Protein AF-A0A2M7Z5W4-F1 (afdb_monomer_lite)

Foldseek 3Di:
DPCLLLLVVVCVVPVCLLVPPLLVVLLVVCVVVVHDRDSDSSSSSVSSLVVVLCLLLCCVVPVVSLVVVLVVCLVVQFADLVLQDVVVVVVVQVVCLLLLQARDDCDPVNSVVVSVLLSQLQSQLLSQLSVCCSDPVNVPADSSLSVVLSVLLSQFFAQDPVVLFTDGDDNNRSGHRAFDDPQLSVVLRVVLVCVSVVHDDPVCVPDVVVVVVSVVSRNRNSSSVSLVVPAPDDPVSVLDQDWDKDKDFAPDQLVVVLVLPTSNSLVDSSVGRSVSNVQSPQGMKIWTFHADPVGHRRRTFWIFGDRHLATDDIFGSDDVRHHDPNNVVVLVVVLVVSPPRSVLVVQSVVLSVLLVVLLVCVVVVHDDALVNLCSLLQQPHDRDGPHPDGSVSSCVSCPPPDNLVSVCSNVVHDSLLEAAAQVSLVVCLVVVHHRQEYEEEHDDQDQEEEPSDHEHQEYAYEDHDCNHQEYEQDEYHQEYLEEYDPQNHAEYELYEYHQEHNYEYHPANHAYDYNYHEHQEYLEEYHHAHHQEEECEEYHQYYLYEYEHQNHAEYENYEDHQEHNEEYHPQNHQEYYNYHDHPYHNYYYHHHPRYDDPDDPD

Organism: NCBI:txid1974644

Secondary structure (DSSP, 8-state):
-TTHHHHHHHHHH-TTGGGSHHHHHHHHHHHHTT------HHHHHHHHHHHHHHHHHGGGT-THHHHHHHHHHHHHHSPPGGGS-HHHHHHHHHHHHHTT--S----HHHHHHHHHHHHHHHHHHHHHHHHHHHSGGGTTS-HHHHHHHHHHHTTEEEEETTTTEEEE--TT--SPPPP--HHHHHHHHHHHHHHHHT---HHHHS-HHHHHHHHHT-HHHHHHHHHHHHS---HHHHT---EEEEEEPTTS-SHHHHHHHTTTT---GGGSHHHHHHHHHHB-EEEEEEE-TTS-EEEEEEEEEEEBTEEEEEEESSGGGPPPSS-HHHHHHHHHHTTHHHHHHHHHHHHHHHHHHHHHHHHTTPPPPHHHHHHHTTSSS----SSSS--HHHHHHSTT--HHHHHHHHHTS-GGGEESSHHHHHHHHHTTPPPSEE-S-EE---SEE-TT----SEESS-EE-TT--EEEEEE--SEESS-EE-TT--EEEEEE--SEESS-EE-TT--EEEEEE--SEESS-EE-SS--EEEEEE--SEESS-EE-TT--EEEEEE--SEESS-EEETT--EEEEEE--SEESS-EEE-TT-EE-----

pLDDT: mean 89.27, std 9.94, range [26.7, 98.06]

Sequence (602 aa):
MEGIEGYNMLHRKDLSLQTSPEVEHEVERRKLKEEIVQNKPDVKIGNFLEVIERTHLGHREDPHVLERIKNYYHKKHVIKEENVPESYFELQKRIAREQGQGDIEITDEMRKQMSESVINDQKQSLDAWTEYFISSDSDSYPMWAKYWSFTNMLKLSSYDKEKHSFGKRTKGTTTLFPDLNREALAYVVDIIEKKLNKEEILDVVENPELQKLLQSENFGKLYAYAIDKVTPTEEHELAKTDGEWITYKQGTDHMPLVQSLQGYGTGWCTAGESTAKIQLAGGDFHTYYSYDKEGKPTIPRVAIRMENNSIAEVRGIGANQNLDLYINDVVEEKMNEFGKEGEKYTKKSKDMKKVTEIDKRRKAGEEFTKEDLRFLHEIDSEIKGFGHGKDPRIKELIGGRDIRKDLSFAIGCDEDEISLNSEEFLESLESKKKIKYHRGDLELNKSTLDEKITFPDIVSGNLNLFSVTSINNVVFPKKVNKTINLRRLTSAKMVVFPESVGGDFWLDYLTVIEEVTFPKEVGGDFLLYKIISAKEIIFPEKIGGTFSLPKLTSAKMVIFPESVGWNFNLSSLTSAKMVVFPESVGGNFWLGGKLSLIKKKN

Structure (mmCIF, N/CA/C/O backbone):
data_AF-A0A2M7Z5W4-F1
#
_entry.id   AF-A0A2M7Z5W4-F1
#
loop_
_atom_site.group_PDB
_atom_site.id
_atom_site.type_symbol
_atom_site.label_atom_id
_atom_site.label_alt_id
_atom_site.label_comp_id
_atom_site.label_asym_id
_atom_site.label_entity_id
_atom_site.label_seq_id
_atom_site.pdbx_PDB_ins_code
_atom_site.Cartn_x
_atom_site.Cartn_y
_atom_site.Cartn_z
_atom_site.occupancy
_atom_site.B_iso_or_equiv
_atom_site.auth_seq_id
_atom_site.auth_comp_id
_atom_site.auth_asym_id
_atom_site.auth_atom_id
_atom_site.pdbx_PDB_model_num
ATOM 1 N N . MET A 1 1 ? 23.383 -13.654 -52.146 1.00 41.56 1 MET A N 1
ATOM 2 C CA . MET A 1 1 ? 22.360 -12.610 -52.387 1.00 41.56 1 MET A CA 1
ATOM 3 C C . MET A 1 1 ? 21.407 -12.467 -51.206 1.00 41.56 1 MET A C 1
ATOM 5 O O . MET A 1 1 ? 20.637 -11.520 -51.208 1.00 41.56 1 MET A O 1
ATOM 9 N N . GLU A 1 2 ? 21.476 -13.328 -50.185 1.00 47.78 2 GLU A N 1
ATOM 10 C CA . GLU A 1 2 ? 20.808 -13.081 -48.903 1.00 47.78 2 GLU A CA 1
ATOM 11 C C . GLU A 1 2 ? 21.457 -11.872 -48.206 1.00 47.78 2 GLU A C 1
ATOM 13 O O . GLU A 1 2 ? 22.680 -11.740 -48.201 1.00 47.78 2 GLU A O 1
ATOM 18 N N . GLY A 1 3 ? 20.643 -10.942 -47.700 1.00 61.69 3 GLY A N 1
ATOM 19 C CA . GLY A 1 3 ? 21.088 -9.797 -46.892 1.00 61.69 3 GLY A CA 1
ATOM 20 C C . GLY A 1 3 ? 21.233 -8.444 -47.605 1.00 61.69 3 GLY A C 1
ATOM 21 O O . GLY A 1 3 ? 21.151 -7.418 -46.931 1.00 61.69 3 GLY A O 1
ATOM 22 N N . ILE A 1 4 ? 21.360 -8.395 -48.940 1.00 79.00 4 ILE A N 1
ATOM 23 C CA . ILE A 1 4 ? 21.581 -7.130 -49.683 1.00 79.00 4 ILE A CA 1
ATOM 24 C C . ILE A 1 4 ? 20.436 -6.128 -49.455 1.00 79.00 4 ILE A C 1
ATOM 26 O O . ILE A 1 4 ? 20.682 -4.954 -49.176 1.00 79.00 4 ILE A O 1
ATOM 30 N N . GLU A 1 5 ? 19.181 -6.582 -49.513 1.00 85.81 5 GLU A N 1
ATOM 31 C CA . GLU A 1 5 ? 18.018 -5.715 -49.268 1.00 85.81 5 GLU A CA 1
ATOM 32 C C . GLU A 1 5 ? 17.953 -5.209 -47.819 1.00 85.81 5 GLU A C 1
ATOM 34 O O . GLU A 1 5 ? 17.589 -4.056 -47.576 1.00 85.81 5 GLU A O 1
ATOM 39 N N . GLY A 1 6 ? 18.397 -6.023 -46.858 1.00 88.06 6 GLY A N 1
ATOM 40 C CA . GLY A 1 6 ? 18.526 -5.627 -45.456 1.00 88.06 6 GLY A CA 1
ATOM 41 C C . GLY A 1 6 ? 19.590 -4.547 -45.242 1.00 88.06 6 GLY A C 1
ATOM 42 O O . GLY A 1 6 ? 19.343 -3.554 -44.556 1.00 88.06 6 GLY A O 1
ATOM 43 N N . TYR A 1 7 ? 20.754 -4.669 -45.885 1.00 91.75 7 TYR A N 1
ATOM 44 C CA . TYR A 1 7 ? 21.803 -3.642 -45.827 1.00 91.75 7 TYR A CA 1
ATOM 45 C C . TYR A 1 7 ? 21.363 -2.338 -46.499 1.00 91.75 7 TYR A C 1
ATOM 47 O O . TYR A 1 7 ? 21.586 -1.252 -45.957 1.00 91.75 7 TYR A O 1
ATOM 55 N N . ASN A 1 8 ? 20.662 -2.436 -47.633 1.00 89.69 8 ASN A N 1
ATOM 56 C CA . ASN A 1 8 ? 20.036 -1.287 -48.285 1.00 89.69 8 ASN A CA 1
ATOM 57 C C . ASN A 1 8 ? 19.013 -0.609 -47.367 1.00 89.69 8 ASN A C 1
ATOM 59 O O . ASN A 1 8 ? 18.996 0.619 -47.265 1.00 89.69 8 ASN A O 1
ATOM 63 N N . MET A 1 9 ? 18.180 -1.381 -46.665 1.00 91.06 9 MET A N 1
ATOM 64 C CA . MET A 1 9 ? 17.238 -0.840 -45.686 1.00 91.06 9 MET A CA 1
ATOM 65 C C . MET A 1 9 ? 17.959 -0.086 -44.565 1.00 91.06 9 MET A C 1
ATOM 67 O O . MET A 1 9 ? 17.576 1.047 -44.263 1.00 91.06 9 MET A O 1
ATOM 71 N N . LEU A 1 10 ? 19.009 -0.671 -43.981 1.00 92.06 10 LEU A N 1
ATOM 72 C CA . LEU A 1 10 ? 19.809 -0.011 -42.947 1.00 92.06 10 LEU A CA 1
ATOM 73 C C . LEU A 1 10 ? 20.387 1.316 -43.445 1.00 92.06 10 LEU A C 1
ATOM 75 O O . LEU A 1 10 ? 20.256 2.327 -42.758 1.00 92.06 10 LEU A O 1
ATOM 79 N N . HIS A 1 11 ? 20.930 1.345 -44.666 1.00 92.00 11 HIS A N 1
ATOM 80 C CA . HIS A 1 11 ? 21.432 2.577 -45.270 1.00 92.00 11 HIS A CA 1
ATOM 81 C C . HIS A 1 11 ? 20.335 3.636 -45.460 1.00 92.00 11 HIS A C 1
ATOM 83 O O . HIS A 1 11 ? 20.539 4.800 -45.121 1.00 92.00 11 HIS A O 1
ATOM 89 N N . ARG A 1 12 ? 19.148 3.251 -45.955 1.00 91.19 12 ARG A N 1
ATOM 90 C CA . ARG A 1 12 ? 18.013 4.183 -46.112 1.00 91.19 12 ARG A CA 1
ATOM 91 C C . ARG A 1 12 ? 17.550 4.762 -44.775 1.00 91.19 12 ARG A C 1
ATOM 93 O O . ARG A 1 12 ? 17.087 5.900 -44.737 1.00 91.19 12 ARG A O 1
ATOM 100 N N . LYS A 1 13 ? 17.624 3.977 -43.696 1.00 88.50 13 LYS A N 1
ATOM 101 C CA . LYS A 1 13 ? 17.222 4.403 -42.346 1.00 88.50 13 LYS A CA 1
ATOM 102 C C . LYS A 1 13 ? 18.258 5.272 -41.660 1.00 88.50 13 LYS A C 1
ATOM 104 O O . LYS A 1 13 ? 17.880 6.162 -40.902 1.00 88.50 13 LYS A O 1
ATOM 109 N N . ASP A 1 14 ? 19.529 5.015 -41.927 1.00 88.88 14 ASP A N 1
ATOM 110 C CA . ASP A 1 14 ? 20.643 5.768 -41.383 1.00 88.88 14 ASP A CA 1
ATOM 111 C C . ASP A 1 14 ? 21.704 5.992 -42.466 1.00 88.88 14 ASP A C 1
ATOM 113 O O . ASP A 1 14 ? 22.634 5.203 -42.656 1.00 88.88 14 ASP A O 1
ATOM 117 N N . LEU A 1 15 ? 21.569 7.114 -43.179 1.00 90.44 15 LEU A N 1
ATOM 118 C CA . LEU A 1 15 ? 22.513 7.506 -44.227 1.00 90.44 15 LEU A CA 1
ATOM 119 C C . LEU A 1 15 ? 23.935 7.726 -43.689 1.00 90.44 15 LEU A C 1
ATOM 121 O O . LEU A 1 15 ? 24.882 7.670 -44.474 1.00 90.44 15 LEU A O 1
ATOM 125 N N . SER A 1 16 ? 24.081 7.972 -42.380 1.00 91.75 16 SER A N 1
ATOM 126 C CA . SER A 1 16 ? 25.369 8.204 -41.722 1.00 91.75 16 SER A CA 1
ATOM 127 C C . SER A 1 16 ? 26.097 6.913 -41.351 1.00 91.75 16 SER A C 1
ATOM 129 O O . SER A 1 16 ? 27.314 6.940 -41.171 1.00 91.75 16 SER A O 1
ATOM 131 N N . LEU A 1 17 ? 25.391 5.774 -41.312 1.00 90.75 17 LEU A N 1
ATOM 132 C CA . LEU A 1 17 ? 25.962 4.482 -40.927 1.00 90.75 17 LEU A CA 1
ATOM 133 C C . LEU A 1 17 ? 27.138 4.080 -41.827 1.00 90.75 17 LEU A C 1
ATOM 135 O O . LEU A 1 17 ? 28.171 3.653 -41.332 1.00 90.75 17 LEU A O 1
ATOM 139 N N . GLN A 1 18 ? 27.029 4.285 -43.142 1.00 89.31 18 GLN A N 1
ATOM 140 C CA . GLN A 1 18 ? 28.095 3.960 -44.108 1.00 89.31 18 GLN A CA 1
ATOM 141 C C . GLN A 1 18 ? 29.408 4.748 -43.908 1.00 89.31 18 GLN A C 1
ATOM 143 O O . GLN A 1 18 ? 30.431 4.386 -44.490 1.00 89.31 18 GLN A O 1
ATOM 148 N N . THR A 1 19 ? 29.359 5.833 -43.137 1.00 90.75 19 THR A N 1
ATOM 149 C CA . THR A 1 19 ? 30.482 6.720 -42.795 1.00 90.75 19 THR A CA 1
ATOM 150 C C . THR A 1 19 ? 30.712 6.755 -41.285 1.00 90.75 19 THR A C 1
ATOM 152 O O . THR A 1 19 ? 31.331 7.683 -40.770 1.00 90.75 19 THR A O 1
ATOM 155 N N . SER A 1 20 ? 30.157 5.796 -40.535 1.00 92.12 20 SER A N 1
ATOM 156 C CA . SER A 1 20 ? 30.423 5.721 -39.103 1.00 92.12 20 SER A CA 1
ATOM 157 C C . SER A 1 20 ? 31.891 5.336 -38.879 1.00 92.12 20 SER A C 1
ATOM 159 O O . SER A 1 20 ? 32.452 4.588 -39.689 1.00 92.12 20 SER A O 1
ATOM 161 N N . PRO A 1 21 ? 32.522 5.788 -37.779 1.00 91.50 21 PRO A N 1
ATOM 162 C CA . PRO A 1 21 ? 33.904 5.429 -37.473 1.00 91.50 21 PRO A CA 1
ATOM 163 C C . PRO A 1 21 ? 34.150 3.916 -37.486 1.00 91.50 21 PRO A C 1
ATOM 165 O O . PRO A 1 21 ? 35.206 3.463 -37.916 1.00 91.50 21 PRO A O 1
ATOM 168 N N . GLU A 1 22 ? 33.173 3.123 -37.042 1.00 89.56 22 GLU A N 1
ATOM 169 C CA . GLU A 1 22 ? 33.259 1.664 -37.024 1.00 89.56 22 GLU A CA 1
ATOM 170 C C . GLU A 1 22 ? 33.222 1.048 -38.434 1.00 89.56 22 GLU A C 1
ATOM 172 O O . GLU A 1 22 ? 33.991 0.126 -38.717 1.00 89.56 22 GLU A O 1
ATOM 177 N N . VAL A 1 23 ? 32.381 1.571 -39.336 1.00 90.81 23 VAL A N 1
ATOM 178 C CA . VAL A 1 23 ? 32.319 1.118 -40.736 1.00 90.81 23 VAL A CA 1
ATOM 179 C C . VAL A 1 23 ? 33.572 1.539 -41.505 1.00 90.81 23 VAL A C 1
ATOM 181 O O . VAL A 1 23 ? 34.145 0.733 -42.241 1.00 90.81 23 VAL A O 1
ATOM 184 N N . GLU A 1 24 ? 34.041 2.774 -41.319 1.00 91.31 24 GLU A N 1
ATOM 185 C CA . GLU A 1 24 ? 35.276 3.257 -41.949 1.00 91.31 24 GLU A CA 1
ATOM 186 C C . GLU A 1 24 ? 36.503 2.488 -41.457 1.00 91.31 24 GLU A C 1
ATOM 188 O O . GLU A 1 24 ? 37.365 2.124 -42.258 1.00 91.31 24 GLU A O 1
ATOM 193 N N . HIS A 1 25 ? 36.555 2.161 -40.164 1.00 91.12 25 HIS A N 1
ATOM 194 C CA . HIS A 1 25 ? 37.617 1.330 -39.610 1.00 91.12 25 HIS A CA 1
ATOM 195 C C . HIS A 1 25 ? 37.681 -0.045 -40.285 1.00 91.12 25 HIS A C 1
ATOM 197 O O . HIS A 1 25 ? 38.768 -0.515 -40.625 1.00 91.12 25 HIS A O 1
ATOM 203 N N . GLU A 1 26 ? 36.532 -0.681 -40.525 1.00 91.62 26 GLU A N 1
ATOM 204 C CA . GLU A 1 26 ? 36.487 -1.966 -41.222 1.00 91.62 26 GLU A CA 1
ATOM 205 C C . GLU A 1 26 ? 36.933 -1.848 -42.686 1.00 91.62 26 GLU A C 1
ATOM 207 O O . GLU A 1 26 ? 37.677 -2.696 -43.185 1.00 91.62 26 GLU A O 1
ATOM 212 N N . VAL A 1 27 ? 36.538 -0.769 -43.365 1.00 88.50 27 VAL A N 1
ATOM 213 C CA . VAL A 1 27 ? 37.001 -0.466 -44.725 1.00 88.50 27 VAL A CA 1
ATOM 214 C C . VAL A 1 27 ? 38.528 -0.344 -44.768 1.00 88.50 27 VAL A C 1
ATOM 216 O O . VAL A 1 27 ? 39.163 -0.972 -45.618 1.00 88.50 27 VAL A O 1
ATOM 219 N N . GLU A 1 28 ? 39.133 0.404 -43.844 1.00 89.25 28 GLU A N 1
ATOM 220 C CA . GLU A 1 28 ? 40.591 0.546 -43.762 1.00 89.25 28 GLU A CA 1
ATOM 221 C C . GLU A 1 28 ? 41.285 -0.774 -43.391 1.00 89.25 28 GLU A C 1
ATOM 223 O O . GLU A 1 28 ? 42.287 -1.137 -44.012 1.00 89.25 28 GLU A O 1
ATOM 228 N N . ARG A 1 29 ? 40.724 -1.562 -42.461 1.00 91.00 29 ARG A N 1
ATOM 229 C CA . ARG A 1 29 ? 41.248 -2.896 -42.111 1.00 91.00 29 ARG A CA 1
ATOM 230 C C . ARG A 1 29 ? 41.332 -3.807 -43.336 1.00 91.00 29 ARG A C 1
ATOM 232 O O . ARG A 1 29 ? 42.320 -4.525 -43.492 1.00 91.00 29 ARG A O 1
ATOM 239 N N . ARG A 1 30 ? 40.301 -3.812 -44.184 1.00 89.69 30 ARG A N 1
ATOM 240 C CA . ARG A 1 30 ? 40.264 -4.632 -45.406 1.00 89.69 30 ARG A CA 1
ATOM 241 C C . ARG A 1 30 ? 41.258 -4.152 -46.457 1.00 89.69 30 ARG A C 1
ATOM 243 O O . ARG A 1 30 ? 41.947 -4.989 -47.036 1.00 89.69 30 ARG A O 1
ATOM 250 N N . LYS A 1 31 ? 41.417 -2.832 -46.632 1.00 88.38 31 LYS A N 1
ATOM 251 C CA . LYS A 1 31 ? 42.470 -2.261 -47.496 1.00 88.38 31 LYS A CA 1
ATOM 252 C C . LYS A 1 31 ? 43.864 -2.706 -47.056 1.00 88.38 31 LYS A C 1
ATOM 254 O O . LYS A 1 31 ? 44.655 -3.124 -47.894 1.00 88.38 31 LYS A O 1
ATOM 259 N N . LEU A 1 32 ? 44.147 -2.670 -45.751 1.00 89.88 32 LEU A N 1
ATOM 260 C CA . LEU A 1 32 ? 45.431 -3.110 -45.188 1.00 89.88 32 LEU A CA 1
ATOM 261 C C . LEU A 1 32 ? 45.699 -4.611 -45.377 1.00 89.88 32 LEU A C 1
ATOM 263 O O . LEU A 1 32 ? 46.853 -5.026 -45.354 1.00 89.88 32 LEU A O 1
ATOM 267 N N . LYS A 1 33 ? 44.651 -5.423 -45.554 1.00 88.56 33 LYS A N 1
ATOM 268 C CA . LYS A 1 33 ? 44.748 -6.860 -45.849 1.00 88.56 33 LYS A CA 1
ATOM 269 C C . LYS A 1 33 ? 44.709 -7.189 -47.345 1.00 88.56 33 LYS A C 1
ATOM 271 O O . LYS A 1 33 ? 44.622 -8.364 -47.684 1.00 88.56 33 LYS A O 1
ATOM 276 N N . GLU A 1 34 ? 44.743 -6.177 -48.214 1.00 86.19 34 GLU A N 1
ATOM 277 C CA . GLU A 1 34 ? 44.643 -6.329 -49.673 1.00 86.19 34 GLU A CA 1
ATOM 278 C C . GLU A 1 34 ? 43.343 -7.033 -50.133 1.00 86.19 34 GLU A C 1
ATOM 280 O O . GLU A 1 34 ? 43.271 -7.604 -51.220 1.00 86.19 34 GLU A O 1
ATOM 285 N N . GLU A 1 35 ? 42.280 -6.976 -49.320 1.00 85.56 35 GLU A N 1
ATOM 286 C CA . GLU A 1 3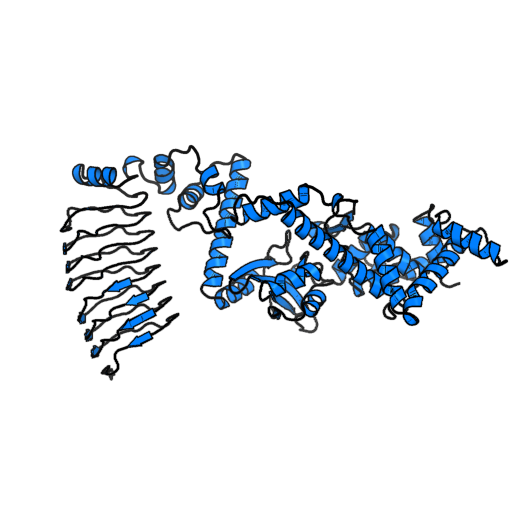5 ? 40.955 -7.493 -49.679 1.00 85.56 35 GLU A CA 1
ATOM 287 C C . GLU A 1 35 ? 40.243 -6.534 -50.663 1.00 85.56 35 GLU A C 1
ATOM 289 O O . GLU A 1 35 ? 40.454 -5.318 -50.644 1.00 85.56 35 GLU A O 1
ATOM 294 N N . ILE A 1 36 ? 39.350 -7.054 -51.519 1.00 77.81 36 ILE A N 1
ATOM 295 C CA . ILE A 1 36 ? 38.574 -6.224 -52.460 1.00 77.81 36 ILE A CA 1
ATOM 296 C C . ILE A 1 36 ? 37.591 -5.341 -51.682 1.00 77.81 36 ILE A C 1
ATOM 298 O O . ILE A 1 36 ? 36.612 -5.823 -51.114 1.00 77.81 36 ILE A O 1
ATOM 302 N N . VAL A 1 37 ? 37.801 -4.025 -51.724 1.00 76.75 37 VAL A N 1
ATOM 303 C CA . VAL A 1 37 ? 36.914 -3.038 -51.097 1.00 76.75 37 VAL A CA 1
ATOM 304 C C . VAL A 1 37 ? 36.027 -2.386 -52.155 1.00 76.75 37 VAL A C 1
ATOM 306 O O . VAL A 1 37 ? 36.469 -1.523 -52.913 1.00 76.75 37 VAL A O 1
ATOM 309 N N . GLN A 1 38 ? 34.747 -2.767 -52.199 1.00 80.56 38 GLN A N 1
ATOM 310 C CA . GLN A 1 38 ? 33.759 -2.049 -53.007 1.00 80.56 38 GLN A CA 1
ATOM 311 C C . GLN A 1 38 ? 33.234 -0.832 -52.240 1.00 80.56 38 GLN A C 1
ATOM 313 O O . GLN A 1 38 ? 32.840 -0.932 -51.082 1.00 80.56 38 GLN A O 1
ATOM 318 N N . ASN A 1 39 ? 33.181 0.326 -52.901 1.00 80.69 39 ASN A N 1
ATOM 319 C CA . ASN A 1 39 ? 32.792 1.590 -52.267 1.00 80.69 39 ASN A CA 1
ATOM 320 C C . ASN A 1 39 ? 31.263 1.800 -52.173 1.00 80.69 39 ASN A C 1
ATOM 322 O O . ASN A 1 39 ? 30.818 2.922 -51.939 1.00 80.69 39 ASN A O 1
ATOM 326 N N . LYS A 1 40 ? 30.451 0.757 -52.393 1.00 89.12 40 LYS A N 1
ATOM 327 C CA . LYS A 1 40 ? 28.987 0.864 -52.330 1.00 89.12 40 LYS A CA 1
ATOM 328 C C . LYS A 1 40 ? 28.496 0.857 -50.869 1.00 89.12 40 LYS A C 1
ATOM 330 O O . LYS A 1 40 ? 29.056 0.100 -50.072 1.00 89.12 40 LYS A O 1
ATOM 335 N N . PRO A 1 41 ? 27.481 1.667 -50.502 1.00 88.62 41 PRO A N 1
ATOM 336 C CA . PRO A 1 41 ? 27.024 1.798 -49.113 1.00 88.62 41 PRO A CA 1
ATOM 337 C C . PRO A 1 41 ? 26.590 0.477 -48.461 1.00 88.62 41 PRO A C 1
ATOM 339 O O . PRO A 1 41 ? 26.986 0.182 -47.336 1.00 88.62 41 PRO A O 1
ATOM 342 N N . ASP A 1 42 ? 25.824 -0.338 -49.181 1.00 87.69 42 ASP A N 1
ATOM 343 C CA . ASP A 1 42 ? 25.336 -1.652 -48.755 1.00 87.69 42 ASP A CA 1
ATOM 344 C C . ASP A 1 42 ? 26.475 -2.642 -48.500 1.00 87.69 42 ASP A C 1
ATOM 346 O O . ASP A 1 42 ? 26.472 -3.330 -47.482 1.00 87.69 42 ASP A O 1
ATOM 350 N N . VAL A 1 43 ? 27.494 -2.654 -49.366 1.00 88.62 43 VAL A N 1
ATOM 351 C CA . VAL A 1 43 ? 28.670 -3.524 -49.201 1.00 88.62 43 VAL A CA 1
ATOM 352 C C . VAL A 1 43 ? 29.500 -3.113 -47.984 1.00 88.62 43 VAL A C 1
ATOM 354 O O . VAL A 1 43 ? 29.950 -3.972 -47.229 1.00 88.62 43 VAL A O 1
ATOM 357 N N . LYS A 1 44 ? 29.679 -1.807 -47.746 1.00 91.06 44 LYS A N 1
ATOM 358 C CA . LYS A 1 44 ? 30.377 -1.314 -46.546 1.00 91.06 44 LYS A CA 1
ATOM 359 C C . LYS A 1 44 ? 29.660 -1.726 -45.263 1.00 91.06 44 LYS A C 1
ATOM 361 O O . LYS A 1 44 ? 30.304 -2.200 -44.330 1.00 91.06 44 LYS A O 1
ATOM 366 N N . ILE A 1 45 ? 28.337 -1.562 -45.232 1.00 91.50 45 ILE A N 1
ATOM 367 C CA . ILE A 1 45 ? 27.507 -1.945 -44.086 1.00 91.50 45 ILE A CA 1
ATOM 368 C C . ILE A 1 45 ? 27.543 -3.463 -43.888 1.00 91.50 45 ILE A C 1
ATOM 370 O O . ILE A 1 45 ? 27.745 -3.908 -42.763 1.00 91.50 45 ILE A O 1
ATOM 374 N N . GLY A 1 46 ? 27.423 -4.254 -44.959 1.00 90.94 46 GLY A N 1
ATOM 375 C CA . GLY A 1 46 ? 27.531 -5.714 -44.900 1.00 90.94 46 GLY A CA 1
ATOM 376 C C . GLY A 1 46 ? 28.865 -6.175 -44.312 1.00 90.94 46 GLY A C 1
ATOM 377 O O . GLY A 1 46 ? 28.879 -6.911 -43.330 1.00 90.94 46 GLY A O 1
ATOM 378 N N . ASN A 1 47 ? 29.983 -5.641 -44.818 1.00 91.19 47 ASN A N 1
ATOM 379 C CA . ASN A 1 47 ? 31.323 -5.943 -44.304 1.00 91.19 47 ASN A CA 1
ATOM 380 C C . ASN A 1 47 ? 31.472 -5.617 -42.812 1.00 91.19 47 ASN A C 1
ATOM 382 O O . ASN A 1 47 ? 32.124 -6.362 -42.083 1.00 91.19 47 ASN A O 1
ATOM 386 N N . PHE A 1 48 ? 30.887 -4.508 -42.354 1.00 93.06 48 PHE A N 1
ATOM 387 C CA . PHE A 1 48 ? 30.867 -4.150 -40.938 1.00 93.06 48 PHE A CA 1
ATOM 388 C C . PHE A 1 48 ? 30.004 -5.111 -40.111 1.00 93.06 48 PHE A C 1
ATOM 390 O O . PHE A 1 48 ? 30.418 -5.533 -39.032 1.00 93.06 48 PHE A O 1
ATOM 397 N N . LEU A 1 49 ? 28.833 -5.505 -40.613 1.00 93.44 49 LEU A N 1
ATOM 398 C CA . LEU A 1 49 ? 27.967 -6.459 -39.922 1.00 93.44 49 LEU A CA 1
ATOM 399 C C . LEU A 1 49 ? 28.592 -7.852 -39.816 1.00 93.44 49 LEU A C 1
ATOM 401 O O . LEU A 1 49 ? 28.407 -8.487 -38.786 1.00 93.44 49 LEU A O 1
ATOM 405 N N . GLU A 1 50 ? 29.400 -8.288 -40.786 1.00 91.69 50 GLU A N 1
ATOM 406 C CA . GLU A 1 50 ? 30.205 -9.517 -40.669 1.00 91.69 50 GLU A CA 1
ATOM 407 C C . GLU A 1 50 ? 31.199 -9.442 -39.496 1.00 91.69 50 GLU A C 1
ATOM 409 O O . GLU A 1 50 ? 31.452 -10.435 -38.809 1.00 91.69 50 GLU A O 1
ATOM 414 N N . VAL A 1 51 ? 31.767 -8.260 -39.222 1.00 91.25 51 VAL A N 1
ATOM 415 C CA . VAL A 1 51 ? 32.637 -8.061 -38.051 1.00 91.25 51 VAL A CA 1
ATOM 416 C C . VAL A 1 51 ? 31.838 -8.157 -36.764 1.00 91.25 51 VAL A C 1
ATOM 418 O O . VAL A 1 51 ? 32.302 -8.803 -35.821 1.00 91.25 51 VAL A O 1
ATOM 421 N N . ILE A 1 52 ? 30.663 -7.523 -36.716 1.00 91.19 52 ILE A N 1
ATOM 422 C CA . ILE A 1 52 ? 29.761 -7.603 -35.564 1.00 91.19 52 ILE A CA 1
ATOM 423 C C . ILE A 1 52 ? 29.362 -9.054 -35.319 1.00 91.19 52 ILE A C 1
ATOM 425 O O . ILE A 1 52 ? 29.536 -9.536 -34.206 1.00 91.19 52 ILE A O 1
ATOM 429 N N . GLU A 1 53 ? 28.931 -9.769 -36.355 1.00 91.25 53 GLU A N 1
ATOM 430 C CA . GLU A 1 53 ? 28.571 -11.182 -36.295 1.00 91.25 53 GLU A CA 1
ATOM 431 C C . GLU A 1 53 ? 29.727 -12.032 -35.774 1.00 91.25 53 GLU A C 1
ATOM 433 O O . GLU A 1 53 ? 29.574 -12.704 -34.760 1.00 91.25 53 GLU A O 1
ATOM 438 N N . ARG A 1 54 ? 30.921 -11.935 -36.370 1.00 89.81 54 ARG A N 1
ATOM 439 C CA . ARG A 1 54 ? 32.095 -12.686 -35.901 1.00 89.81 54 ARG A CA 1
ATOM 440 C C . ARG A 1 54 ? 32.449 -12.360 -34.450 1.00 89.81 54 ARG A C 1
ATOM 442 O O . ARG A 1 54 ? 32.811 -13.250 -33.688 1.00 89.81 54 ARG A O 1
ATOM 449 N N . THR A 1 55 ? 32.364 -11.088 -34.065 1.00 87.69 55 THR A N 1
ATOM 450 C CA . THR A 1 55 ? 32.662 -10.653 -32.693 1.00 87.69 55 THR A CA 1
ATOM 451 C C . THR A 1 55 ? 31.634 -11.212 -31.718 1.00 87.69 55 THR A C 1
ATOM 453 O O . THR A 1 55 ? 32.006 -11.757 -30.684 1.00 87.69 55 THR A O 1
ATOM 456 N N . HIS A 1 56 ? 30.352 -11.121 -32.064 1.00 87.62 56 HIS A N 1
ATOM 457 C CA . HIS A 1 56 ? 29.249 -11.610 -31.250 1.00 87.62 56 HIS A CA 1
ATOM 458 C C . HIS A 1 56 ? 29.276 -13.129 -31.127 1.00 87.62 56 HIS A C 1
ATOM 460 O O . HIS A 1 56 ? 29.145 -13.641 -30.023 1.00 87.62 56 HIS A O 1
ATOM 466 N N . LEU A 1 57 ? 29.538 -13.858 -32.210 1.00 86.62 57 LEU A N 1
ATOM 467 C CA . LEU A 1 57 ? 29.629 -15.319 -32.213 1.00 86.62 57 LEU A CA 1
ATOM 468 C C . LEU A 1 57 ? 30.903 -15.854 -31.543 1.00 86.62 57 LEU A C 1
ATOM 470 O O . LEU A 1 57 ? 30.915 -17.010 -31.129 1.00 86.62 57 LEU A O 1
ATOM 474 N N . GLY A 1 58 ? 31.934 -15.025 -31.345 1.00 83.56 58 GLY A N 1
ATOM 475 C CA . GLY A 1 58 ? 33.182 -15.424 -30.684 1.00 83.56 58 GLY A CA 1
ATOM 476 C C . GLY A 1 58 ? 33.004 -15.978 -29.262 1.00 83.56 58 GLY A C 1
ATOM 477 O O . GLY A 1 58 ? 33.837 -16.753 -28.800 1.00 83.56 58 GLY A O 1
ATOM 478 N N . HIS A 1 59 ? 31.898 -15.658 -28.578 1.00 83.00 59 HIS A N 1
ATOM 479 C CA . HIS A 1 59 ? 31.582 -16.237 -27.264 1.00 83.00 59 HIS A CA 1
ATOM 480 C C . HIS A 1 59 ? 31.345 -17.753 -27.283 1.00 83.00 59 HIS A C 1
ATOM 482 O O . HIS A 1 59 ? 31.476 -18.393 -26.242 1.00 83.00 59 HIS A O 1
ATOM 488 N N . ARG A 1 60 ? 31.011 -18.327 -28.451 1.00 81.75 60 ARG A N 1
ATOM 489 C CA . ARG A 1 60 ? 30.837 -19.778 -28.624 1.00 81.75 60 ARG A CA 1
ATOM 490 C C . ARG A 1 60 ? 32.161 -20.529 -28.461 1.00 81.75 60 ARG A C 1
ATOM 492 O O . ARG A 1 60 ? 32.149 -21.712 -28.143 1.00 81.75 60 ARG A O 1
ATOM 499 N N . GLU A 1 61 ? 33.281 -19.835 -28.656 1.00 82.00 61 GLU A N 1
ATOM 500 C CA . GLU A 1 61 ? 34.635 -20.367 -28.484 1.00 82.00 61 GLU A CA 1
ATOM 501 C C . GLU A 1 61 ? 35.279 -19.899 -27.166 1.00 82.00 61 GLU A C 1
ATOM 503 O O . GLU A 1 61 ? 35.977 -20.676 -26.517 1.00 82.00 61 GLU A O 1
ATOM 508 N N . ASP A 1 62 ? 35.027 -18.653 -26.741 1.00 82.62 62 ASP A N 1
ATOM 509 C CA . ASP A 1 62 ? 35.526 -18.087 -25.479 1.00 82.62 62 ASP A CA 1
ATOM 510 C C . ASP A 1 62 ? 34.411 -17.353 -24.707 1.00 82.62 62 ASP A C 1
ATOM 512 O O . ASP A 1 62 ? 34.072 -16.216 -25.054 1.00 82.62 62 ASP A O 1
ATOM 516 N N . PRO A 1 63 ? 33.892 -17.923 -23.601 1.00 83.44 63 PRO A N 1
ATOM 517 C CA . PRO A 1 63 ? 32.846 -17.297 -22.791 1.00 83.44 63 PRO A CA 1
ATOM 518 C C . PRO A 1 63 ? 33.161 -15.865 -22.321 1.00 83.44 63 PRO A C 1
ATOM 520 O O . PRO A 1 63 ? 32.243 -15.063 -22.144 1.00 83.44 63 PRO A O 1
ATOM 523 N N . HIS A 1 64 ? 34.438 -15.480 -22.184 1.00 86.88 64 HIS A N 1
ATOM 524 C CA . HIS A 1 64 ? 34.821 -14.115 -21.795 1.00 86.88 64 HIS A CA 1
ATOM 525 C C . HIS A 1 64 ? 34.495 -13.067 -22.870 1.00 86.88 64 HIS A C 1
ATOM 527 O O . HIS A 1 64 ? 34.504 -11.864 -22.593 1.00 86.88 64 HIS A O 1
ATOM 533 N N . VAL A 1 65 ? 34.239 -13.474 -24.117 1.00 88.56 65 VAL A N 1
ATOM 534 C CA . VAL A 1 65 ? 33.771 -12.566 -25.177 1.00 88.56 65 VAL A CA 1
ATOM 535 C C . VAL A 1 65 ? 32.390 -12.002 -24.836 1.00 88.56 65 VAL A C 1
ATOM 537 O O . VAL A 1 65 ? 32.180 -10.807 -25.035 1.00 88.56 65 VAL A O 1
ATOM 540 N N . LEU A 1 66 ? 31.484 -12.805 -24.260 1.00 88.12 66 LEU A N 1
ATOM 541 C CA . LEU A 1 66 ? 30.140 -12.348 -23.888 1.00 88.12 66 LEU A CA 1
ATOM 542 C C . LEU A 1 66 ? 30.210 -11.197 -22.879 1.00 88.12 66 LEU A C 1
ATOM 544 O O . LEU A 1 66 ? 29.641 -10.132 -23.106 1.00 88.12 66 LEU A O 1
ATOM 548 N N . GLU A 1 67 ? 30.991 -11.372 -21.813 1.00 91.12 67 GLU A N 1
ATOM 549 C CA . GLU A 1 67 ? 31.175 -10.337 -20.793 1.00 91.12 67 GLU A CA 1
ATOM 550 C C . GLU A 1 67 ? 31.836 -9.074 -21.360 1.00 91.12 67 GLU A C 1
ATOM 552 O O . GLU A 1 67 ? 31.473 -7.955 -20.994 1.00 91.12 67 GLU A O 1
ATOM 557 N N . ARG A 1 68 ? 32.769 -9.204 -22.312 1.00 92.00 68 ARG A N 1
ATOM 558 C CA . ARG A 1 68 ? 33.347 -8.040 -23.007 1.00 92.00 68 ARG A CA 1
ATOM 559 C C . ARG A 1 68 ? 32.298 -7.268 -23.811 1.00 92.00 68 ARG A C 1
ATOM 561 O O . ARG A 1 68 ? 32.318 -6.036 -23.794 1.00 92.00 68 ARG A O 1
ATOM 568 N N . ILE A 1 69 ? 31.385 -7.971 -24.480 1.00 92.69 69 ILE A N 1
ATOM 569 C CA . ILE A 1 69 ? 30.303 -7.360 -25.264 1.00 92.69 69 ILE A CA 1
ATOM 570 C C . ILE A 1 69 ? 29.299 -6.652 -24.349 1.00 92.69 69 ILE A C 1
ATOM 572 O O . ILE A 1 69 ? 28.996 -5.479 -24.580 1.00 92.69 69 ILE A O 1
ATOM 576 N N . LYS A 1 70 ? 28.846 -7.312 -23.275 1.00 94.62 70 LYS A N 1
ATOM 577 C CA . LYS A 1 70 ? 27.959 -6.700 -22.272 1.00 94.62 70 LYS A CA 1
ATOM 578 C C . LYS A 1 70 ? 28.568 -5.423 -21.702 1.00 94.62 70 LYS A C 1
ATOM 580 O O . LYS A 1 70 ? 27.964 -4.358 -21.790 1.00 94.62 70 LYS A O 1
ATOM 585 N N . ASN A 1 71 ? 29.823 -5.487 -21.249 1.00 95.19 71 ASN A N 1
ATOM 586 C CA . ASN A 1 71 ? 30.538 -4.325 -20.717 1.00 95.19 71 ASN A CA 1
ATOM 587 C C . ASN A 1 71 ? 30.654 -3.173 -21.731 1.00 95.19 71 ASN A C 1
ATOM 589 O O . ASN A 1 71 ? 30.527 -2.002 -21.356 1.00 95.19 71 ASN A O 1
ATOM 593 N N . TYR A 1 72 ? 30.873 -3.479 -23.017 1.00 94.69 72 TYR A N 1
ATOM 594 C CA . TYR A 1 72 ? 30.879 -2.471 -24.080 1.00 94.69 72 TYR A CA 1
ATOM 595 C C . TYR A 1 72 ? 29.521 -1.765 -24.191 1.00 94.69 72 TYR A C 1
ATOM 597 O O . TYR A 1 72 ? 29.467 -0.529 -24.182 1.00 94.69 72 TYR A O 1
ATOM 605 N N . TYR A 1 73 ? 28.424 -2.525 -24.250 1.00 95.81 73 TYR A N 1
ATOM 606 C CA . TYR A 1 73 ? 27.084 -1.955 -24.374 1.00 95.81 73 TYR A CA 1
ATOM 607 C C . TYR A 1 73 ? 26.620 -1.241 -23.104 1.00 95.81 73 TYR A C 1
ATOM 609 O O . TYR A 1 73 ? 26.059 -0.148 -23.208 1.00 95.81 73 TYR A O 1
ATOM 617 N N . HIS A 1 74 ? 26.933 -1.765 -21.916 1.00 97.00 74 HIS A N 1
ATOM 618 C CA . HIS A 1 74 ? 26.664 -1.097 -20.640 1.00 97.00 74 HIS A CA 1
ATOM 619 C C . HIS A 1 74 ? 27.308 0.284 -20.609 1.00 97.00 74 HIS A C 1
ATOM 621 O O . HIS A 1 74 ? 26.628 1.282 -20.384 1.00 97.00 74 HIS A O 1
ATOM 627 N N . LYS A 1 75 ? 28.604 0.369 -20.932 1.00 96.06 75 LYS A N 1
ATOM 628 C CA . LYS A 1 75 ? 29.347 1.637 -20.953 1.00 96.06 75 LYS A CA 1
ATOM 629 C C . LYS A 1 75 ? 28.753 2.662 -21.925 1.00 96.06 75 LYS A C 1
ATOM 631 O O . LYS A 1 75 ? 28.868 3.865 -21.685 1.00 96.06 75 LYS A O 1
ATOM 636 N N . LYS A 1 76 ? 28.178 2.201 -23.040 1.00 94.31 76 LYS A N 1
ATOM 637 C CA . LYS A 1 76 ? 27.655 3.064 -24.109 1.00 94.31 76 LYS A CA 1
ATOM 638 C C . LYS A 1 76 ? 26.205 3.497 -23.875 1.00 94.31 76 LYS A C 1
ATOM 640 O O . LYS A 1 76 ? 25.847 4.594 -24.302 1.00 94.31 76 LYS A O 1
ATOM 645 N N . HIS A 1 77 ? 25.386 2.661 -23.232 1.00 95.62 77 HIS A N 1
ATOM 646 C CA . HIS A 1 77 ? 23.927 2.821 -23.239 1.00 95.62 77 HIS A CA 1
ATOM 647 C C . HIS A 1 77 ? 23.259 2.887 -21.865 1.00 95.62 77 HIS A C 1
ATOM 649 O O . HIS A 1 77 ? 22.174 3.460 -21.776 1.00 95.62 77 HIS A O 1
ATOM 655 N N . VAL A 1 78 ? 23.869 2.337 -20.813 1.00 96.31 78 VAL A N 1
ATOM 656 C CA . VAL A 1 78 ? 23.291 2.383 -19.463 1.00 96.31 78 VAL A CA 1
ATOM 657 C C . VAL A 1 78 ? 23.522 3.764 -18.853 1.00 96.31 78 VAL A C 1
ATOM 659 O O . VAL A 1 78 ? 24.570 4.388 -19.056 1.00 96.31 78 VAL A O 1
ATOM 662 N N . ILE A 1 79 ? 22.518 4.260 -18.128 1.00 95.75 79 ILE A N 1
ATOM 663 C CA . ILE A 1 79 ? 22.610 5.519 -17.387 1.00 95.75 79 ILE A CA 1
ATOM 664 C C . ILE A 1 79 ? 23.796 5.498 -16.414 1.00 95.75 79 ILE A C 1
ATOM 666 O O . ILE A 1 79 ? 24.184 4.456 -15.891 1.00 95.75 79 ILE A O 1
ATOM 670 N N . LYS A 1 80 ? 24.384 6.666 -16.163 1.00 95.00 80 LYS A N 1
ATOM 671 C CA . LYS A 1 80 ? 25.399 6.825 -15.116 1.00 95.00 80 LYS A CA 1
ATOM 672 C C . LYS A 1 80 ? 24.789 7.491 -13.896 1.00 95.00 80 LYS A C 1
ATOM 674 O O . LYS A 1 80 ? 23.829 8.245 -14.047 1.00 95.00 80 LYS A O 1
ATOM 679 N N . GLU A 1 81 ? 25.386 7.265 -12.734 1.00 94.00 81 GLU A N 1
ATOM 680 C CA . GLU A 1 81 ? 24.930 7.808 -11.451 1.00 94.00 81 GLU A CA 1
ATOM 681 C C . GLU A 1 81 ? 24.691 9.324 -11.522 1.00 94.00 81 GLU A C 1
ATOM 683 O O . GLU A 1 81 ? 23.614 9.797 -11.168 1.00 94.00 81 GLU A O 1
ATOM 688 N N . GLU A 1 82 ? 25.619 10.078 -12.118 1.00 92.88 82 GLU A N 1
ATOM 689 C CA . GLU A 1 82 ? 25.521 11.537 -12.242 1.00 92.88 82 GLU A CA 1
ATOM 690 C C . GLU A 1 82 ? 24.405 12.029 -13.182 1.00 92.88 82 GLU A C 1
ATOM 692 O O . GLU A 1 82 ? 24.100 13.220 -13.213 1.00 92.88 82 GLU A O 1
ATOM 697 N N . ASN A 1 83 ? 23.810 11.133 -13.977 1.00 95.50 83 ASN A N 1
ATOM 698 C CA . ASN A 1 83 ? 22.726 11.458 -14.905 1.00 95.50 83 ASN A CA 1
ATOM 699 C C . ASN A 1 83 ? 21.342 11.059 -14.374 1.00 95.50 83 ASN A C 1
ATOM 701 O O . ASN A 1 83 ? 20.351 11.340 -15.053 1.00 95.50 83 ASN A O 1
ATOM 705 N N . VAL A 1 84 ? 21.246 10.418 -13.200 1.00 95.44 84 VAL A N 1
ATOM 706 C CA . VAL A 1 84 ? 19.950 10.123 -12.571 1.00 95.44 84 VAL A CA 1
ATOM 707 C C . VAL A 1 84 ? 19.302 11.454 -12.158 1.00 95.44 84 VAL A C 1
ATOM 709 O O . VAL A 1 84 ? 19.861 12.177 -11.333 1.00 95.44 84 VAL A O 1
ATOM 712 N N . PRO A 1 85 ? 18.153 11.834 -12.748 1.00 94.56 85 PRO A N 1
ATOM 713 C CA . PRO A 1 85 ? 17.603 13.175 -12.587 1.00 94.56 85 PRO A CA 1
ATOM 714 C C . PRO A 1 85 ? 16.972 13.376 -11.207 1.00 94.56 85 PRO A C 1
ATOM 716 O O . PRO A 1 85 ? 16.377 12.455 -10.651 1.00 94.56 85 PRO A O 1
ATOM 719 N N . GLU A 1 86 ? 16.982 14.614 -10.700 1.00 93.19 86 GLU A N 1
ATOM 720 C CA . GLU A 1 86 ? 16.353 14.941 -9.408 1.00 93.19 86 GLU A CA 1
ATOM 721 C C . GLU A 1 86 ? 14.861 14.582 -9.370 1.00 93.19 86 GLU A C 1
ATOM 723 O O . GLU A 1 86 ? 14.341 14.141 -8.349 1.00 93.19 86 GLU A O 1
ATOM 728 N N . SER A 1 87 ? 14.179 14.670 -10.517 1.00 91.06 87 SER A N 1
ATOM 729 C CA . SER A 1 87 ? 12.773 14.284 -10.655 1.00 91.06 87 SER A CA 1
ATOM 730 C C . SER A 1 87 ? 12.492 12.822 -10.290 1.00 91.06 87 SER A C 1
ATOM 732 O O . SER A 1 87 ? 11.372 12.517 -9.884 1.00 91.06 87 SER A O 1
ATOM 734 N N . TYR A 1 88 ? 13.475 11.921 -10.402 1.00 90.38 88 TYR A N 1
ATOM 735 C CA . TYR A 1 88 ? 13.340 10.538 -9.945 1.00 90.38 88 TYR A CA 1
ATOM 736 C C . TYR A 1 88 ? 13.268 10.460 -8.415 1.00 90.38 88 TYR A C 1
ATOM 738 O O . TYR A 1 88 ? 12.385 9.798 -7.875 1.00 90.38 88 TYR A O 1
ATOM 746 N N . PHE A 1 89 ? 14.142 11.178 -7.712 1.00 91.62 89 PHE A N 1
ATOM 747 C CA . PHE A 1 89 ? 14.165 11.195 -6.248 1.00 91.62 89 PHE A CA 1
ATOM 748 C C . PHE A 1 89 ? 12.948 11.928 -5.677 1.00 91.62 89 PHE A C 1
ATOM 750 O O . PHE A 1 89 ? 12.328 11.450 -4.729 1.00 91.62 89 PHE A O 1
ATOM 757 N N . GLU A 1 90 ? 12.526 13.024 -6.309 1.00 91.00 90 GLU A N 1
ATOM 758 C CA . GLU A 1 90 ? 11.282 13.717 -5.953 1.00 91.00 90 GLU A CA 1
ATOM 759 C C . GLU A 1 90 ? 10.040 12.841 -6.172 1.00 91.00 90 GLU A C 1
ATOM 761 O O . GLU A 1 90 ? 9.107 12.869 -5.367 1.00 91.00 90 GLU A O 1
ATOM 766 N N . LEU A 1 91 ? 10.035 11.996 -7.211 1.00 87.12 91 LEU A N 1
ATOM 767 C CA . LEU A 1 91 ? 8.987 10.993 -7.394 1.00 87.12 91 LEU A CA 1
ATOM 768 C C . LEU A 1 91 ? 8.963 9.986 -6.233 1.00 87.12 91 LEU A C 1
ATOM 770 O O . LEU A 1 91 ? 7.879 9.697 -5.726 1.00 87.12 91 LEU A O 1
ATOM 774 N N . GLN A 1 92 ? 10.122 9.496 -5.776 1.00 85.25 92 GLN A N 1
ATOM 775 C CA . GLN A 1 92 ? 10.196 8.581 -4.626 1.00 85.25 92 GLN A CA 1
ATOM 776 C C . GLN A 1 92 ? 9.693 9.241 -3.333 1.00 85.25 92 GLN A C 1
ATOM 778 O O . GLN A 1 92 ? 8.894 8.640 -2.614 1.00 85.25 92 GLN A O 1
ATOM 783 N N . LYS A 1 93 ? 10.066 10.504 -3.073 1.00 89.12 93 LYS A N 1
ATOM 784 C CA . LYS A 1 93 ? 9.533 11.279 -1.936 1.00 89.12 93 LYS A CA 1
ATOM 785 C C . LYS A 1 93 ? 8.014 11.412 -2.009 1.00 89.12 93 LYS A C 1
ATOM 787 O O . LYS A 1 93 ? 7.326 11.207 -1.010 1.00 89.12 93 LYS A O 1
ATOM 792 N N . ARG A 1 94 ? 7.477 11.718 -3.195 1.00 87.25 94 ARG A N 1
ATOM 793 C CA . ARG A 1 94 ? 6.030 11.834 -3.403 1.00 87.25 94 ARG A CA 1
ATOM 794 C C . ARG A 1 94 ? 5.312 10.514 -3.135 1.00 87.25 94 ARG A C 1
ATOM 796 O O . ARG A 1 94 ? 4.303 10.536 -2.442 1.00 87.25 94 ARG A O 1
ATOM 803 N N . ILE A 1 95 ? 5.824 9.392 -3.644 1.00 80.75 95 ILE A N 1
ATOM 804 C CA . ILE A 1 95 ? 5.232 8.062 -3.420 1.00 80.75 95 ILE A CA 1
ATOM 805 C C . ILE A 1 95 ? 5.218 7.729 -1.924 1.00 80.75 95 ILE A C 1
ATOM 807 O O . ILE A 1 95 ? 4.174 7.354 -1.392 1.00 80.75 95 ILE A O 1
ATOM 811 N N . ALA A 1 96 ? 6.337 7.937 -1.225 1.00 83.00 96 ALA A N 1
ATOM 812 C CA . ALA A 1 96 ? 6.426 7.719 0.217 1.00 83.00 96 ALA A CA 1
ATOM 813 C C . ALA A 1 96 ? 5.403 8.574 0.987 1.00 83.00 96 ALA A C 1
ATOM 815 O O . ALA A 1 96 ? 4.666 8.067 1.840 1.00 83.00 96 ALA A O 1
ATOM 816 N N . ARG A 1 97 ? 5.285 9.859 0.630 1.00 85.81 97 ARG A N 1
ATOM 817 C CA . ARG A 1 97 ? 4.297 10.769 1.220 1.00 85.81 97 ARG A CA 1
ATOM 818 C C . ARG A 1 97 ? 2.865 10.325 0.927 1.00 85.81 97 ARG A C 1
ATOM 820 O O . ARG A 1 97 ? 2.042 10.323 1.835 1.00 85.81 97 ARG A O 1
ATOM 827 N N . GLU A 1 98 ? 2.561 9.913 -0.303 1.00 84.94 98 GLU A N 1
ATOM 828 C CA . GLU A 1 98 ? 1.230 9.434 -0.704 1.00 84.94 98 GLU A CA 1
ATOM 829 C C . GLU A 1 98 ? 0.815 8.151 0.028 1.00 84.94 98 GLU A C 1
ATOM 831 O O . GLU A 1 98 ? -0.361 7.998 0.361 1.00 84.94 98 GLU A O 1
ATOM 836 N N . GLN A 1 99 ? 1.778 7.292 0.363 1.00 80.00 99 GLN A N 1
ATOM 837 C CA . GLN A 1 99 ? 1.591 6.098 1.194 1.00 80.00 99 GLN A CA 1
ATOM 838 C C . GLN A 1 99 ? 1.552 6.404 2.708 1.00 80.00 99 GLN A C 1
ATOM 840 O O . GLN A 1 99 ? 1.425 5.496 3.531 1.00 80.00 99 GLN A O 1
ATOM 845 N N . GLY A 1 100 ? 1.670 7.667 3.119 1.00 81.00 100 GLY A N 1
ATOM 846 C CA . GLY A 1 100 ? 1.679 8.051 4.530 1.00 81.00 100 GLY A CA 1
ATOM 847 C C . GLY A 1 100 ? 2.926 7.607 5.285 1.00 81.00 100 GLY A C 1
ATOM 848 O O . GLY A 1 100 ? 2.875 7.452 6.503 1.00 81.00 100 GLY A O 1
ATOM 849 N N . GLN A 1 101 ? 4.046 7.399 4.583 1.00 81.81 101 GLN A N 1
ATOM 850 C CA . GLN A 1 101 ? 5.373 7.255 5.197 1.00 81.81 101 GLN A CA 1
ATOM 851 C C . GLN A 1 101 ? 5.923 8.599 5.702 1.00 81.81 101 GLN A C 1
ATOM 853 O O . GLN A 1 101 ? 6.878 8.626 6.475 1.00 81.81 101 GLN A O 1
ATOM 858 N N . GLY A 1 102 ? 5.269 9.701 5.326 1.00 82.94 102 GLY A N 1
ATOM 859 C CA . GLY A 1 102 ? 5.623 11.057 5.723 1.00 82.94 102 GLY A CA 1
ATOM 860 C C . GLY A 1 102 ? 6.623 11.705 4.774 1.00 82.94 102 GLY A C 1
ATOM 861 O O . GLY A 1 102 ? 6.829 11.249 3.649 1.00 82.94 102 GLY A O 1
ATOM 862 N N . ASP A 1 103 ? 7.219 12.797 5.242 1.00 86.12 103 ASP A N 1
ATOM 863 C CA . ASP A 1 103 ? 8.235 13.534 4.498 1.00 86.12 103 ASP A CA 1
ATOM 864 C C . ASP A 1 103 ? 9.594 12.888 4.707 1.00 86.12 103 ASP A C 1
ATOM 866 O O . ASP A 1 103 ? 10.269 13.124 5.709 1.00 86.12 103 ASP A O 1
ATOM 870 N N . ILE A 1 104 ? 9.967 12.027 3.762 1.00 85.38 104 ILE A N 1
ATOM 871 C CA . ILE A 1 104 ? 11.258 11.350 3.791 1.00 85.38 104 ILE A CA 1
ATOM 872 C C . ILE A 1 104 ? 12.362 12.273 3.271 1.00 85.38 104 ILE A C 1
ATOM 874 O O . ILE A 1 104 ? 12.230 12.934 2.236 1.00 85.38 104 ILE A O 1
ATOM 878 N N . GLU A 1 105 ? 13.488 12.278 3.975 1.00 87.69 105 GLU A N 1
ATOM 879 C CA . GLU A 1 105 ? 14.728 12.859 3.480 1.00 87.69 105 GLU A CA 1
ATOM 880 C C . GLU A 1 105 ? 15.525 11.770 2.756 1.00 87.69 105 GLU A C 1
ATOM 882 O O . GLU A 1 105 ? 15.795 10.707 3.314 1.00 87.69 105 GLU A O 1
ATOM 887 N N . ILE A 1 106 ? 15.882 12.016 1.493 1.00 87.88 106 ILE A N 1
ATOM 888 C CA . ILE A 1 106 ? 16.735 11.101 0.729 1.00 87.88 106 ILE A CA 1
ATOM 889 C C . ILE A 1 106 ? 18.181 11.513 0.982 1.00 87.88 106 ILE A C 1
ATOM 891 O O . ILE A 1 106 ? 18.647 12.509 0.429 1.00 87.88 106 ILE A O 1
ATOM 895 N N . THR A 1 107 ? 18.865 10.741 1.825 1.00 91.88 107 THR A N 1
ATOM 896 C CA . THR A 1 107 ? 20.291 10.920 2.122 1.00 91.88 107 THR A CA 1
ATOM 897 C C . THR A 1 107 ? 21.162 10.559 0.918 1.00 91.88 107 THR A C 1
ATOM 899 O O . THR A 1 107 ? 20.717 9.858 0.006 1.00 91.88 107 THR A O 1
ATOM 902 N N . ASP A 1 108 ? 22.426 10.984 0.925 1.00 91.19 108 ASP A N 1
ATOM 903 C CA . ASP A 1 108 ? 23.382 10.643 -0.139 1.00 91.19 108 ASP A CA 1
ATOM 904 C C . ASP A 1 108 ? 23.579 9.126 -0.286 1.00 91.19 108 ASP A C 1
ATOM 906 O O . ASP A 1 108 ? 23.662 8.613 -1.400 1.00 91.19 108 ASP A O 1
ATOM 910 N N . GLU A 1 109 ? 23.573 8.385 0.826 1.00 91.38 109 GLU A N 1
ATOM 911 C CA . GLU A 1 109 ? 23.675 6.922 0.807 1.00 91.38 109 GLU A CA 1
ATOM 912 C C . GLU A 1 109 ? 22.439 6.283 0.155 1.00 91.38 109 GLU A C 1
ATOM 914 O O . GLU A 1 109 ? 22.567 5.429 -0.721 1.00 91.38 109 GLU A O 1
ATOM 919 N N . MET A 1 110 ? 21.232 6.744 0.505 1.00 87.88 110 MET A N 1
ATOM 920 C CA . MET A 1 110 ? 19.998 6.275 -0.139 1.00 87.88 110 MET A CA 1
ATOM 921 C C . MET A 1 110 ? 19.982 6.620 -1.629 1.00 87.88 110 MET A C 1
ATOM 923 O O . MET A 1 110 ? 19.587 5.797 -2.453 1.00 87.88 110 MET A O 1
ATOM 927 N N . ARG A 1 111 ? 20.435 7.825 -1.989 1.00 92.81 111 ARG A N 1
ATOM 928 C CA . ARG A 1 111 ? 20.541 8.279 -3.379 1.00 92.81 111 ARG A CA 1
ATOM 929 C C . ARG A 1 111 ? 21.456 7.365 -4.187 1.00 92.81 111 ARG A C 1
ATOM 931 O O . ARG A 1 111 ? 21.088 6.969 -5.296 1.00 92.81 111 ARG A O 1
ATOM 938 N N . LYS A 1 112 ? 22.607 7.001 -3.620 1.00 93.12 112 LYS A N 1
ATOM 939 C CA . LYS A 1 112 ? 23.553 6.070 -4.229 1.00 93.12 112 LYS A CA 1
ATOM 940 C C . LYS A 1 112 ? 22.931 4.688 -4.417 1.00 93.12 112 LYS A C 1
ATOM 942 O O . LYS A 1 112 ? 22.902 4.195 -5.539 1.00 93.12 112 LYS A O 1
ATOM 947 N N . GLN A 1 113 ? 22.330 4.116 -3.374 1.00 89.00 113 GLN A N 1
ATOM 948 C CA . GLN A 1 113 ? 21.676 2.801 -3.442 1.00 89.00 113 GLN A CA 1
ATOM 949 C C . GLN A 1 113 ? 20.541 2.760 -4.478 1.00 89.00 113 GLN A C 1
ATOM 951 O O . GLN A 1 113 ? 20.453 1.834 -5.285 1.00 89.00 113 GLN A O 1
ATOM 956 N N . MET A 1 114 ? 19.691 3.790 -4.510 1.00 89.06 114 MET A N 1
ATOM 957 C CA . MET A 1 114 ? 18.623 3.902 -5.507 1.00 89.06 114 MET A CA 1
ATOM 958 C C . MET A 1 114 ? 19.183 4.024 -6.933 1.00 89.06 114 MET A C 1
ATOM 960 O O . MET A 1 114 ? 18.633 3.429 -7.859 1.00 89.06 114 MET A O 1
ATOM 964 N N . SER A 1 115 ? 20.274 4.773 -7.116 1.00 93.94 115 SER A N 1
ATOM 965 C CA . SER A 1 115 ? 20.934 4.932 -8.419 1.00 93.94 115 SER A CA 1
ATOM 966 C C . SER A 1 115 ? 21.594 3.635 -8.882 1.00 93.94 115 SER A C 1
ATOM 968 O O . SER A 1 115 ? 21.454 3.257 -10.043 1.00 93.94 115 SER A O 1
ATOM 970 N N . GLU A 1 116 ? 22.261 2.916 -7.978 1.00 93.62 116 GLU A N 1
ATOM 971 C CA . GLU A 1 116 ? 22.839 1.598 -8.245 1.00 93.62 116 GLU A CA 1
ATOM 972 C C . GLU A 1 116 ? 21.766 0.593 -8.678 1.00 93.62 116 GLU A C 1
ATOM 974 O O . GLU A 1 116 ? 21.980 -0.133 -9.651 1.00 93.62 116 GLU A O 1
ATOM 979 N N . SER A 1 117 ? 20.592 0.601 -8.033 1.00 87.88 117 SER A N 1
ATOM 980 C CA . SER A 1 117 ? 19.460 -0.237 -8.450 1.00 87.88 117 SER A CA 1
ATOM 981 C C . SER A 1 117 ? 19.029 0.081 -9.881 1.00 87.88 117 SER A C 1
ATOM 983 O O . SER A 1 117 ? 18.960 -0.824 -10.707 1.00 87.88 117 SER A O 1
ATOM 985 N N . VAL A 1 118 ? 18.830 1.364 -10.208 1.00 90.56 118 VAL A N 1
ATOM 986 C CA . VAL A 1 118 ? 18.455 1.807 -11.563 1.00 90.56 118 VAL A CA 1
ATOM 987 C C . VAL A 1 118 ? 19.485 1.366 -12.610 1.00 90.56 118 VAL A C 1
ATOM 989 O O . VAL A 1 118 ? 19.121 0.904 -13.694 1.00 90.56 118 VAL A O 1
ATOM 992 N N . ILE A 1 119 ? 20.776 1.499 -12.301 1.00 94.31 119 ILE A N 1
ATOM 993 C CA . ILE A 1 119 ? 21.868 1.109 -13.200 1.00 94.31 119 ILE A CA 1
ATOM 994 C C . ILE A 1 119 ? 21.866 -0.406 -13.424 1.00 94.31 119 ILE A C 1
ATOM 996 O O . ILE A 1 119 ? 21.963 -0.850 -14.568 1.00 94.31 119 ILE A O 1
ATOM 1000 N N . ASN A 1 120 ? 21.754 -1.200 -12.359 1.00 91.06 120 ASN A N 1
ATOM 1001 C CA . ASN A 1 120 ? 21.764 -2.661 -12.454 1.00 91.06 120 ASN A CA 1
ATOM 1002 C C . ASN A 1 120 ? 20.535 -3.191 -13.200 1.00 91.06 120 ASN A C 1
ATOM 1004 O O . ASN A 1 120 ? 20.678 -4.032 -14.085 1.00 91.06 120 ASN A O 1
ATOM 1008 N N . ASP A 1 121 ? 19.362 -2.625 -12.931 1.00 88.12 121 ASP A N 1
ATOM 1009 C CA . ASP A 1 121 ? 18.117 -2.935 -13.631 1.00 88.12 121 ASP A CA 1
ATOM 1010 C C . ASP A 1 121 ? 18.235 -2.643 -15.149 1.00 88.12 121 ASP A C 1
ATOM 1012 O O . ASP A 1 121 ? 17.825 -3.442 -16.001 1.00 88.12 121 ASP A O 1
ATOM 1016 N N . GLN A 1 122 ? 18.874 -1.529 -15.533 1.00 92.56 122 GLN A N 1
ATOM 1017 C CA . GLN A 1 122 ? 19.158 -1.233 -16.945 1.00 92.56 122 GLN A CA 1
ATOM 1018 C C . GLN A 1 122 ? 20.188 -2.175 -17.575 1.00 92.56 122 GLN A C 1
ATOM 1020 O O . GLN A 1 122 ? 20.029 -2.537 -18.740 1.00 92.56 122 GLN A O 1
ATOM 1025 N N . LYS A 1 123 ? 21.231 -2.583 -16.841 1.00 94.38 123 LYS A N 1
ATOM 1026 C CA . LYS A 1 123 ? 22.200 -3.577 -17.334 1.00 94.38 123 LYS A CA 1
ATOM 1027 C C . LYS A 1 123 ? 21.511 -4.899 -17.641 1.00 94.38 123 LYS A C 1
ATOM 1029 O O . LYS A 1 123 ? 21.649 -5.400 -18.747 1.00 94.38 123 LYS A O 1
ATOM 1034 N N . GLN A 1 124 ? 20.710 -5.401 -16.707 1.00 88.81 124 GLN A N 1
ATOM 1035 C CA . GLN A 1 124 ? 20.034 -6.693 -16.833 1.00 88.81 124 GLN A CA 1
ATOM 1036 C C . GLN A 1 124 ? 18.992 -6.696 -17.955 1.00 88.81 124 GLN A C 1
ATOM 1038 O O . GLN A 1 124 ? 18.961 -7.618 -18.768 1.00 88.81 124 GLN A O 1
ATOM 1043 N N . SER A 1 125 ? 18.178 -5.638 -18.062 1.00 88.44 125 SER A N 1
ATOM 1044 C CA . SER A 1 125 ? 17.232 -5.520 -19.183 1.00 88.44 125 SER A CA 1
ATOM 1045 C C . SER A 1 125 ? 17.939 -5.429 -20.541 1.00 88.44 125 SER A C 1
ATOM 1047 O O . SER A 1 125 ? 17.435 -5.964 -21.526 1.00 88.44 125 SER A O 1
ATOM 1049 N N . LEU A 1 126 ? 19.126 -4.816 -20.615 1.00 94.00 126 LEU A N 1
ATOM 1050 C CA . LEU A 1 126 ? 19.942 -4.800 -21.833 1.00 94.00 126 LEU A CA 1
ATOM 1051 C C . LEU A 1 126 ? 20.627 -6.148 -22.114 1.00 94.00 126 LEU A C 1
ATOM 1053 O O . LEU A 1 126 ? 20.757 -6.548 -23.276 1.00 94.00 126 LEU A O 1
ATOM 1057 N N . ASP A 1 127 ? 21.052 -6.850 -21.067 1.00 93.50 127 ASP A N 1
ATOM 1058 C CA . ASP A 1 127 ? 21.674 -8.169 -21.165 1.00 93.50 127 ASP A CA 1
ATOM 1059 C C . ASP A 1 127 ? 20.703 -9.186 -21.754 1.00 93.50 127 ASP A C 1
ATOM 1061 O O . ASP A 1 127 ? 21.100 -9.913 -22.658 1.00 93.50 127 ASP A O 1
ATOM 1065 N N . ALA A 1 128 ? 19.420 -9.149 -21.378 1.00 89.50 128 ALA A N 1
ATOM 1066 C CA . ALA A 1 128 ? 18.394 -10.028 -21.947 1.00 89.50 128 ALA A CA 1
ATOM 1067 C C . ALA A 1 128 ? 18.338 -9.965 -23.489 1.00 89.50 128 ALA A C 1
ATOM 1069 O O . ALA A 1 128 ? 18.279 -10.993 -24.167 1.00 89.50 128 ALA A O 1
ATOM 1070 N N . TRP A 1 129 ? 18.418 -8.762 -24.067 1.00 93.56 129 TRP A N 1
ATOM 1071 C CA . TRP A 1 129 ? 18.484 -8.583 -25.523 1.00 93.56 129 TRP A CA 1
ATOM 1072 C C . TRP A 1 129 ? 19.820 -9.023 -26.114 1.00 93.56 129 TRP A C 1
ATOM 1074 O O . TRP A 1 129 ? 19.857 -9.642 -27.180 1.00 93.56 129 TRP A O 1
ATOM 1084 N N . THR A 1 130 ? 20.912 -8.668 -25.438 1.00 94.12 130 THR A N 1
ATOM 1085 C CA . THR A 1 130 ? 22.276 -8.959 -25.889 1.00 94.12 130 THR A CA 1
ATOM 1086 C C . THR A 1 130 ? 22.496 -10.468 -25.958 1.00 94.12 130 THR A C 1
ATOM 1088 O O . THR A 1 130 ? 22.889 -10.985 -27.000 1.00 94.12 130 THR A O 1
ATOM 1091 N N . GLU A 1 131 ? 22.175 -11.185 -24.885 1.00 91.56 131 GLU A N 1
ATOM 1092 C CA . GLU A 1 131 ? 22.293 -12.637 -24.786 1.00 91.56 131 GLU A CA 1
ATOM 1093 C C . GLU A 1 131 ? 21.425 -13.346 -25.824 1.00 91.56 131 GLU A C 1
ATOM 1095 O O . GLU A 1 131 ? 21.917 -14.233 -26.521 1.00 91.56 131 GLU A O 1
ATOM 1100 N N . TYR A 1 132 ? 20.172 -12.916 -26.006 1.00 90.25 132 TYR A N 1
ATOM 1101 C CA . TYR A 1 132 ? 19.289 -13.531 -26.994 1.00 90.25 132 TYR A CA 1
ATOM 1102 C C . TYR A 1 132 ? 19.834 -13.411 -28.423 1.00 90.25 132 TYR A C 1
ATOM 1104 O O . TYR A 1 132 ? 19.946 -14.425 -29.114 1.00 90.25 132 TYR A O 1
ATOM 1112 N N . PHE A 1 133 ? 20.241 -12.213 -28.861 1.00 92.25 133 PHE A N 1
ATOM 1113 C CA . PHE A 1 133 ? 20.744 -12.012 -30.228 1.00 92.25 133 PHE A CA 1
ATOM 1114 C C . PHE A 1 133 ? 22.073 -12.716 -30.524 1.00 92.25 133 PHE A C 1
ATOM 1116 O O . PHE A 1 133 ? 22.400 -12.971 -31.688 1.00 92.25 133 PHE A O 1
ATOM 1123 N N . ILE A 1 134 ? 22.847 -13.008 -29.484 1.00 89.69 134 ILE A N 1
ATOM 1124 C CA . ILE A 1 134 ? 24.126 -13.710 -29.573 1.00 89.69 134 ILE A CA 1
ATOM 1125 C C . ILE A 1 134 ? 23.941 -15.242 -29.504 1.00 89.69 134 ILE A C 1
ATOM 1127 O O . ILE A 1 134 ? 24.728 -15.998 -30.087 1.00 89.69 134 ILE A O 1
ATOM 1131 N N . SER A 1 135 ? 22.888 -15.702 -28.825 1.00 85.12 135 SER A N 1
ATOM 1132 C CA . SER A 1 135 ? 22.546 -17.119 -28.680 1.00 85.12 135 SER A CA 1
ATOM 1133 C C . SER A 1 135 ? 22.105 -17.775 -29.993 1.00 85.12 135 SER A C 1
ATOM 1135 O O . SER A 1 135 ? 21.664 -17.102 -30.929 1.00 85.12 135 SER A O 1
ATOM 1137 N N . SER A 1 136 ? 22.174 -19.109 -30.028 1.00 84.25 136 SER A N 1
ATOM 1138 C CA . SER A 1 136 ? 21.700 -19.925 -31.153 1.00 84.25 136 SER A CA 1
ATOM 1139 C C . SER A 1 136 ? 20.196 -19.803 -31.413 1.00 84.25 136 SER A C 1
ATOM 1141 O O . SER A 1 136 ? 19.764 -20.002 -32.543 1.00 84.25 136 SER A O 1
ATOM 1143 N N . ASP A 1 137 ? 19.401 -19.419 -30.408 1.00 74.56 137 ASP A N 1
ATOM 1144 C CA . ASP A 1 137 ? 17.941 -19.250 -30.525 1.00 74.56 137 ASP A CA 1
ATOM 1145 C C . ASP A 1 137 ? 17.544 -18.153 -31.525 1.00 74.56 137 ASP A C 1
ATOM 1147 O O . ASP A 1 137 ? 16.385 -18.059 -31.925 1.00 74.56 137 ASP A O 1
ATOM 1151 N N . SER A 1 138 ? 18.492 -17.294 -31.905 1.00 85.31 138 SER A N 1
ATOM 1152 C CA . SER A 1 138 ? 18.284 -16.219 -32.871 1.00 85.31 138 SER A CA 1
ATOM 1153 C C . SER A 1 138 ? 19.042 -16.437 -34.184 1.00 85.31 138 SER A C 1
ATOM 1155 O O . SER A 1 138 ? 19.094 -15.521 -35.002 1.00 85.31 138 SER A O 1
ATOM 1157 N N . ASP A 1 139 ? 19.661 -17.604 -34.411 1.00 85.56 139 ASP A N 1
ATOM 1158 C CA . ASP A 1 139 ? 20.466 -17.881 -35.619 1.00 85.56 139 ASP A CA 1
ATOM 1159 C C . ASP A 1 139 ? 19.638 -17.854 -36.910 1.00 85.56 139 ASP A C 1
ATOM 1161 O O . ASP A 1 139 ? 20.184 -17.612 -37.983 1.00 85.56 139 ASP A O 1
ATOM 1165 N N . SER A 1 140 ? 18.318 -18.021 -36.810 1.00 83.12 140 SER A N 1
ATOM 1166 C CA . SER A 1 140 ? 17.398 -17.838 -37.933 1.00 83.12 140 SER A CA 1
ATOM 1167 C C . SER A 1 140 ? 17.297 -16.387 -38.409 1.00 83.12 140 SER A C 1
ATOM 1169 O O . SER A 1 140 ? 16.850 -16.155 -39.526 1.00 83.12 140 SER A O 1
ATOM 1171 N N . TYR A 1 141 ? 17.677 -15.401 -37.588 1.00 89.19 141 TYR A N 1
ATOM 1172 C CA . TYR A 1 141 ? 17.596 -13.998 -37.981 1.00 89.19 141 TYR A CA 1
ATOM 1173 C C . TYR A 1 141 ? 18.858 -13.546 -38.711 1.00 89.19 141 TYR A C 1
ATOM 1175 O O . TYR A 1 141 ? 19.962 -13.675 -38.167 1.00 89.19 141 TYR A O 1
ATOM 1183 N N . PRO A 1 142 ? 18.721 -12.891 -39.876 1.00 91.19 142 PRO A N 1
ATOM 1184 C CA . PRO A 1 142 ? 19.867 -12.309 -40.547 1.00 91.19 142 PRO A CA 1
ATOM 1185 C C . PRO A 1 142 ? 20.463 -11.166 -39.712 1.00 91.19 142 PRO A C 1
ATOM 1187 O O . PRO A 1 142 ? 19.759 -10.431 -39.010 1.00 91.19 142 PRO A O 1
ATOM 1190 N N . MET A 1 143 ? 21.780 -10.963 -39.812 1.00 92.00 143 MET A N 1
ATOM 1191 C CA . MET A 1 143 ? 22.494 -10.010 -38.951 1.00 92.00 143 MET A CA 1
ATOM 1192 C C . MET A 1 143 ? 21.992 -8.565 -39.069 1.00 92.00 143 MET A C 1
ATOM 1194 O O . MET A 1 143 ? 21.982 -7.824 -38.084 1.00 92.00 143 MET A O 1
ATOM 1198 N N . TRP A 1 144 ? 21.513 -8.162 -40.251 1.00 93.38 144 TRP A N 1
ATOM 1199 C CA . TRP A 1 144 ? 20.914 -6.839 -40.435 1.00 93.38 144 TRP A CA 1
ATOM 1200 C C . TRP A 1 144 ? 19.660 -6.652 -39.566 1.00 93.38 144 TRP A C 1
ATOM 1202 O O . TRP A 1 144 ? 19.453 -5.556 -39.045 1.00 93.38 144 TRP A O 1
ATOM 1212 N N . ALA A 1 145 ? 18.859 -7.705 -39.361 1.00 93.62 145 ALA A N 1
ATOM 1213 C CA . ALA A 1 145 ? 17.633 -7.658 -38.569 1.00 93.62 145 ALA A CA 1
ATOM 1214 C C . ALA A 1 145 ? 17.944 -7.594 -37.070 1.00 93.62 145 ALA A C 1
ATOM 1216 O O . ALA A 1 145 ? 17.342 -6.786 -36.355 1.00 93.62 145 ALA A O 1
ATOM 1217 N N . LYS A 1 146 ? 18.942 -8.367 -36.607 1.00 94.69 146 LYS A N 1
ATOM 1218 C CA . LYS A 1 146 ? 19.461 -8.280 -35.229 1.00 94.69 146 LYS A CA 1
ATOM 1219 C C . LYS A 1 146 ? 19.979 -6.870 -34.936 1.00 94.69 146 LYS A C 1
ATOM 1221 O O . LYS A 1 146 ? 19.563 -6.242 -33.962 1.00 94.69 146 LYS A O 1
ATOM 1226 N N . TYR A 1 147 ? 20.817 -6.331 -35.826 1.00 94.88 147 TYR A N 1
ATOM 1227 C CA . TYR A 1 147 ? 21.363 -4.978 -35.704 1.00 94.88 147 TYR A CA 1
ATOM 1228 C C . TYR A 1 147 ? 20.262 -3.908 -35.704 1.00 94.88 147 TYR A C 1
ATOM 1230 O O . TYR A 1 147 ? 20.245 -3.029 -34.838 1.00 94.88 147 TYR A O 1
ATOM 1238 N N . TRP A 1 148 ? 19.321 -3.983 -36.648 1.00 95.44 148 TRP A N 1
ATOM 1239 C CA . TRP A 1 148 ? 18.209 -3.039 -36.753 1.00 95.44 148 TRP A CA 1
ATOM 1240 C C . TRP A 1 148 ? 17.341 -3.037 -35.490 1.00 95.44 148 TRP A C 1
ATOM 1242 O O . TRP A 1 148 ? 17.069 -1.970 -34.936 1.00 95.44 148 TRP A O 1
ATOM 1252 N N . SER A 1 149 ? 16.956 -4.217 -35.006 1.00 96.31 149 SER A N 1
ATOM 1253 C CA . SER A 1 149 ? 16.104 -4.368 -33.824 1.00 96.31 149 SER A CA 1
ATOM 1254 C C . SER A 1 149 ? 16.804 -3.849 -32.569 1.00 96.31 149 SER A C 1
ATOM 1256 O O . SER A 1 149 ? 16.276 -2.973 -31.882 1.00 96.31 149 SER A O 1
ATOM 1258 N N . PHE A 1 150 ? 18.042 -4.293 -32.320 1.00 96.06 150 PHE A N 1
ATOM 1259 C CA . PHE A 1 150 ? 18.822 -3.890 -31.148 1.00 96.06 150 PHE A CA 1
ATOM 1260 C C . PHE A 1 150 ? 19.075 -2.376 -31.115 1.00 96.06 150 PHE A C 1
ATOM 1262 O O . PHE A 1 150 ? 18.779 -1.708 -30.125 1.00 96.06 150 PHE A O 1
ATOM 1269 N N . THR A 1 151 ? 19.549 -1.793 -32.221 1.00 94.50 151 THR A N 1
ATOM 1270 C CA . THR A 1 151 ? 19.868 -0.354 -32.279 1.00 94.50 151 THR A CA 1
ATOM 1271 C C . THR A 1 151 ? 18.650 0.555 -32.162 1.00 94.50 151 THR A C 1
ATOM 1273 O O . THR A 1 151 ? 18.778 1.688 -31.686 1.00 94.50 151 THR A O 1
ATOM 1276 N N . ASN A 1 152 ? 17.469 0.094 -32.580 1.00 96.00 152 ASN A N 1
ATOM 1277 C CA . ASN A 1 152 ? 16.237 0.846 -32.380 1.00 96.00 152 ASN A CA 1
ATOM 1278 C C . ASN A 1 152 ? 15.676 0.665 -30.969 1.00 96.00 152 ASN A C 1
ATOM 1280 O O . ASN A 1 152 ? 15.271 1.666 -30.381 1.00 96.00 152 ASN A O 1
ATOM 1284 N N . MET A 1 153 ? 15.711 -0.546 -30.403 1.00 95.56 153 MET A N 1
ATOM 1285 C CA . MET A 1 153 ? 15.300 -0.816 -29.018 1.00 95.56 153 MET A CA 1
ATOM 1286 C C . MET A 1 153 ? 16.062 0.065 -28.016 1.00 95.56 153 MET A C 1
ATOM 1288 O O . MET A 1 153 ? 15.449 0.660 -27.130 1.00 95.56 153 MET A O 1
ATOM 1292 N N . LEU A 1 154 ? 17.365 0.279 -28.231 1.00 96.00 154 LEU A N 1
ATOM 1293 C CA . LEU A 1 154 ? 18.200 1.167 -27.407 1.00 96.00 154 LEU A CA 1
ATOM 1294 C C . LEU A 1 154 ? 17.688 2.618 -27.316 1.00 96.00 154 LEU A C 1
ATOM 1296 O O . LEU A 1 154 ? 18.053 3.350 -26.395 1.00 96.00 154 LEU A O 1
ATOM 1300 N N . LYS A 1 155 ? 16.861 3.060 -28.270 1.00 95.06 155 LYS A N 1
ATOM 1301 C CA . LYS A 1 155 ? 16.296 4.419 -28.328 1.00 95.06 155 LYS A CA 1
ATOM 1302 C C . LYS A 1 155 ? 14.945 4.528 -27.615 1.00 95.06 155 LYS A C 1
ATOM 1304 O O . LYS A 1 155 ? 14.399 5.631 -27.530 1.00 95.06 155 LYS A O 1
ATOM 1309 N N . LEU A 1 156 ? 14.398 3.419 -27.123 1.00 94.50 156 LEU A N 1
ATOM 1310 C CA . LEU A 1 156 ? 13.073 3.341 -26.515 1.00 94.50 156 LEU A CA 1
ATOM 1311 C C . LEU A 1 156 ? 13.156 3.402 -24.979 1.00 94.50 156 LEU A C 1
ATOM 1313 O O . LEU A 1 156 ? 14.104 2.906 -24.356 1.00 94.50 156 LEU A O 1
ATOM 1317 N N . SER A 1 157 ? 12.165 4.047 -24.367 1.00 89.25 157 SER A N 1
ATOM 1318 C CA . SER A 1 157 ? 11.925 4.030 -22.916 1.00 89.25 157 SER A CA 1
ATOM 1319 C C . SER A 1 157 ? 10.746 3.104 -22.584 1.00 89.25 157 SER A C 1
ATOM 1321 O O . SER A 1 157 ? 10.447 2.199 -23.355 1.00 89.25 157 SER A O 1
ATOM 1323 N N . SER A 1 158 ? 10.073 3.326 -21.452 1.00 82.69 158 SER A N 1
ATOM 1324 C CA . SER A 1 158 ? 8.865 2.595 -21.054 1.00 82.69 158 SER A CA 1
ATOM 1325 C C . SER A 1 158 ? 7.796 2.520 -22.153 1.00 82.69 158 SER A C 1
ATOM 1327 O O . SER A 1 158 ? 7.562 3.495 -22.878 1.00 82.69 158 SER A O 1
ATOM 1329 N N . TYR A 1 159 ? 7.135 1.364 -22.222 1.00 82.62 159 TYR A N 1
ATOM 1330 C CA . TYR A 1 159 ? 5.911 1.146 -22.986 1.00 82.62 159 TYR A CA 1
ATOM 1331 C C . TYR A 1 159 ? 4.726 1.810 -22.272 1.00 82.62 159 TYR A C 1
ATOM 1333 O O . TYR A 1 159 ? 4.527 1.603 -21.074 1.00 82.62 159 TYR A O 1
ATOM 1341 N N . ASP A 1 160 ? 3.971 2.632 -22.991 1.00 79.88 160 ASP A N 1
ATOM 1342 C CA . ASP A 1 160 ? 2.732 3.254 -22.531 1.00 79.88 160 ASP A CA 1
ATOM 1343 C C . ASP A 1 160 ? 1.559 2.444 -23.092 1.00 79.88 160 ASP A C 1
ATOM 1345 O O . ASP A 1 160 ? 1.321 2.462 -24.301 1.00 79.88 160 ASP A O 1
ATOM 1349 N N . LYS A 1 161 ? 0.858 1.723 -22.206 1.00 72.25 161 LYS A N 1
ATOM 1350 C CA . LYS A 1 161 ? -0.268 0.854 -22.571 1.00 72.25 161 LYS A CA 1
ATOM 1351 C C . LYS A 1 161 ? -1.451 1.640 -23.123 1.00 72.25 161 LYS A C 1
ATOM 1353 O O . LYS A 1 161 ? -2.047 1.218 -24.098 1.00 72.25 161 LYS A O 1
ATOM 1358 N N . GLU A 1 162 ? -1.773 2.795 -22.540 1.00 73.56 162 GLU A N 1
ATOM 1359 C CA . GLU A 1 162 ? -2.910 3.605 -23.001 1.00 73.56 162 GLU A CA 1
ATOM 1360 C C . GLU A 1 162 ? -2.650 4.178 -24.395 1.00 73.56 162 GLU A C 1
ATOM 1362 O O . GLU A 1 162 ? -3.561 4.322 -25.207 1.00 73.56 162 GLU A O 1
ATOM 1367 N N . LYS A 1 163 ? -1.388 4.517 -24.683 1.00 82.44 163 LYS A N 1
ATOM 1368 C CA . LYS A 1 163 ? -0.984 5.047 -25.990 1.00 82.44 163 LYS A CA 1
ATOM 1369 C C . LYS A 1 163 ? -0.490 3.979 -26.962 1.00 82.44 163 LYS A C 1
ATOM 1371 O O . LYS A 1 163 ? -0.012 4.370 -28.032 1.00 82.44 163 LYS A O 1
ATOM 1376 N N . HIS A 1 164 ? -0.504 2.701 -26.583 1.00 81.62 164 HIS A N 1
ATOM 1377 C CA . HIS A 1 164 ? 0.070 1.581 -27.338 1.00 81.62 164 HIS A CA 1
ATOM 1378 C C . HIS A 1 164 ? 1.426 1.918 -27.988 1.00 81.62 164 HIS A C 1
ATOM 1380 O O . HIS A 1 164 ? 1.656 1.719 -29.184 1.00 81.62 164 HIS A O 1
ATOM 1386 N N . SER A 1 165 ? 2.331 2.560 -27.237 1.00 88.56 165 SER A N 1
ATOM 1387 C CA . SER A 1 165 ? 3.584 3.068 -27.810 1.00 88.56 165 SER A CA 1
ATOM 1388 C C . SER A 1 165 ? 4.707 3.252 -26.798 1.00 88.56 165 SER A C 1
ATOM 1390 O O . SER A 1 165 ? 4.498 3.504 -25.618 1.00 88.56 165 SER A O 1
ATOM 1392 N N . PHE A 1 166 ? 5.945 3.157 -27.281 1.00 90.75 166 PHE A N 1
ATOM 1393 C CA . PHE A 1 166 ? 7.131 3.418 -26.473 1.00 90.75 166 PHE A CA 1
ATOM 1394 C C . PHE A 1 166 ? 7.484 4.905 -26.441 1.00 90.75 166 PHE A C 1
ATOM 1396 O O . PHE A 1 166 ? 7.488 5.590 -27.471 1.00 90.75 166 PHE A O 1
ATOM 1403 N N . GLY A 1 167 ? 7.882 5.384 -25.263 1.00 90.00 167 GLY A N 1
ATOM 1404 C CA . GLY A 1 167 ? 8.556 6.673 -25.140 1.00 90.00 167 GLY A CA 1
ATOM 1405 C C . GLY A 1 167 ? 9.974 6.654 -25.731 1.00 90.00 167 GLY A C 1
ATOM 1406 O O . GLY A 1 167 ? 10.496 5.621 -26.159 1.00 90.00 167 GLY A O 1
ATOM 1407 N N . LYS A 1 168 ? 10.624 7.823 -25.759 1.00 93.19 168 LYS A N 1
ATOM 1408 C CA . LYS A 1 168 ? 12.004 7.975 -26.246 1.00 93.19 168 LYS A CA 1
ATOM 1409 C C . LYS A 1 168 ? 12.993 8.018 -25.086 1.00 93.19 168 LYS A C 1
ATOM 1411 O O . LYS A 1 168 ? 12.778 8.734 -24.109 1.00 93.19 168 LYS A O 1
ATOM 1416 N N . ARG A 1 169 ? 14.118 7.319 -25.237 1.00 93.94 169 ARG A N 1
ATOM 1417 C CA . ARG A 1 169 ? 15.217 7.335 -24.268 1.00 93.94 169 ARG A CA 1
ATOM 1418 C C . ARG A 1 169 ? 16.065 8.599 -24.404 1.00 93.94 169 ARG A C 1
ATOM 1420 O O . ARG A 1 169 ? 16.412 9.028 -25.503 1.00 93.94 169 ARG A O 1
ATOM 1427 N N . THR A 1 170 ? 16.426 9.171 -23.263 1.00 93.00 170 THR A N 1
ATOM 1428 C CA . THR A 1 170 ? 17.381 10.275 -23.116 1.00 93.00 170 THR A CA 1
ATOM 1429 C C . THR A 1 170 ? 18.476 9.870 -22.128 1.00 93.00 170 THR A C 1
ATOM 1431 O O . THR A 1 170 ? 18.397 8.809 -21.511 1.00 93.00 170 THR A O 1
ATOM 1434 N N . LYS A 1 171 ? 19.491 10.720 -21.934 1.00 91.31 171 LYS A N 1
ATOM 1435 C CA . LYS A 1 171 ? 20.574 10.453 -20.970 1.00 91.31 171 LYS A CA 1
ATOM 1436 C C . LYS A 1 171 ? 20.090 10.300 -19.521 1.00 91.31 171 LYS A C 1
ATOM 1438 O O . LYS A 1 171 ? 20.760 9.625 -18.755 1.00 91.31 171 LYS A O 1
ATOM 1443 N N . GLY A 1 172 ? 18.957 10.912 -19.167 1.00 92.88 172 GLY A N 1
ATOM 1444 C CA . GLY A 1 172 ? 18.365 10.847 -17.826 1.00 92.88 172 GLY A CA 1
ATOM 1445 C C . GLY A 1 172 ? 17.222 9.838 -17.691 1.00 92.88 172 GLY A C 1
ATOM 1446 O O . GLY A 1 172 ? 16.484 9.880 -16.713 1.00 92.88 172 GLY A O 1
ATOM 1447 N N . THR A 1 173 ? 17.005 8.963 -18.678 1.00 92.88 173 THR A N 1
ATOM 1448 C CA . THR A 1 173 ? 15.960 7.936 -18.580 1.00 92.88 173 THR A CA 1
ATOM 1449 C C . THR A 1 173 ? 16.361 6.886 -17.549 1.00 92.88 173 THR A C 1
ATOM 1451 O O . THR A 1 173 ? 17.353 6.189 -17.738 1.00 92.88 173 THR A O 1
ATOM 1454 N N . THR A 1 174 ? 15.560 6.742 -16.495 1.00 90.69 174 THR A N 1
ATOM 1455 C CA . THR A 1 174 ? 15.769 5.771 -15.407 1.00 90.69 174 THR A CA 1
ATOM 1456 C C . THR A 1 174 ? 15.038 4.447 -15.625 1.00 90.69 174 THR A C 1
ATOM 1458 O O . THR A 1 174 ? 15.352 3.461 -14.974 1.00 90.69 174 THR A O 1
ATOM 1461 N N . THR A 1 175 ? 14.097 4.374 -16.568 1.00 87.56 175 THR A N 1
ATOM 1462 C CA . THR A 1 175 ? 13.330 3.147 -16.834 1.00 87.56 175 THR A CA 1
ATOM 1463 C C . THR A 1 175 ? 14.177 2.061 -17.506 1.00 87.56 175 THR A C 1
ATOM 1465 O O . THR A 1 175 ? 15.119 2.367 -18.251 1.00 87.56 175 THR A O 1
ATOM 1468 N N . LEU A 1 176 ? 13.771 0.801 -17.320 1.00 88.19 176 LEU A N 1
ATOM 1469 C CA . LEU A 1 176 ? 14.289 -0.377 -18.029 1.00 88.19 176 LEU A CA 1
ATOM 1470 C C . LEU A 1 176 ? 14.290 -0.181 -19.551 1.00 88.19 176 LEU A C 1
ATOM 1472 O O . LEU A 1 176 ? 13.517 0.631 -20.081 1.00 88.19 176 LEU A O 1
ATOM 1476 N N . PHE A 1 177 ? 15.166 -0.900 -20.255 1.00 91.19 177 PHE A N 1
ATOM 1477 C CA . PHE A 1 177 ? 14.990 -1.116 -21.694 1.00 91.19 177 PHE A CA 1
ATOM 1478 C C . PHE A 1 177 ? 13.693 -1.906 -21.939 1.00 91.19 177 PHE A C 1
ATOM 1480 O O . PHE A 1 177 ? 13.265 -2.618 -21.032 1.00 91.19 177 PHE A O 1
ATOM 1487 N N . PRO A 1 178 ? 13.036 -1.763 -23.109 1.00 89.88 178 PRO A N 1
ATOM 1488 C CA . PRO A 1 178 ? 11.852 -2.558 -23.430 1.00 89.88 178 PRO A CA 1
ATOM 1489 C C . PRO A 1 178 ? 12.077 -4.041 -23.161 1.00 89.88 178 PRO A C 1
ATOM 1491 O O . PRO A 1 178 ? 13.143 -4.552 -23.493 1.00 89.88 178 PRO A O 1
ATOM 1494 N N . ASP A 1 179 ? 11.085 -4.735 -22.615 1.00 84.94 179 ASP A N 1
ATOM 1495 C CA . ASP A 1 179 ? 11.202 -6.173 -22.391 1.00 84.94 179 ASP A CA 1
ATOM 1496 C C . ASP A 1 179 ? 11.361 -6.915 -23.724 1.00 84.94 179 ASP A C 1
ATOM 1498 O O . ASP A 1 179 ? 10.752 -6.548 -24.737 1.00 84.94 179 ASP A O 1
ATOM 1502 N N . LEU A 1 180 ? 12.180 -7.968 -23.726 1.00 86.31 180 LEU A N 1
ATOM 1503 C CA . LEU A 1 180 ? 12.297 -8.881 -24.857 1.00 86.31 180 LEU A CA 1
ATOM 1504 C C . LEU A 1 180 ? 11.100 -9.841 -24.863 1.00 86.31 180 LEU A C 1
ATOM 1506 O O . LEU A 1 180 ? 11.011 -10.746 -24.038 1.00 86.31 180 LEU A O 1
ATOM 1510 N N . ASN A 1 181 ? 10.222 -9.683 -25.843 1.00 86.25 181 ASN A N 1
ATOM 1511 C CA . ASN A 1 181 ? 9.169 -10.615 -26.196 1.00 86.25 181 ASN A CA 1
ATOM 1512 C C . ASN A 1 181 ? 9.580 -11.279 -27.519 1.00 86.25 181 ASN A C 1
ATOM 1514 O O . ASN A 1 181 ? 9.596 -10.647 -28.579 1.00 86.25 181 ASN A O 1
ATOM 1518 N N . ARG A 1 182 ? 9.995 -12.549 -27.430 1.00 82.56 182 ARG A N 1
ATOM 1519 C CA . ARG A 1 182 ? 10.580 -13.294 -28.557 1.00 82.56 182 ARG A CA 1
ATOM 1520 C C . ARG A 1 182 ? 9.575 -13.495 -29.694 1.00 82.56 182 ARG A C 1
ATOM 1522 O O . ARG A 1 182 ? 9.973 -13.422 -30.850 1.00 82.56 182 ARG A O 1
ATOM 1529 N N . GLU A 1 183 ? 8.298 -13.694 -29.372 1.00 76.88 183 GLU A N 1
ATOM 1530 C CA . GLU A 1 183 ? 7.224 -13.880 -30.354 1.00 76.88 183 GLU A CA 1
ATOM 1531 C C . GLU A 1 183 ? 6.904 -12.573 -31.086 1.00 76.88 183 GLU A C 1
ATOM 1533 O O . GLU A 1 183 ? 6.890 -12.536 -32.316 1.00 76.88 183 GLU A O 1
ATOM 1538 N N . ALA A 1 184 ? 6.758 -11.471 -30.343 1.00 87.06 184 ALA A N 1
ATOM 1539 C CA . ALA A 1 184 ? 6.572 -10.148 -30.927 1.00 87.06 184 ALA A CA 1
ATOM 1540 C C . ALA A 1 184 ? 7.754 -9.766 -31.831 1.00 87.06 184 ALA A C 1
ATOM 1542 O O . ALA A 1 184 ? 7.566 -9.240 -32.927 1.00 87.06 184 ALA A O 1
ATOM 1543 N N . LEU A 1 185 ? 8.985 -10.055 -31.399 1.00 90.50 185 LEU A N 1
ATOM 1544 C CA . LEU A 1 185 ? 10.180 -9.814 -32.201 1.00 90.50 185 LEU A CA 1
ATOM 1545 C C . LEU A 1 185 ? 10.204 -10.681 -33.467 1.00 90.50 185 LEU A C 1
ATOM 1547 O O . LEU A 1 185 ? 10.468 -10.145 -34.541 1.00 90.50 185 LEU A O 1
ATOM 1551 N N . ALA A 1 186 ? 9.902 -11.979 -33.356 1.00 83.56 186 ALA A N 1
ATOM 1552 C CA . ALA A 1 186 ? 9.830 -12.888 -34.499 1.00 83.56 186 ALA A CA 1
ATOM 1553 C C . ALA A 1 186 ? 8.817 -12.390 -35.536 1.00 83.56 186 ALA A C 1
ATOM 1555 O O . ALA A 1 186 ? 9.142 -12.297 -36.718 1.00 83.56 186 ALA A O 1
ATOM 1556 N N . TYR A 1 187 ? 7.633 -11.975 -35.077 1.00 85.69 187 TYR A N 1
ATOM 1557 C CA . TYR A 1 187 ? 6.604 -11.383 -35.924 1.00 85.69 187 TYR A CA 1
ATOM 1558 C C . TYR A 1 187 ? 7.104 -10.126 -36.646 1.00 85.69 187 TYR A C 1
ATOM 1560 O O . TYR A 1 187 ? 6.947 -10.003 -37.858 1.00 85.69 187 TYR A O 1
ATOM 1568 N N . VAL A 1 188 ? 7.745 -9.195 -35.926 1.00 92.00 188 VAL A N 1
ATOM 1569 C CA . VAL A 1 188 ? 8.280 -7.955 -36.518 1.00 92.00 188 VAL A CA 1
ATOM 1570 C C . VAL A 1 188 ? 9.374 -8.233 -37.547 1.00 92.00 188 VAL A C 1
ATOM 1572 O O . VAL A 1 188 ? 9.418 -7.562 -38.581 1.00 92.00 188 VAL A O 1
ATOM 1575 N N . VAL A 1 189 ? 10.268 -9.184 -37.274 1.00 90.50 189 VAL A N 1
ATOM 1576 C CA . VAL A 1 189 ? 11.342 -9.550 -38.205 1.00 90.50 189 VAL A CA 1
ATOM 1577 C C . VAL A 1 189 ? 10.760 -10.202 -39.461 1.00 90.50 189 VAL A C 1
ATOM 1579 O O . VAL A 1 189 ? 11.086 -9.751 -40.558 1.00 90.50 189 VAL A O 1
ATOM 1582 N N . ASP A 1 190 ? 9.840 -11.160 -39.313 1.00 86.50 190 ASP A N 1
ATOM 1583 C CA . ASP A 1 190 ? 9.189 -11.874 -40.423 1.00 86.50 190 ASP A CA 1
ATOM 1584 C C . ASP A 1 190 ? 8.468 -10.920 -41.391 1.00 86.50 190 ASP A C 1
ATOM 1586 O O . ASP A 1 190 ? 8.717 -10.939 -42.598 1.00 86.50 190 ASP A O 1
ATOM 1590 N N . ILE A 1 191 ? 7.631 -10.009 -40.879 1.00 88.25 191 ILE A N 1
ATOM 1591 C CA . ILE A 1 191 ? 6.882 -9.078 -41.743 1.00 88.25 191 ILE A CA 1
ATOM 1592 C C . ILE A 1 191 ? 7.796 -8.081 -42.470 1.00 88.25 191 ILE A C 1
ATOM 1594 O O . ILE A 1 191 ? 7.474 -7.639 -43.575 1.00 88.25 191 ILE A O 1
ATOM 1598 N N . ILE A 1 192 ? 8.934 -7.704 -41.875 1.00 91.19 192 ILE A N 1
ATOM 1599 C CA . ILE A 1 192 ? 9.909 -6.819 -42.524 1.00 91.19 192 ILE A CA 1
ATOM 1600 C C . ILE A 1 192 ? 10.711 -7.583 -43.572 1.00 91.19 192 ILE A C 1
ATOM 1602 O O . ILE A 1 192 ? 10.918 -7.056 -44.664 1.00 91.19 192 ILE A O 1
ATOM 1606 N N . GLU A 1 193 ? 11.123 -8.813 -43.284 1.00 86.38 193 GLU A N 1
ATOM 1607 C CA . GLU A 1 193 ? 11.832 -9.660 -44.240 1.00 86.38 193 GLU A CA 1
ATOM 1608 C C . GLU A 1 193 ? 10.975 -9.941 -45.480 1.00 86.38 193 GLU A C 1
ATOM 1610 O O . GLU A 1 193 ? 11.398 -9.632 -46.597 1.00 86.38 193 GLU A O 1
ATOM 1615 N N . LYS A 1 194 ? 9.717 -10.361 -45.291 1.00 86.56 194 LYS A N 1
ATOM 1616 C CA . LYS A 1 194 ? 8.748 -10.530 -46.386 1.00 86.56 194 LYS A CA 1
ATOM 1617 C C . LYS A 1 194 ? 8.565 -9.250 -47.196 1.00 86.56 194 LYS A C 1
ATOM 1619 O O . LYS A 1 194 ? 8.582 -9.281 -48.427 1.00 86.56 194 LYS A O 1
ATOM 1624 N N . LYS A 1 195 ? 8.464 -8.094 -46.526 1.00 87.75 195 LYS A N 1
ATOM 1625 C CA . LYS A 1 195 ? 8.369 -6.788 -47.199 1.00 87.75 195 LYS A CA 1
ATOM 1626 C C . LYS A 1 195 ? 9.590 -6.514 -48.084 1.00 87.75 195 LYS A C 1
ATOM 1628 O O . LYS A 1 195 ? 9.427 -6.032 -49.206 1.00 87.75 195 LYS A O 1
ATOM 1633 N N . LEU A 1 196 ? 10.800 -6.777 -47.589 1.00 87.81 196 LEU A N 1
ATOM 1634 C CA . LEU A 1 196 ? 12.042 -6.560 -48.338 1.00 87.81 196 LEU A CA 1
ATOM 1635 C C . LEU A 1 196 ? 12.160 -7.512 -49.534 1.00 87.81 196 LEU A C 1
ATOM 1637 O O . LEU A 1 196 ? 12.560 -7.081 -50.616 1.00 87.81 196 LEU A O 1
ATOM 1641 N N . ASN A 1 197 ? 11.725 -8.760 -49.365 1.00 85.12 197 ASN A N 1
ATOM 1642 C CA . ASN A 1 197 ? 11.708 -9.773 -50.420 1.00 85.12 197 ASN A CA 1
ATOM 1643 C C . ASN A 1 197 ? 10.537 -9.612 -51.405 1.00 85.12 197 ASN A C 1
ATOM 1645 O O . ASN A 1 197 ? 10.481 -10.318 -52.411 1.00 85.12 197 ASN A O 1
ATOM 1649 N N . LYS A 1 198 ? 9.631 -8.651 -51.160 1.00 85.44 198 LYS A N 1
ATOM 1650 C CA . LYS A 1 198 ? 8.395 -8.424 -51.932 1.00 85.44 198 LYS A CA 1
ATOM 1651 C C . LYS A 1 198 ? 7.470 -9.647 -51.934 1.00 85.44 198 LYS A C 1
ATOM 1653 O O . LYS A 1 198 ? 6.761 -9.892 -52.909 1.00 85.44 198 LYS A O 1
ATOM 1658 N N . GLU A 1 199 ? 7.495 -10.400 -50.843 1.00 82.31 199 GLU A N 1
ATOM 1659 C CA . GLU A 1 199 ? 6.590 -11.511 -50.583 1.00 82.31 199 GLU A CA 1
ATOM 1660 C C . GLU A 1 199 ? 5.229 -10.992 -50.101 1.00 82.31 199 GLU A C 1
ATOM 1662 O O . GLU A 1 199 ? 5.102 -9.876 -49.587 1.00 82.31 199 GLU A O 1
ATOM 1667 N N . GLU A 1 200 ? 4.192 -11.807 -50.280 1.00 76.50 200 GLU A N 1
ATOM 1668 C CA . GLU A 1 200 ? 2.858 -11.496 -49.778 1.00 76.50 200 GLU A CA 1
ATOM 1669 C C . GLU A 1 200 ? 2.823 -11.623 -48.248 1.00 76.50 200 GLU A C 1
ATOM 1671 O O . GLU A 1 200 ? 3.231 -12.635 -47.678 1.00 76.50 200 GLU A O 1
ATOM 1676 N N . ILE A 1 201 ? 2.325 -10.586 -47.572 1.00 75.50 201 ILE A N 1
ATOM 1677 C CA . ILE A 1 201 ? 2.162 -10.576 -46.116 1.00 75.50 201 ILE A CA 1
ATOM 1678 C C . ILE A 1 201 ? 0.669 -10.724 -45.825 1.00 75.50 201 ILE A C 1
ATOM 1680 O O . ILE A 1 201 ? -0.069 -9.741 -45.883 1.00 75.50 201 ILE A O 1
ATOM 1684 N N . LEU A 1 202 ? 0.234 -11.952 -45.532 1.00 66.12 202 LEU A N 1
ATOM 1685 C CA . LEU A 1 202 ? -1.180 -12.313 -45.341 1.00 66.12 202 LEU A CA 1
ATOM 1686 C C . LEU A 1 202 ? -1.900 -11.380 -44.349 1.00 66.12 202 LEU A C 1
ATOM 1688 O O . LEU A 1 202 ? -2.966 -10.857 -44.657 1.00 66.12 202 LEU A O 1
ATOM 1692 N N . ASP A 1 203 ? -1.257 -11.055 -43.226 1.00 63.19 203 ASP A N 1
ATOM 1693 C CA . ASP A 1 203 ? -1.815 -10.186 -42.176 1.00 63.19 203 ASP A CA 1
ATOM 1694 C C . ASP A 1 203 ? -2.012 -8.714 -42.600 1.00 63.19 203 ASP A C 1
ATOM 1696 O O . ASP A 1 203 ? -2.719 -7.958 -41.936 1.00 63.19 203 ASP A O 1
ATOM 1700 N N . VAL A 1 204 ? -1.373 -8.271 -43.689 1.00 61.44 204 VAL A N 1
ATOM 1701 C CA . VAL A 1 204 ? -1.403 -6.872 -44.169 1.00 61.44 204 VAL A CA 1
ATOM 1702 C C . VAL A 1 204 ? -2.538 -6.639 -45.155 1.00 61.44 204 VAL A C 1
ATOM 1704 O O . VAL A 1 204 ? -3.023 -5.514 -45.269 1.00 61.44 204 VAL A O 1
ATOM 1707 N N . VAL A 1 205 ? -2.971 -7.689 -45.856 1.00 57.44 205 VAL A N 1
ATOM 1708 C CA . VAL A 1 205 ? -4.047 -7.613 -46.855 1.00 57.44 205 VAL A CA 1
ATOM 1709 C C . VAL A 1 205 ? -5.380 -7.240 -46.196 1.00 57.44 205 VAL A C 1
ATOM 1711 O O . VAL A 1 205 ? -6.201 -6.560 -46.808 1.00 57.44 205 VAL A O 1
ATOM 1714 N N . GLU A 1 206 ? -5.555 -7.595 -44.922 1.00 61.06 206 GLU A N 1
ATOM 1715 C CA . GLU A 1 206 ? -6.787 -7.370 -44.160 1.00 61.06 206 GLU A CA 1
ATOM 1716 C C . GLU A 1 206 ? -6.678 -6.239 -43.114 1.00 61.06 206 GLU A C 1
ATOM 1718 O O . GLU A 1 206 ? -7.688 -5.868 -42.516 1.00 61.06 206 GLU A O 1
ATOM 1723 N N . ASN A 1 207 ? -5.493 -5.638 -42.908 1.00 75.94 207 ASN A N 1
ATOM 1724 C CA . ASN A 1 207 ? -5.263 -4.631 -41.860 1.00 75.94 207 ASN A CA 1
ATOM 1725 C C . ASN A 1 207 ? -4.622 -3.316 -42.385 1.00 75.94 207 ASN A C 1
ATOM 1727 O O . ASN A 1 207 ? -3.393 -3.214 -42.516 1.00 75.94 207 ASN A O 1
ATOM 1731 N N . PRO A 1 208 ? -5.430 -2.255 -42.612 1.00 78.12 208 PRO A N 1
ATOM 1732 C CA . PRO A 1 208 ? -4.950 -0.943 -43.068 1.00 78.12 208 PRO A CA 1
ATOM 1733 C C . PRO A 1 208 ? -3.979 -0.240 -42.103 1.00 78.12 208 PRO A C 1
ATOM 1735 O O . PRO A 1 208 ? -3.125 0.543 -42.534 1.00 78.12 208 PRO A O 1
ATOM 1738 N N . GLU A 1 209 ? -4.093 -0.494 -40.797 1.00 80.56 209 GLU A N 1
ATOM 1739 C CA . GLU A 1 209 ? -3.209 0.087 -39.785 1.00 80.56 209 GLU A CA 1
ATOM 1740 C C . GLU A 1 209 ? -1.809 -0.524 -39.870 1.00 80.56 209 GLU A C 1
ATOM 1742 O O . GLU A 1 209 ? -0.812 0.206 -39.948 1.00 80.56 209 GLU A O 1
ATOM 1747 N N . LEU A 1 210 ? -1.732 -1.853 -39.976 1.00 82.81 210 LEU A N 1
ATOM 1748 C CA . LEU A 1 210 ? -0.474 -2.567 -40.170 1.00 82.81 210 LEU A CA 1
ATOM 1749 C C . LEU A 1 210 ? 0.214 -2.144 -41.474 1.00 82.81 210 LEU A C 1
ATOM 1751 O O . LEU A 1 210 ? 1.429 -1.939 -41.492 1.00 82.81 210 LEU A O 1
ATOM 1755 N N . GLN A 1 211 ? -0.550 -1.914 -42.547 1.00 83.12 211 GLN A N 1
ATOM 1756 C CA . GLN A 1 211 ? -0.005 -1.415 -43.811 1.00 83.12 211 GLN A CA 1
ATOM 1757 C C . GLN A 1 211 ? 0.703 -0.059 -43.633 1.00 83.12 211 GLN A C 1
ATOM 1759 O O . GLN A 1 211 ? 1.820 0.141 -44.125 1.00 83.12 211 GLN A O 1
ATOM 1764 N N . LYS A 1 212 ? 0.099 0.868 -42.879 1.00 85.62 212 LYS A N 1
ATOM 1765 C CA . LYS A 1 212 ? 0.691 2.181 -42.575 1.00 85.62 212 LYS A CA 1
ATOM 1766 C C . LYS A 1 212 ? 1.914 2.065 -41.660 1.00 85.62 212 LYS A C 1
ATOM 1768 O O . LYS A 1 212 ? 2.910 2.765 -41.868 1.00 85.62 212 LYS A O 1
ATOM 1773 N N . LEU A 1 213 ? 1.870 1.180 -40.664 1.00 86.50 213 LEU A N 1
ATOM 1774 C CA . LEU A 1 213 ? 3.003 0.915 -39.774 1.00 86.50 213 LEU A CA 1
ATOM 1775 C C . LEU A 1 213 ? 4.201 0.351 -40.545 1.00 86.50 213 LEU A C 1
ATOM 1777 O O . LEU A 1 213 ? 5.320 0.859 -40.401 1.00 86.50 213 LEU A O 1
ATOM 1781 N N . LEU A 1 214 ? 3.959 -0.614 -41.432 1.00 86.25 214 LEU A N 1
ATOM 1782 C CA . LEU A 1 214 ? 4.979 -1.227 -42.279 1.00 86.25 214 LEU A CA 1
ATOM 1783 C C . LEU A 1 214 ? 5.630 -0.239 -43.238 1.00 86.25 214 LEU A C 1
ATOM 1785 O O . LEU A 1 214 ? 6.834 -0.334 -43.469 1.00 86.25 214 LEU A O 1
ATOM 1789 N N . GLN A 1 215 ? 4.895 0.742 -43.770 1.00 84.75 215 GLN A N 1
ATOM 1790 C CA . GLN A 1 215 ? 5.495 1.806 -44.586 1.00 84.75 215 GLN A CA 1
ATOM 1791 C C . GLN A 1 215 ? 6.550 2.603 -43.811 1.00 84.75 215 GLN A C 1
ATOM 1793 O O . GLN A 1 215 ? 7.579 2.974 -44.375 1.00 84.75 215 GLN A O 1
ATOM 1798 N N . SER A 1 216 ? 6.332 2.829 -42.512 1.00 84.38 216 SER A N 1
ATOM 1799 C CA . SER A 1 216 ? 7.275 3.575 -41.676 1.00 84.38 216 SER A CA 1
ATOM 1800 C C . SER A 1 216 ? 8.538 2.784 -41.321 1.00 84.38 216 SER A C 1
ATOM 1802 O O . SER A 1 216 ? 9.568 3.401 -41.039 1.00 84.38 216 SER A O 1
ATOM 1804 N N . GLU A 1 217 ? 8.467 1.444 -41.331 1.00 87.69 217 GLU A N 1
ATOM 1805 C CA . GLU A 1 217 ? 9.515 0.517 -40.859 1.00 87.69 217 GLU A CA 1
ATOM 1806 C C . GLU A 1 217 ? 10.130 1.000 -39.529 1.00 87.69 217 GLU A C 1
ATOM 1808 O O . GLU A 1 217 ? 11.350 1.049 -39.348 1.00 87.69 217 GLU A O 1
ATOM 1813 N N . ASN A 1 218 ? 9.278 1.487 -38.623 1.00 91.81 218 ASN A N 1
ATOM 1814 C CA . ASN A 1 218 ? 9.686 1.949 -37.308 1.00 91.81 218 ASN A CA 1
ATOM 1815 C C . ASN A 1 218 ? 9.599 0.771 -36.338 1.00 91.81 218 ASN A C 1
ATOM 1817 O O . ASN A 1 218 ? 8.494 0.364 -35.981 1.00 91.81 218 ASN A O 1
ATOM 1821 N N . PHE A 1 219 ? 10.754 0.258 -35.909 1.00 94.75 219 PHE A N 1
ATOM 1822 C CA . PHE A 1 219 ? 10.823 -0.896 -35.013 1.00 94.75 219 PHE A CA 1
ATOM 1823 C C . PHE A 1 219 ? 9.957 -0.708 -33.765 1.00 94.75 219 PHE A C 1
ATOM 1825 O O . PHE A 1 219 ? 9.142 -1.565 -33.478 1.00 94.75 219 PHE A O 1
ATOM 1832 N N . GLY A 1 220 ? 10.053 0.431 -33.068 1.00 93.81 220 GLY A N 1
ATOM 1833 C CA . GLY A 1 220 ? 9.292 0.654 -31.834 1.00 93.81 220 GLY A CA 1
ATOM 1834 C C . GLY A 1 220 ? 7.775 0.588 -32.030 1.00 93.81 220 GLY A C 1
ATOM 1835 O O . GLY A 1 220 ? 7.084 0.020 -31.194 1.00 93.81 220 GLY A O 1
ATOM 1836 N N . LYS A 1 221 ? 7.250 1.112 -33.145 1.00 92.94 221 LYS A N 1
ATOM 1837 C CA . LYS A 1 221 ? 5.812 1.020 -33.447 1.00 92.94 221 LYS A CA 1
ATOM 1838 C C . LYS A 1 221 ? 5.382 -0.386 -33.857 1.00 92.94 221 LYS A C 1
ATOM 1840 O O . LYS A 1 221 ? 4.326 -0.838 -33.440 1.00 92.94 221 LYS A O 1
ATOM 1845 N N . LEU A 1 222 ? 6.189 -1.060 -34.675 1.00 93.25 222 LEU A N 1
ATOM 1846 C CA . LEU A 1 222 ? 5.910 -2.433 -35.101 1.00 93.25 222 LEU A CA 1
ATOM 1847 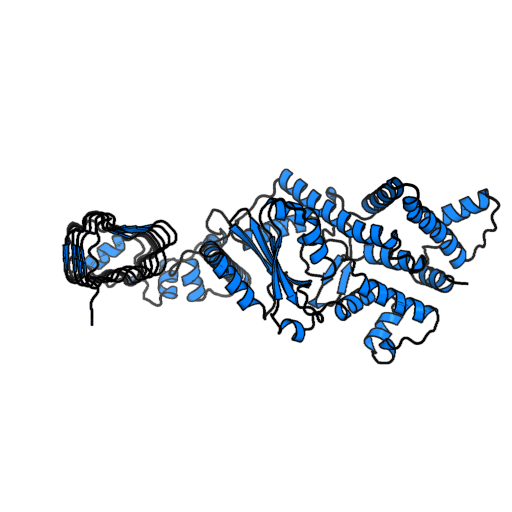C C . LEU A 1 222 ? 5.988 -3.400 -33.921 1.00 93.25 222 LEU A C 1
ATOM 1849 O O . LEU A 1 222 ? 5.158 -4.289 -33.803 1.00 93.25 222 LEU A O 1
ATOM 1853 N N . TYR A 1 223 ? 6.951 -3.186 -33.030 1.00 92.50 223 TYR A N 1
ATOM 1854 C CA . TYR A 1 223 ? 7.142 -3.976 -31.826 1.00 92.50 223 TYR A CA 1
ATOM 1855 C C . TYR A 1 223 ? 6.042 -3.728 -30.796 1.00 92.50 223 TYR A C 1
ATOM 1857 O O . TYR A 1 223 ? 5.554 -4.687 -30.219 1.00 92.50 223 TYR A O 1
ATOM 1865 N N . ALA A 1 224 ? 5.583 -2.481 -30.628 1.00 89.75 224 ALA A N 1
ATOM 1866 C CA . ALA A 1 224 ? 4.395 -2.174 -29.828 1.00 89.75 224 ALA A CA 1
ATOM 1867 C C . ALA A 1 224 ? 3.155 -2.913 -30.357 1.00 89.75 224 ALA A C 1
ATOM 1869 O O . ALA A 1 224 ? 2.535 -3.663 -29.616 1.00 89.75 224 ALA A O 1
ATOM 1870 N N . TYR A 1 225 ? 2.878 -2.789 -31.660 1.00 88.00 225 TYR A N 1
ATOM 1871 C CA . TYR A 1 225 ? 1.781 -3.504 -32.319 1.00 88.00 225 TYR A CA 1
ATOM 1872 C C . TYR A 1 225 ? 1.888 -5.027 -32.147 1.00 88.00 225 TYR A C 1
ATOM 1874 O O . TYR A 1 225 ? 0.899 -5.708 -31.894 1.00 88.00 225 TYR A O 1
ATOM 1882 N N . ALA A 1 226 ? 3.095 -5.578 -32.287 1.00 85.88 226 ALA A N 1
ATOM 1883 C CA . ALA A 1 226 ? 3.324 -7.007 -32.139 1.00 85.88 226 ALA A CA 1
ATOM 1884 C C . ALA A 1 226 ? 3.125 -7.471 -30.693 1.00 85.88 226 ALA A C 1
ATOM 1886 O O . ALA A 1 226 ? 2.504 -8.507 -30.490 1.00 85.88 226 ALA A O 1
ATOM 1887 N N . ILE A 1 227 ? 3.589 -6.695 -29.706 1.00 81.00 227 ILE A N 1
ATOM 1888 C CA . ILE A 1 227 ? 3.336 -6.945 -28.282 1.00 81.00 227 ILE A CA 1
ATOM 1889 C C . ILE A 1 227 ? 1.834 -6.980 -28.014 1.00 81.00 227 ILE A C 1
ATOM 1891 O O . ILE A 1 227 ? 1.382 -7.933 -27.393 1.00 81.00 227 ILE A O 1
ATOM 1895 N N . ASP A 1 228 ? 1.066 -6.012 -28.516 1.00 78.12 228 ASP A N 1
ATOM 1896 C CA . ASP A 1 228 ? -0.393 -5.982 -28.337 1.00 78.12 228 ASP A CA 1
ATOM 1897 C C . ASP A 1 228 ? -1.084 -7.202 -28.963 1.00 78.12 228 ASP A C 1
ATOM 1899 O O . ASP A 1 228 ? -2.051 -7.723 -28.416 1.00 78.12 228 ASP A O 1
ATOM 1903 N N . LYS A 1 229 ? -0.562 -7.702 -30.089 1.00 75.81 229 LYS A N 1
ATOM 1904 C CA . LYS A 1 229 ? -1.098 -8.889 -30.769 1.00 75.81 229 LYS A CA 1
ATOM 1905 C C . LYS A 1 229 ? -0.821 -10.193 -30.011 1.00 75.81 229 LYS A C 1
ATOM 1907 O O . LYS A 1 229 ? -1.659 -11.092 -30.035 1.00 75.81 229 LYS A O 1
ATOM 1912 N N . VAL A 1 230 ? 0.364 -10.327 -29.410 1.00 69.75 230 VAL A N 1
ATOM 1913 C CA . VAL A 1 230 ? 0.814 -11.585 -28.777 1.00 69.75 230 VAL A CA 1
ATOM 1914 C C . VAL A 1 230 ? 0.594 -11.610 -27.265 1.00 69.75 230 VAL A C 1
ATOM 1916 O O . VAL A 1 230 ? 0.571 -12.681 -26.667 1.00 69.75 230 VAL A O 1
ATOM 1919 N N . THR A 1 231 ? 0.432 -10.447 -26.630 1.00 65.56 231 THR A N 1
ATOM 1920 C CA . THR A 1 231 ? 0.196 -10.350 -25.187 1.00 65.56 231 THR A CA 1
ATOM 1921 C C . THR A 1 231 ? -1.309 -10.368 -24.929 1.00 65.56 231 THR A C 1
ATOM 1923 O O . THR A 1 231 ? -2.001 -9.457 -25.384 1.00 65.56 231 THR A O 1
ATOM 1926 N N . PRO A 1 232 ? -1.835 -11.360 -24.193 1.00 54.44 232 PRO A N 1
ATOM 1927 C CA . PRO A 1 232 ? -3.256 -11.442 -23.877 1.00 54.44 232 PRO A CA 1
ATOM 1928 C C . PRO A 1 232 ? -3.662 -10.259 -22.995 1.00 54.44 232 PRO A C 1
ATOM 1930 O O . PRO A 1 232 ? -3.379 -10.215 -21.797 1.00 54.44 232 PRO A O 1
ATOM 1933 N N . THR A 1 233 ? -4.250 -9.243 -23.621 1.00 56.28 233 THR A N 1
ATOM 1934 C CA . THR A 1 233 ? -4.678 -8.016 -22.940 1.00 56.28 233 THR A CA 1
ATOM 1935 C C . THR A 1 233 ? -5.873 -7.367 -23.624 1.00 56.28 233 THR A C 1
ATOM 1937 O O . THR A 1 233 ? -6.077 -6.160 -23.501 1.00 56.28 233 THR A O 1
ATOM 1940 N N . GLU A 1 234 ? -6.697 -8.133 -24.338 1.00 56.38 234 GLU A N 1
ATOM 1941 C CA . GLU A 1 234 ? -7.999 -7.585 -24.694 1.00 56.38 234 GLU A CA 1
ATOM 1942 C C . GLU A 1 234 ? -8.884 -7.524 -23.443 1.00 56.38 234 GLU A C 1
ATOM 1944 O O . GLU A 1 234 ? -8.880 -8.418 -22.597 1.00 56.38 234 GLU A O 1
ATOM 1949 N N . GLU A 1 235 ? -9.663 -6.453 -23.310 1.00 55.78 235 GLU A N 1
ATOM 1950 C CA . GLU A 1 235 ? -10.512 -6.188 -22.140 1.00 55.78 235 GLU A CA 1
ATOM 1951 C C . GLU A 1 235 ? -11.477 -7.354 -21.836 1.00 55.78 235 GLU A C 1
ATOM 1953 O O . GLU A 1 235 ? -11.811 -7.618 -20.680 1.00 55.78 235 GLU A O 1
ATOM 1958 N N . HIS A 1 236 ? -11.856 -8.110 -22.872 1.00 58.38 236 HIS A N 1
ATOM 1959 C CA . HIS A 1 236 ? -12.680 -9.311 -22.771 1.00 58.38 236 HIS A CA 1
ATOM 1960 C C . HIS A 1 236 ? -11.938 -10.532 -22.188 1.00 58.38 236 HIS A C 1
ATOM 1962 O O . HIS A 1 236 ? -12.578 -11.405 -21.603 1.00 58.38 236 HIS A O 1
ATOM 1968 N N . GLU A 1 237 ? -10.610 -10.610 -22.325 1.00 62.59 237 GLU A N 1
ATOM 1969 C CA . GLU A 1 237 ? -9.786 -11.660 -21.713 1.00 62.59 237 GLU A CA 1
ATOM 1970 C C . GLU A 1 237 ? -9.566 -11.376 -20.220 1.00 62.59 237 GLU A C 1
ATOM 1972 O O . GLU A 1 237 ? -9.606 -12.304 -19.415 1.00 62.59 237 GLU A O 1
ATOM 1977 N N . LEU A 1 238 ? -9.466 -10.100 -19.821 1.00 69.62 238 LEU A N 1
ATOM 1978 C CA . LEU A 1 238 ? -9.402 -9.705 -18.405 1.00 69.62 238 LEU A CA 1
ATOM 1979 C C . LEU A 1 238 ? -10.713 -9.977 -17.652 1.00 69.62 238 LEU A C 1
ATOM 1981 O O . LEU A 1 238 ? -10.686 -10.201 -16.443 1.00 69.62 238 LEU A O 1
ATOM 1985 N N . ALA A 1 239 ? -11.859 -10.007 -18.334 1.00 73.81 239 ALA A N 1
ATOM 1986 C CA . ALA A 1 239 ? -13.130 -10.363 -17.701 1.00 73.81 239 ALA A CA 1
ATOM 1987 C C . ALA A 1 239 ? -13.131 -11.794 -17.125 1.00 73.81 239 ALA A C 1
ATOM 1989 O O . ALA A 1 239 ? -13.891 -12.082 -16.201 1.00 73.81 239 ALA A O 1
ATOM 1990 N N . LYS A 1 240 ? -12.267 -12.686 -17.633 1.00 82.38 240 LYS A N 1
ATOM 1991 C CA . LYS A 1 240 ? -12.011 -13.992 -17.017 1.00 82.38 240 LYS A CA 1
ATOM 1992 C C . LYS A 1 240 ? -10.946 -13.833 -15.942 1.00 82.38 240 LYS A C 1
ATOM 1994 O O . LYS A 1 240 ? -9.834 -13.388 -16.213 1.00 82.38 240 LYS A O 1
ATOM 1999 N N . THR A 1 241 ? -11.290 -14.180 -14.710 1.00 87.69 241 THR A N 1
ATOM 2000 C CA . THR A 1 241 ? -10.400 -14.039 -13.551 1.00 87.69 241 THR A CA 1
ATOM 2001 C C . THR A 1 241 ? -9.774 -15.353 -13.112 1.00 87.69 241 THR A C 1
ATOM 2003 O O . THR A 1 241 ? -8.956 -15.328 -12.198 1.00 87.69 241 THR A O 1
ATOM 2006 N N . ASP A 1 242 ? -10.092 -16.469 -13.774 1.00 90.12 242 ASP A N 1
ATOM 2007 C CA . ASP A 1 242 ? -9.539 -17.787 -13.463 1.00 90.12 242 ASP A CA 1
ATOM 2008 C C . ASP A 1 242 ? -8.005 -17.791 -13.558 1.00 90.12 242 ASP A C 1
ATOM 2010 O O . ASP A 1 242 ? -7.408 -17.286 -14.516 1.00 90.12 242 ASP A O 1
ATOM 2014 N N . GLY A 1 243 ? -7.362 -18.371 -12.550 1.00 93.38 243 GLY A N 1
ATOM 2015 C CA . GLY A 1 243 ? -5.914 -18.368 -12.422 1.00 93.38 243 GLY A CA 1
ATOM 2016 C C . GLY A 1 243 ? -5.449 -18.947 -11.094 1.00 93.38 243 GLY A C 1
ATOM 2017 O O . GLY A 1 243 ? -6.227 -19.550 -10.354 1.00 93.38 243 GLY A O 1
ATOM 2018 N N . GLU A 1 244 ? -4.167 -18.751 -10.795 1.00 96.50 244 GLU A N 1
ATOM 2019 C CA . GLU A 1 244 ? -3.541 -19.274 -9.582 1.00 96.50 244 GLU A CA 1
ATOM 2020 C C . GLU A 1 244 ? -2.567 -18.276 -8.953 1.00 96.50 244 GLU A C 1
ATOM 2022 O O . GLU A 1 244 ? -1.859 -17.523 -9.630 1.00 96.50 244 GLU A O 1
ATOM 2027 N N . TRP A 1 245 ? -2.491 -18.313 -7.621 1.00 97.31 245 TRP A N 1
ATOM 2028 C CA . TRP A 1 245 ? -1.438 -17.646 -6.864 1.00 97.31 245 TRP A CA 1
ATOM 2029 C C . TRP A 1 245 ? -0.175 -18.504 -6.838 1.00 97.31 245 TRP A C 1
ATOM 2031 O O . TRP A 1 245 ? -0.153 -19.573 -6.229 1.00 97.31 245 TRP A O 1
ATOM 2041 N N . ILE A 1 246 ? 0.918 -17.982 -7.385 1.00 97.31 246 ILE A N 1
ATOM 2042 C CA . ILE A 1 246 ? 2.254 -18.560 -7.224 1.00 97.31 246 ILE A CA 1
ATOM 2043 C C . ILE A 1 246 ? 3.027 -17.719 -6.210 1.00 97.31 246 ILE A C 1
ATOM 2045 O O . ILE A 1 246 ? 3.055 -16.489 -6.276 1.00 97.31 246 ILE A O 1
ATOM 2049 N N . THR A 1 247 ? 3.654 -18.391 -5.244 1.00 97.19 247 THR A N 1
ATOM 2050 C CA . THR A 1 247 ? 4.456 -17.747 -4.197 1.00 97.19 247 THR A CA 1
ATOM 2051 C C . THR A 1 247 ? 5.933 -18.045 -4.398 1.00 97.19 247 THR A C 1
ATOM 2053 O O . THR A 1 247 ? 6.351 -19.199 -4.328 1.00 97.19 247 THR A O 1
ATOM 2056 N N . TYR A 1 248 ? 6.720 -16.991 -4.563 1.00 96.50 248 TYR A N 1
ATOM 2057 C CA . TYR A 1 248 ? 8.175 -17.024 -4.577 1.00 96.50 248 TYR A CA 1
ATOM 2058 C C . TYR A 1 248 ? 8.665 -16.719 -3.165 1.00 96.50 248 TYR A C 1
ATOM 2060 O O . TYR A 1 248 ? 8.306 -15.696 -2.582 1.00 96.50 248 TYR A O 1
ATOM 2068 N N . LYS A 1 249 ? 9.413 -17.651 -2.575 1.00 96.38 249 LYS A N 1
ATOM 2069 C CA . LYS A 1 249 ? 9.737 -17.614 -1.147 1.00 96.38 249 LYS A CA 1
ATOM 2070 C C . LYS A 1 249 ? 10.929 -16.716 -0.847 1.00 96.38 249 LYS A C 1
ATOM 2072 O O . LYS A 1 249 ? 11.886 -16.673 -1.624 1.00 96.38 249 LYS A O 1
ATOM 2077 N N . GLN A 1 250 ? 10.890 -16.056 0.308 1.00 95.50 250 GLN A N 1
ATOM 2078 C CA . GLN A 1 250 ? 11.989 -15.223 0.782 1.00 95.50 250 GLN A CA 1
ATOM 2079 C C . GLN A 1 250 ? 13.317 -15.997 0.762 1.00 95.50 250 GLN A C 1
ATOM 2081 O O . GLN A 1 250 ? 13.396 -17.133 1.233 1.00 95.50 250 GLN A O 1
ATOM 2086 N N . GLY A 1 251 ? 14.366 -15.378 0.218 1.00 87.62 251 GLY A N 1
ATOM 2087 C CA . GLY A 1 251 ? 15.715 -15.958 0.172 1.00 87.62 251 GLY A CA 1
ATOM 2088 C C . GLY A 1 251 ? 15.911 -17.114 -0.821 1.00 87.62 251 GLY A C 1
ATOM 2089 O O . GLY A 1 251 ? 16.974 -17.735 -0.809 1.00 87.62 251 GLY A O 1
ATOM 2090 N N . THR A 1 252 ? 14.921 -17.409 -1.670 1.00 92.56 252 THR A N 1
ATOM 2091 C CA . THR A 1 252 ? 15.086 -18.337 -2.802 1.00 92.56 252 THR A CA 1
ATOM 2092 C C . THR A 1 252 ? 15.672 -17.641 -4.030 1.00 92.56 252 THR A C 1
ATOM 2094 O O . THR A 1 252 ? 15.845 -16.422 -4.040 1.00 92.56 252 THR A O 1
ATOM 2097 N N . ASP A 1 253 ? 16.018 -18.424 -5.055 1.00 91.25 253 ASP A N 1
ATOM 2098 C CA . ASP A 1 253 ? 16.456 -17.884 -6.342 1.00 91.25 253 ASP A CA 1
ATOM 2099 C C . ASP A 1 253 ? 15.369 -16.971 -6.933 1.00 91.25 253 ASP A C 1
ATOM 2101 O O . ASP A 1 253 ? 14.206 -17.362 -7.055 1.00 91.25 253 ASP A O 1
ATOM 2105 N N . HIS A 1 254 ? 15.749 -15.742 -7.280 1.00 86.56 254 HIS A N 1
ATOM 2106 C CA . HIS A 1 254 ? 14.855 -14.720 -7.818 1.00 86.56 254 HIS A CA 1
ATOM 2107 C C . HIS A 1 254 ? 14.609 -14.878 -9.321 1.00 86.56 254 HIS A C 1
ATOM 2109 O O . HIS A 1 254 ? 13.661 -14.289 -9.843 1.00 86.56 254 HIS A O 1
ATOM 2115 N N . MET A 1 255 ? 15.409 -15.684 -10.027 1.00 85.56 255 MET A N 1
ATOM 2116 C CA . MET A 1 255 ? 15.297 -15.840 -11.480 1.00 85.56 255 MET A CA 1
ATOM 2117 C C . MET A 1 255 ? 13.948 -16.396 -11.967 1.00 85.56 255 MET A C 1
ATOM 2119 O O . MET A 1 255 ? 13.439 -15.859 -12.951 1.00 85.56 255 MET A O 1
ATOM 2123 N N . PRO A 1 256 ? 13.303 -17.379 -11.306 1.00 91.88 256 PRO A N 1
ATOM 2124 C CA . PRO A 1 256 ? 11.967 -17.829 -11.699 1.00 91.88 256 PRO A CA 1
ATOM 2125 C C . PRO A 1 256 ? 10.901 -16.726 -11.657 1.00 91.88 256 PRO A C 1
ATOM 2127 O O . PRO A 1 256 ? 10.002 -16.727 -12.492 1.00 91.88 256 PRO A O 1
ATOM 2130 N N . LEU A 1 257 ? 11.002 -15.783 -10.710 1.00 90.56 257 LEU A N 1
ATOM 2131 C CA . LEU A 1 257 ? 10.118 -14.613 -10.643 1.00 90.56 257 LEU A CA 1
ATOM 2132 C C . LEU A 1 257 ? 10.420 -13.634 -11.780 1.00 90.56 257 LEU A C 1
ATOM 2134 O O . LEU A 1 257 ? 9.514 -13.102 -12.402 1.00 90.56 257 LEU A O 1
ATOM 2138 N N . VAL A 1 258 ? 11.694 -13.391 -12.075 1.00 79.81 258 VAL A N 1
ATOM 2139 C CA . VAL A 1 258 ? 12.084 -12.513 -13.188 1.00 79.81 258 VAL A CA 1
ATOM 2140 C C . VAL A 1 258 ? 11.548 -13.064 -14.511 1.00 79.81 258 VAL A C 1
ATOM 2142 O O . VAL A 1 258 ? 10.873 -12.357 -15.257 1.00 79.81 258 VAL A O 1
ATOM 2145 N N . GLN A 1 259 ? 11.794 -14.346 -14.773 1.00 82.31 259 GLN A N 1
ATOM 2146 C CA . GLN A 1 259 ? 11.406 -15.015 -16.015 1.00 82.31 259 GLN A CA 1
ATOM 2147 C C . GLN A 1 259 ? 9.890 -15.067 -16.212 1.00 82.31 259 GLN A C 1
ATOM 2149 O O . GLN A 1 259 ? 9.426 -14.930 -17.340 1.00 82.31 259 GLN A O 1
ATOM 2154 N N . SER A 1 260 ? 9.112 -15.231 -15.140 1.00 86.75 260 SER A N 1
ATOM 2155 C CA . SER A 1 260 ? 7.650 -15.272 -15.232 1.00 86.75 260 SER A CA 1
ATOM 2156 C C . SER A 1 260 ? 7.009 -13.908 -15.507 1.00 86.75 260 SER A C 1
ATOM 2158 O O . SER A 1 260 ? 5.853 -13.851 -15.917 1.00 86.75 260 SER A O 1
ATOM 2160 N N . LEU A 1 261 ? 7.733 -12.807 -15.281 1.00 83.38 261 LEU A N 1
ATOM 2161 C CA . LEU A 1 261 ? 7.243 -11.444 -15.509 1.00 83.38 261 LEU A CA 1
ATOM 2162 C C . LEU A 1 261 ? 7.709 -10.850 -16.844 1.00 83.38 261 LEU A C 1
ATOM 2164 O O . LEU A 1 261 ? 7.057 -9.946 -17.375 1.00 83.38 261 LEU A O 1
ATOM 2168 N N . GLN A 1 262 ? 8.836 -11.329 -17.372 1.00 74.06 262 GLN A N 1
ATOM 2169 C CA . GLN A 1 262 ? 9.435 -10.828 -18.606 1.00 74.06 262 GLN A CA 1
ATOM 2170 C C . GLN A 1 262 ? 8.523 -11.045 -19.820 1.00 74.06 262 GLN A C 1
ATOM 2172 O O . GLN A 1 262 ? 7.932 -12.104 -20.002 1.00 74.06 262 GLN A O 1
ATOM 2177 N N . GLY A 1 263 ? 8.430 -10.027 -20.677 1.00 67.75 263 GLY A N 1
ATOM 2178 C CA . GLY A 1 263 ? 7.694 -10.104 -21.943 1.00 67.75 263 GLY A CA 1
ATOM 2179 C C . GLY A 1 263 ? 6.187 -9.836 -21.848 1.00 67.75 263 GLY A C 1
ATOM 2180 O O . GLY A 1 263 ? 5.567 -9.657 -22.894 1.00 67.75 263 GLY A O 1
ATOM 2181 N N . TYR A 1 264 ? 5.625 -9.722 -20.637 1.00 73.94 264 TYR A N 1
ATOM 2182 C CA . TYR A 1 264 ? 4.203 -9.410 -20.398 1.00 73.94 264 TYR A CA 1
ATOM 2183 C C . TYR A 1 264 ? 3.901 -7.915 -20.242 1.00 73.94 264 TYR A C 1
ATOM 2185 O O . TYR A 1 264 ? 2.750 -7.524 -20.046 1.00 73.94 264 TYR A O 1
ATOM 2193 N N . GLY A 1 265 ? 4.926 -7.055 -20.266 1.00 67.75 265 GLY A N 1
ATOM 2194 C CA . GLY A 1 265 ? 4.739 -5.608 -20.164 1.00 67.75 265 GLY A CA 1
ATOM 2195 C C . GLY A 1 265 ? 3.984 -5.192 -18.898 1.00 67.75 265 GLY A C 1
ATOM 2196 O O . GLY A 1 265 ? 3.179 -4.263 -18.929 1.00 67.75 265 GLY A O 1
ATOM 2197 N N . THR A 1 266 ? 4.205 -5.880 -17.772 1.00 73.38 266 THR A N 1
ATOM 2198 C CA . THR A 1 266 ? 3.513 -5.605 -16.495 1.00 73.38 266 THR A CA 1
ATOM 2199 C C . THR A 1 266 ? 3.750 -4.179 -15.993 1.00 73.38 266 THR A C 1
ATOM 2201 O O . THR A 1 266 ? 2.950 -3.641 -15.231 1.00 73.38 266 THR A O 1
ATOM 2204 N N . GLY A 1 267 ? 4.846 -3.552 -16.432 1.00 66.62 267 GLY A N 1
ATOM 2205 C CA . GLY A 1 267 ? 5.300 -2.253 -15.949 1.00 66.62 267 GLY A CA 1
ATOM 2206 C C . GLY A 1 267 ? 5.939 -2.325 -14.561 1.00 66.62 267 GLY A C 1
ATOM 2207 O O . GLY A 1 267 ? 6.259 -1.280 -13.996 1.00 66.62 267 GLY A O 1
ATOM 2208 N N . TRP A 1 268 ? 6.122 -3.528 -14.005 1.00 77.12 268 TRP A N 1
ATOM 2209 C CA . TRP A 1 268 ? 6.710 -3.749 -12.688 1.00 77.12 268 TRP A CA 1
ATOM 2210 C C . TRP A 1 268 ? 8.237 -3.733 -12.762 1.00 77.12 268 TRP A C 1
ATOM 2212 O O . TRP A 1 268 ? 8.837 -4.470 -13.539 1.00 77.12 268 TRP A O 1
ATOM 2222 N N . CYS A 1 269 ? 8.885 -2.968 -11.880 1.00 70.75 269 CYS A N 1
ATOM 2223 C CA . CYS A 1 269 ? 10.347 -2.977 -11.747 1.00 70.75 269 CYS A CA 1
ATOM 2224 C C . CYS A 1 269 ? 10.910 -4.357 -11.369 1.00 70.75 269 CYS A C 1
ATOM 2226 O O . CYS A 1 269 ? 12.059 -4.643 -11.669 1.00 70.75 269 CYS A O 1
ATOM 2228 N N . THR A 1 270 ? 10.096 -5.235 -10.777 1.00 81.56 270 THR A N 1
ATOM 2229 C CA . THR A 1 270 ? 10.451 -6.621 -10.409 1.00 81.56 270 THR A CA 1
ATOM 2230 C C . THR A 1 270 ? 10.674 -7.542 -11.603 1.00 81.56 270 THR A C 1
ATOM 2232 O O . THR A 1 270 ? 11.227 -8.619 -11.433 1.00 81.56 270 THR A O 1
ATOM 2235 N N . ALA A 1 271 ? 10.310 -7.122 -12.818 1.00 74.81 271 ALA A N 1
ATOM 2236 C CA . ALA A 1 271 ? 10.810 -7.782 -14.023 1.00 74.81 271 ALA A CA 1
ATOM 2237 C C . ALA A 1 271 ? 12.339 -7.598 -14.195 1.00 74.81 271 ALA A C 1
ATOM 2239 O O . ALA A 1 271 ? 12.967 -8.328 -14.958 1.00 74.81 271 ALA A O 1
ATOM 2240 N N . GLY A 1 272 ? 12.941 -6.638 -13.479 1.00 68.06 272 GLY A N 1
ATOM 2241 C CA . GLY A 1 272 ? 14.383 -6.487 -13.300 1.00 68.06 272 GLY A CA 1
ATOM 2242 C C . GLY A 1 272 ? 14.909 -7.362 -12.161 1.00 68.06 272 GLY A C 1
ATOM 2243 O O . GLY A 1 272 ? 14.322 -7.443 -11.081 1.00 68.06 272 GLY A O 1
ATOM 2244 N N . GLU A 1 273 ? 16.044 -8.013 -12.395 1.00 77.44 273 GLU A N 1
ATOM 2245 C CA . GLU A 1 273 ? 16.610 -9.017 -11.498 1.00 77.44 273 GLU A CA 1
ATOM 2246 C C . GLU A 1 273 ? 17.138 -8.409 -10.183 1.00 77.44 273 GLU A C 1
ATOM 2248 O O . GLU A 1 273 ? 16.887 -8.966 -9.115 1.00 77.44 273 GLU A O 1
ATOM 2253 N N . SER A 1 274 ? 17.806 -7.251 -10.217 1.00 72.38 274 SER A N 1
ATOM 2254 C CA . SER A 1 274 ? 18.298 -6.569 -9.009 1.00 72.38 274 SER A CA 1
ATOM 2255 C C . SER A 1 274 ? 17.136 -6.187 -8.095 1.00 72.38 274 SER A C 1
ATOM 2257 O O . SER A 1 274 ? 17.159 -6.483 -6.897 1.00 72.38 274 SER A O 1
ATOM 2259 N N . THR A 1 275 ? 16.082 -5.599 -8.665 1.00 76.44 275 THR A N 1
ATOM 2260 C CA . THR A 1 275 ? 14.855 -5.310 -7.923 1.00 76.44 275 THR A CA 1
ATOM 2261 C C . THR A 1 275 ? 14.193 -6.585 -7.386 1.00 76.44 275 THR A C 1
ATOM 2263 O O . THR A 1 275 ? 13.851 -6.630 -6.203 1.00 76.44 275 THR A O 1
ATOM 2266 N N . ALA A 1 276 ? 14.035 -7.638 -8.197 1.00 80.75 276 ALA A N 1
ATOM 2267 C CA . ALA A 1 276 ? 13.448 -8.902 -7.745 1.00 80.75 276 ALA A CA 1
ATOM 2268 C C . ALA A 1 276 ? 14.223 -9.520 -6.579 1.00 80.75 276 ALA A C 1
ATOM 2270 O O . ALA A 1 276 ? 13.624 -9.921 -5.581 1.00 80.75 276 ALA A O 1
ATOM 2271 N N . LYS A 1 277 ? 15.556 -9.516 -6.663 1.00 82.69 277 LYS A N 1
ATOM 2272 C CA . LYS A 1 277 ? 16.449 -9.989 -5.607 1.00 82.69 277 LYS A CA 1
ATOM 2273 C C . LYS A 1 277 ? 16.273 -9.203 -4.310 1.00 82.69 277 LYS A C 1
ATOM 2275 O O . LYS A 1 277 ? 16.168 -9.810 -3.249 1.00 82.69 277 LYS A O 1
ATOM 2280 N N . ILE A 1 278 ? 16.228 -7.869 -4.376 1.00 80.50 278 ILE A N 1
ATOM 2281 C CA . ILE A 1 278 ? 16.024 -7.019 -3.190 1.00 80.50 278 ILE A CA 1
ATOM 2282 C C . ILE A 1 278 ? 14.661 -7.306 -2.553 1.00 80.50 278 ILE A C 1
ATOM 2284 O O . ILE A 1 278 ? 14.564 -7.474 -1.340 1.00 80.50 278 ILE A O 1
ATOM 2288 N N . GLN A 1 279 ? 13.607 -7.407 -3.361 1.00 85.38 279 GLN A N 1
ATOM 2289 C CA . GLN A 1 279 ? 12.255 -7.627 -2.852 1.00 85.38 279 GLN A CA 1
ATOM 2290 C C . GLN A 1 279 ? 12.075 -9.027 -2.253 1.00 85.38 279 GLN A C 1
ATOM 2292 O O . GLN A 1 279 ? 11.491 -9.140 -1.180 1.00 85.38 279 GLN A O 1
ATOM 2297 N N . LEU A 1 280 ? 12.639 -10.064 -2.882 1.00 91.56 280 LEU A N 1
ATOM 2298 C CA . LEU A 1 280 ? 12.646 -11.430 -2.345 1.00 91.56 280 LEU A CA 1
ATOM 2299 C C . LEU A 1 280 ? 13.585 -11.611 -1.151 1.00 91.56 280 LEU A C 1
ATOM 2301 O O . LEU A 1 280 ? 13.401 -12.531 -0.359 1.00 91.56 280 LEU A O 1
ATOM 2305 N N . ALA A 1 281 ? 14.596 -10.759 -0.989 1.00 89.06 281 ALA A N 1
ATOM 2306 C CA . ALA A 1 281 ? 15.358 -10.707 0.255 1.00 89.06 281 ALA A CA 1
ATOM 2307 C C . ALA A 1 281 ? 14.518 -10.099 1.393 1.00 89.06 281 ALA A C 1
ATOM 2309 O O . ALA A 1 281 ? 14.640 -10.532 2.540 1.00 89.06 281 ALA A O 1
ATOM 2310 N N . GLY A 1 282 ? 13.649 -9.134 1.071 1.00 86.75 282 GLY A N 1
ATOM 2311 C CA . GLY A 1 282 ? 12.750 -8.472 2.015 1.00 86.75 282 GLY A CA 1
ATOM 2312 C C . GLY A 1 282 ? 11.598 -9.353 2.502 1.00 86.75 282 GLY A C 1
ATOM 2313 O O . GLY A 1 282 ? 11.231 -9.254 3.668 1.00 86.75 282 GLY A O 1
ATOM 2314 N N . GLY A 1 283 ? 11.051 -10.240 1.669 1.00 93.62 283 GLY A N 1
ATOM 2315 C CA . GLY A 1 283 ? 9.954 -11.138 2.045 1.00 93.62 283 GLY A CA 1
ATOM 2316 C C . GLY A 1 283 ? 9.480 -12.030 0.898 1.00 93.62 283 GLY A C 1
ATOM 2317 O O . GLY A 1 283 ? 10.039 -12.003 -0.196 1.00 93.62 283 GLY A O 1
ATOM 2318 N N . ASP A 1 284 ? 8.443 -12.830 1.151 1.00 96.88 284 ASP A N 1
ATOM 2319 C CA . ASP A 1 284 ? 7.758 -13.585 0.097 1.00 96.88 284 ASP A CA 1
ATOM 2320 C C . ASP A 1 284 ? 7.202 -12.638 -0.988 1.00 96.88 284 ASP A C 1
ATOM 2322 O O . ASP A 1 284 ? 6.812 -11.495 -0.731 1.00 96.88 284 ASP A O 1
ATOM 2326 N N . PHE A 1 285 ? 7.129 -13.127 -2.221 1.00 96.69 285 PHE A N 1
ATOM 2327 C CA . PHE A 1 285 ? 6.509 -12.417 -3.333 1.00 96.69 285 PHE A CA 1
ATOM 2328 C C . PHE A 1 285 ? 5.407 -13.290 -3.925 1.00 96.69 285 PHE A C 1
ATOM 2330 O O . PHE A 1 285 ? 5.672 -14.382 -4.426 1.00 96.69 285 PHE A O 1
ATOM 2337 N N . HIS A 1 286 ? 4.162 -12.831 -3.869 1.00 97.38 286 HIS A N 1
ATOM 2338 C CA . HIS A 1 286 ? 3.024 -13.567 -4.413 1.00 97.38 286 HIS A CA 1
ATOM 2339 C C . HIS A 1 286 ? 2.609 -12.932 -5.730 1.00 97.38 286 HIS A C 1
ATOM 2341 O O . HIS A 1 286 ? 2.385 -11.727 -5.786 1.00 97.38 286 HIS A O 1
ATOM 2347 N N . THR A 1 287 ? 2.490 -13.727 -6.785 1.00 97.06 287 THR A N 1
ATOM 2348 C CA . THR A 1 287 ? 1.971 -13.256 -8.071 1.00 97.06 287 THR A CA 1
ATOM 2349 C C . THR A 1 287 ? 0.764 -14.089 -8.453 1.00 97.06 287 THR A C 1
ATOM 2351 O O . THR A 1 287 ? 0.820 -15.317 -8.407 1.00 97.06 287 THR A O 1
ATOM 2354 N N . TYR A 1 288 ? -0.329 -13.417 -8.793 1.00 96.31 288 TYR A N 1
ATOM 2355 C CA . TYR A 1 288 ? -1.487 -14.051 -9.395 1.00 96.31 288 TYR A CA 1
ATOM 2356 C C . TYR A 1 288 ? -1.301 -14.093 -10.902 1.00 96.31 288 TYR A C 1
ATOM 2358 O O . TYR A 1 288 ? -1.079 -13.045 -11.525 1.00 96.31 288 TYR A O 1
ATOM 2366 N N . TYR A 1 289 ? -1.419 -15.289 -11.466 1.00 92.94 289 TYR A N 1
ATOM 2367 C CA . TYR A 1 289 ? -1.346 -15.517 -12.898 1.00 92.94 289 TYR A CA 1
ATOM 2368 C C . TYR A 1 289 ? -2.694 -16.000 -13.413 1.00 92.94 289 TYR A C 1
ATOM 2370 O O . TYR A 1 289 ? -3.209 -17.011 -12.941 1.00 92.94 289 TYR A O 1
ATOM 2378 N N . SER A 1 290 ? -3.256 -15.291 -14.388 1.00 90.56 290 SER A N 1
ATOM 2379 C CA . SER A 1 290 ? -4.412 -15.778 -15.139 1.00 90.56 290 SER A CA 1
ATOM 2380 C C . SER A 1 290 ? -3.998 -16.914 -16.073 1.00 90.56 290 SER A C 1
ATOM 2382 O O . SER A 1 290 ? -2.845 -16.985 -16.516 1.00 90.56 290 SER A O 1
ATOM 2384 N N . TYR A 1 291 ? -4.942 -17.808 -16.357 1.00 87.94 291 TYR A N 1
ATOM 2385 C CA . TYR A 1 291 ? -4.704 -18.901 -17.290 1.00 87.94 291 TYR A CA 1
ATOM 2386 C C . TYR A 1 291 ? -4.583 -18.400 -18.731 1.00 87.94 291 TYR A C 1
ATOM 2388 O O . TYR A 1 291 ? -5.405 -17.610 -19.197 1.00 87.94 291 TYR A O 1
ATOM 2396 N N . ASP A 1 292 ? -3.581 -18.899 -19.451 1.00 79.81 292 ASP A N 1
ATOM 2397 C CA . ASP A 1 292 ? -3.471 -18.724 -20.896 1.00 79.81 292 ASP A CA 1
ATOM 2398 C C . ASP A 1 292 ? -4.464 -19.604 -21.673 1.00 79.81 292 ASP A C 1
ATOM 2400 O O . ASP A 1 292 ? -5.275 -20.348 -21.114 1.00 79.81 292 ASP A O 1
ATOM 2404 N N . LYS A 1 293 ? -4.401 -19.525 -23.006 1.00 77.81 293 LYS A N 1
ATOM 2405 C CA . LYS A 1 293 ? -5.258 -20.302 -23.916 1.00 77.81 293 LYS A CA 1
ATOM 2406 C C . LYS A 1 293 ? -5.068 -21.820 -23.777 1.00 77.81 293 LYS A C 1
ATOM 2408 O O . LYS A 1 293 ? -5.954 -22.568 -24.185 1.00 77.81 293 LYS A O 1
ATOM 2413 N N . GLU A 1 294 ? -3.951 -22.273 -23.206 1.00 79.31 294 GLU A N 1
ATOM 2414 C CA . GLU A 1 294 ? -3.666 -23.682 -22.912 1.00 79.31 294 GLU A CA 1
ATOM 2415 C C . GLU A 1 294 ? -4.077 -24.087 -21.484 1.00 79.31 294 GLU A C 1
ATOM 2417 O O . GLU A 1 294 ? -3.920 -25.250 -21.109 1.00 79.31 294 GLU A O 1
ATOM 2422 N N . GLY A 1 295 ? -4.613 -23.156 -20.687 1.00 82.44 295 GLY A N 1
ATOM 2423 C CA . GLY A 1 295 ? -5.019 -23.390 -19.304 1.00 82.44 295 GLY A CA 1
ATOM 2424 C C . GLY A 1 295 ? -3.864 -23.356 -18.300 1.00 82.44 295 GLY A C 1
ATOM 2425 O O . GLY A 1 295 ? -4.014 -23.891 -17.203 1.00 82.44 295 GLY A O 1
ATOM 2426 N N . LYS A 1 296 ? -2.705 -22.778 -18.648 1.00 86.75 296 LYS A N 1
ATOM 2427 C CA . LYS A 1 296 ? -1.550 -22.671 -17.737 1.00 86.75 296 LYS A CA 1
ATOM 2428 C C . LYS A 1 296 ? -1.487 -21.285 -17.084 1.00 86.75 296 LYS A C 1
ATOM 2430 O O . LYS A 1 296 ? -1.745 -20.295 -17.765 1.00 86.75 296 LYS A O 1
ATOM 2435 N N . PRO A 1 297 ? -1.135 -21.178 -15.789 1.00 90.25 297 PRO A N 1
ATOM 2436 C CA . PRO A 1 297 ? -1.122 -19.909 -15.060 1.00 90.25 297 PRO A CA 1
ATOM 2437 C C . PRO A 1 297 ? 0.147 -19.114 -15.398 1.00 90.25 297 PRO A C 1
ATOM 2439 O O . PRO A 1 297 ? 1.112 -19.095 -14.635 1.00 90.25 297 PRO A O 1
ATOM 2442 N N . THR A 1 298 ? 0.174 -18.495 -16.576 1.00 85.56 298 THR A N 1
ATOM 2443 C CA . THR A 1 298 ? 1.373 -17.848 -17.134 1.00 85.56 298 THR A CA 1
ATOM 2444 C C . THR A 1 298 ? 1.239 -16.337 -17.279 1.00 85.56 298 THR A C 1
ATOM 2446 O O . THR A 1 298 ? 2.262 -15.665 -17.364 1.00 85.56 298 THR A O 1
ATOM 2449 N N . ILE A 1 299 ? 0.024 -15.779 -17.237 1.00 84.75 299 ILE A N 1
ATOM 2450 C CA . ILE A 1 299 ? -0.228 -14.355 -17.506 1.00 84.75 299 ILE A CA 1
ATOM 2451 C C . ILE A 1 299 ? -0.255 -13.563 -16.186 1.00 84.75 299 ILE A C 1
ATOM 2453 O O . ILE A 1 299 ? -1.263 -13.615 -15.477 1.00 84.75 299 ILE A O 1
ATOM 2457 N N . PRO A 1 300 ? 0.807 -12.822 -15.812 1.00 88.81 300 PRO A N 1
ATOM 2458 C CA . PRO A 1 300 ? 0.857 -12.092 -14.547 1.00 88.81 300 PRO A CA 1
ATOM 2459 C C . PRO A 1 300 ? -0.183 -10.972 -14.508 1.00 88.81 300 PRO A C 1
ATOM 2461 O O . PRO A 1 300 ? -0.307 -10.195 -15.454 1.00 88.81 300 PRO A O 1
ATOM 2464 N N . ARG A 1 301 ? -0.891 -10.849 -13.381 1.00 89.44 301 ARG A N 1
ATOM 2465 C CA . ARG A 1 301 ? -1.999 -9.892 -13.237 1.00 89.44 301 ARG A CA 1
ATOM 2466 C C . ARG A 1 301 ? -1.959 -9.064 -11.961 1.00 89.44 301 ARG A C 1
ATOM 2468 O O . ARG A 1 301 ? -2.218 -7.861 -11.998 1.00 89.44 301 ARG A O 1
ATOM 2475 N N . VAL A 1 302 ? -1.588 -9.688 -10.845 1.00 94.50 302 VAL A N 1
ATOM 2476 C CA . VAL A 1 302 ? -1.434 -9.020 -9.546 1.00 94.50 302 VAL A CA 1
ATOM 2477 C C . VAL A 1 302 ? -0.148 -9.481 -8.892 1.00 94.50 302 VAL A C 1
ATOM 2479 O O . VAL A 1 302 ? 0.177 -10.661 -8.941 1.00 94.50 302 VAL A O 1
ATOM 2482 N N . ALA A 1 303 ? 0.555 -8.563 -8.245 1.00 95.19 303 ALA A N 1
ATOM 2483 C CA . ALA A 1 303 ? 1.686 -8.858 -7.387 1.00 95.19 303 ALA A CA 1
ATOM 2484 C C . ALA A 1 303 ? 1.434 -8.331 -5.970 1.00 95.19 303 ALA A C 1
ATOM 2486 O O . ALA A 1 303 ? 0.973 -7.203 -5.788 1.00 95.19 303 ALA A O 1
ATOM 2487 N N . ILE A 1 304 ? 1.784 -9.143 -4.976 1.00 96.44 304 ILE A N 1
ATOM 2488 C CA . ILE A 1 304 ? 1.804 -8.799 -3.557 1.00 96.44 304 ILE A CA 1
ATOM 2489 C C . ILE A 1 304 ? 3.234 -8.991 -3.066 1.00 96.44 304 ILE A C 1
ATOM 2491 O O . ILE A 1 304 ? 3.740 -10.114 -3.005 1.00 96.44 304 ILE A O 1
ATOM 2495 N N . ARG A 1 305 ? 3.883 -7.883 -2.715 1.00 94.19 305 ARG A N 1
ATOM 2496 C CA . ARG A 1 305 ? 5.223 -7.879 -2.134 1.00 94.19 305 ARG A CA 1
ATOM 2497 C C . ARG A 1 305 ? 5.117 -7.899 -0.617 1.00 94.19 305 ARG A C 1
ATOM 2499 O O . ARG A 1 305 ? 4.510 -6.993 -0.039 1.00 94.19 305 ARG A O 1
ATOM 2506 N N . MET A 1 306 ? 5.760 -8.871 0.019 1.00 94.06 306 MET A N 1
ATOM 2507 C CA . MET A 1 306 ? 5.899 -8.911 1.471 1.00 94.06 306 MET A CA 1
ATOM 2508 C C . MET A 1 306 ? 7.200 -8.233 1.914 1.00 94.06 306 MET A C 1
ATOM 2510 O O . MET A 1 306 ? 8.201 -8.218 1.201 1.00 94.06 306 MET A O 1
ATOM 2514 N N . GLU A 1 307 ? 7.175 -7.678 3.119 1.00 89.56 307 GLU A N 1
ATOM 2515 C CA . GLU A 1 307 ? 8.345 -7.250 3.881 1.00 89.56 307 GLU A CA 1
ATOM 2516 C C . GLU A 1 307 ? 8.278 -7.985 5.225 1.00 89.56 307 GLU A C 1
ATOM 2518 O O . GLU A 1 307 ? 7.448 -7.684 6.091 1.00 89.56 307 GLU A O 1
ATOM 2523 N N . ASN A 1 308 ? 9.111 -9.010 5.378 1.00 88.56 308 ASN A N 1
ATOM 2524 C CA . ASN A 1 308 ? 8.985 -10.049 6.391 1.00 88.56 308 ASN A CA 1
ATOM 2525 C C . ASN A 1 308 ? 7.573 -10.665 6.347 1.00 88.56 308 ASN A C 1
ATOM 2527 O O . ASN A 1 308 ? 7.159 -11.206 5.326 1.00 88.56 308 ASN A O 1
ATOM 2531 N N . ASN A 1 309 ? 6.807 -10.533 7.433 1.00 86.62 309 ASN A N 1
ATOM 2532 C CA . ASN A 1 309 ? 5.437 -11.041 7.542 1.00 86.62 309 ASN A CA 1
ATOM 2533 C C . ASN A 1 309 ? 4.367 -9.961 7.295 1.00 86.62 309 ASN A C 1
ATOM 2535 O O . ASN A 1 309 ? 3.206 -10.170 7.635 1.00 86.62 309 ASN A O 1
ATOM 2539 N N . SER A 1 310 ? 4.741 -8.779 6.793 1.00 90.31 310 SER A N 1
ATOM 2540 C CA . SER A 1 310 ? 3.810 -7.675 6.520 1.00 90.31 310 SER A CA 1
ATOM 2541 C C . SER A 1 310 ? 3.644 -7.447 5.025 1.00 90.31 310 SER A C 1
ATOM 2543 O O . SER A 1 310 ? 4.607 -7.559 4.270 1.00 90.31 310 SER A O 1
ATOM 2545 N N . ILE A 1 311 ? 2.436 -7.087 4.595 1.00 93.31 311 ILE A N 1
ATOM 2546 C CA . ILE A 1 311 ? 2.190 -6.746 3.192 1.00 93.31 311 ILE A CA 1
ATOM 2547 C C . ILE A 1 311 ? 2.750 -5.344 2.950 1.00 93.31 311 ILE A C 1
ATOM 2549 O O . ILE A 1 311 ? 2.317 -4.371 3.573 1.00 93.31 311 ILE A O 1
ATOM 2553 N N . ALA A 1 312 ? 3.725 -5.239 2.052 1.00 88.62 312 ALA A N 1
ATOM 2554 C CA . ALA A 1 312 ? 4.378 -3.978 1.732 1.00 88.62 312 ALA A CA 1
ATOM 2555 C C . ALA A 1 312 ? 3.673 -3.256 0.582 1.00 88.62 312 ALA A C 1
ATOM 2557 O O . ALA A 1 312 ? 3.459 -2.047 0.636 1.00 88.62 312 ALA A O 1
ATOM 2558 N N . GLU A 1 313 ? 3.295 -3.998 -0.458 1.00 88.06 313 GLU A N 1
ATOM 2559 C CA . GLU A 1 313 ? 2.680 -3.443 -1.660 1.00 88.06 313 GLU A CA 1
ATOM 2560 C C . GLU A 1 313 ? 1.777 -4.476 -2.338 1.00 88.06 313 GLU A C 1
ATOM 2562 O O . GLU A 1 313 ? 2.129 -5.649 -2.426 1.00 88.06 313 GLU A O 1
ATOM 2567 N N . VAL A 1 314 ? 0.637 -4.014 -2.854 1.00 91.62 314 VAL A N 1
ATOM 2568 C CA . VAL A 1 314 ? -0.236 -4.745 -3.772 1.00 91.62 314 VAL A CA 1
ATOM 2569 C C . VAL A 1 314 ? -0.367 -3.899 -5.028 1.00 91.62 314 VAL A C 1
ATOM 2571 O O . VAL A 1 314 ? -0.749 -2.729 -4.947 1.00 91.62 314 VAL A O 1
ATOM 2574 N N . ARG A 1 315 ? -0.060 -4.483 -6.182 1.00 88.88 315 ARG A N 1
ATOM 2575 C CA . ARG A 1 315 ? -0.098 -3.792 -7.473 1.00 88.88 315 ARG A CA 1
ATOM 2576 C C . ARG A 1 315 ? -0.599 -4.707 -8.577 1.00 88.88 315 ARG A C 1
ATOM 2578 O O . ARG A 1 315 ? -0.441 -5.923 -8.503 1.00 88.88 315 ARG A O 1
ATOM 2585 N N . GLY A 1 316 ? -1.197 -4.112 -9.595 1.00 86.50 316 GLY A N 1
ATOM 2586 C CA . GLY A 1 316 ? -1.716 -4.812 -10.762 1.00 86.50 316 GLY A CA 1
ATOM 2587 C C . GLY A 1 316 ? -1.039 -4.377 -12.051 1.00 86.50 316 GLY A C 1
ATOM 2588 O O . GLY A 1 316 ? -0.038 -3.659 -12.048 1.00 86.50 316 GLY A O 1
ATOM 2589 N N . ILE A 1 317 ? -1.602 -4.831 -13.164 1.00 79.69 317 ILE A N 1
ATOM 2590 C CA . ILE A 1 317 ? -1.106 -4.561 -14.520 1.00 79.69 317 ILE A CA 1
ATOM 2591 C C . ILE A 1 317 ? -1.783 -3.368 -15.214 1.00 79.69 317 ILE A C 1
ATOM 2593 O O . ILE A 1 317 ? -1.464 -3.086 -16.374 1.00 79.69 317 ILE A O 1
ATOM 2597 N N . GLY A 1 318 ? -2.712 -2.685 -14.537 1.00 69.75 318 GLY A N 1
ATOM 2598 C CA . GLY A 1 318 ? -3.425 -1.517 -15.050 1.00 69.75 318 GLY A CA 1
ATOM 2599 C C . GLY A 1 318 ? -2.563 -0.250 -15.103 1.00 69.75 318 GLY A C 1
ATOM 2600 O O . GLY A 1 318 ? -1.387 -0.243 -14.727 1.00 69.75 318 GLY A O 1
ATOM 2601 N N . ALA A 1 319 ? -3.156 0.858 -15.556 1.00 63.19 319 ALA A N 1
ATOM 2602 C CA . ALA A 1 319 ? -2.477 2.152 -15.624 1.00 63.19 319 ALA A CA 1
ATOM 2603 C C . ALA A 1 319 ? -1.900 2.549 -14.254 1.00 63.19 319 ALA A C 1
ATOM 2605 O O . ALA A 1 319 ? -2.578 2.439 -13.231 1.00 63.19 319 ALA A O 1
ATOM 2606 N N . ASN A 1 320 ? -0.644 3.010 -14.231 1.00 63.19 320 ASN A N 1
ATOM 2607 C CA . ASN A 1 320 ? 0.122 3.285 -13.005 1.00 63.19 320 ASN A CA 1
ATOM 2608 C C . ASN A 1 320 ? 0.228 2.084 -12.041 1.00 63.19 320 ASN A C 1
ATOM 2610 O O . ASN A 1 320 ? 0.294 2.279 -10.831 1.00 63.19 320 ASN A O 1
ATOM 2614 N N . GLN A 1 321 ? 0.237 0.855 -12.572 1.00 73.44 321 GLN A N 1
ATOM 2615 C CA . GLN A 1 321 ? 0.284 -0.398 -11.805 1.00 73.44 321 GLN A CA 1
ATOM 2616 C C . GLN A 1 321 ? -0.919 -0.594 -10.862 1.00 73.44 321 GLN A C 1
ATOM 2618 O O . GLN A 1 321 ? -0.838 -1.303 -9.857 1.00 73.44 321 GLN A O 1
ATOM 2623 N N . ASN A 1 322 ? -2.058 0.025 -11.177 1.00 77.88 322 ASN A N 1
ATOM 2624 C CA . ASN A 1 322 ? -3.307 -0.250 -10.476 1.00 77.88 322 ASN A CA 1
ATOM 2625 C C . ASN A 1 322 ? -3.811 -1.668 -10.785 1.00 77.88 322 ASN A C 1
ATOM 2627 O O . ASN A 1 322 ? -3.441 -2.276 -11.792 1.00 77.88 322 ASN A O 1
ATOM 2631 N N . LEU A 1 323 ? -4.684 -2.185 -9.920 1.00 84.69 323 LEU A N 1
ATOM 2632 C CA . LEU A 1 323 ? -5.470 -3.378 -10.232 1.00 84.69 323 LEU A CA 1
ATOM 2633 C C . LEU A 1 323 ? -6.343 -3.107 -11.461 1.00 84.69 323 LEU A C 1
ATOM 2635 O O . LEU A 1 323 ? -6.844 -1.992 -11.635 1.00 84.69 323 LEU A O 1
ATOM 2639 N N . ASP A 1 324 ? -6.511 -4.117 -12.309 1.00 80.81 324 ASP A N 1
ATOM 2640 C CA . ASP A 1 324 ? -7.524 -4.055 -13.357 1.00 80.81 324 ASP A CA 1
ATOM 2641 C C . ASP A 1 324 ? -8.940 -4.137 -12.755 1.00 80.81 324 ASP A C 1
ATOM 2643 O O . ASP A 1 324 ? -9.124 -4.472 -11.582 1.00 80.81 324 ASP A O 1
ATOM 2647 N N . LEU A 1 325 ? -9.952 -3.803 -13.559 1.00 79.75 325 LEU A N 1
ATOM 2648 C CA . LEU A 1 325 ? -11.332 -3.649 -13.088 1.00 79.75 325 LEU A CA 1
ATOM 2649 C C . LEU A 1 325 ? -11.964 -4.951 -12.571 1.00 79.75 325 LEU A C 1
ATOM 2651 O O . LEU A 1 325 ? -12.893 -4.880 -11.766 1.00 79.75 325 LEU A O 1
ATOM 2655 N N . TYR A 1 326 ? -11.475 -6.117 -12.999 1.00 85.06 326 TYR A N 1
ATOM 2656 C CA . TYR A 1 326 ? -12.137 -7.400 -12.756 1.00 85.06 326 TYR A CA 1
ATOM 2657 C C . TYR A 1 326 ? -11.473 -8.226 -11.646 1.00 85.06 326 TYR A C 1
ATOM 2659 O O . TYR A 1 326 ? -12.110 -9.113 -11.092 1.00 85.06 326 TYR A O 1
ATOM 2667 N N . ILE A 1 327 ? -10.218 -7.945 -11.276 1.00 89.44 327 ILE A N 1
ATOM 2668 C CA . ILE A 1 327 ? -9.449 -8.813 -10.362 1.00 89.44 327 ILE A CA 1
ATOM 2669 C C . ILE A 1 327 ? -9.667 -8.544 -8.863 1.00 89.44 327 ILE A C 1
ATOM 2671 O O . ILE A 1 327 ? -9.049 -9.194 -8.022 1.00 89.44 327 ILE A O 1
ATOM 2675 N N . ASN A 1 328 ? -10.523 -7.581 -8.508 1.00 87.38 328 ASN A N 1
ATOM 2676 C CA . ASN A 1 328 ? -10.691 -7.139 -7.120 1.00 87.38 328 ASN A CA 1
ATOM 2677 C C . ASN A 1 328 ? -11.091 -8.282 -6.175 1.00 87.38 328 ASN A C 1
ATOM 2679 O O . ASN A 1 328 ? -10.494 -8.396 -5.108 1.00 87.38 328 ASN A O 1
ATOM 2683 N N . ASP A 1 329 ? -12.008 -9.157 -6.595 1.00 89.56 329 ASP A N 1
ATOM 2684 C CA . ASP A 1 329 ? -12.499 -10.269 -5.770 1.00 89.56 329 ASP A CA 1
ATOM 2685 C C . ASP A 1 329 ? -11.380 -11.273 -5.442 1.00 89.56 329 ASP A C 1
ATOM 2687 O O . ASP A 1 329 ? -11.239 -11.701 -4.300 1.00 89.56 329 ASP A O 1
ATOM 2691 N N . VAL A 1 330 ? -10.509 -11.574 -6.414 1.00 93.50 330 VAL A N 1
ATOM 2692 C CA . VAL A 1 330 ? -9.341 -12.458 -6.222 1.00 93.50 330 VAL A CA 1
ATOM 2693 C C . VAL A 1 330 ? -8.351 -11.856 -5.224 1.00 93.50 330 VAL A C 1
ATOM 2695 O O . VAL A 1 330 ? -7.746 -12.564 -4.415 1.00 93.50 330 VAL A O 1
ATOM 2698 N N . VAL A 1 331 ? -8.164 -10.535 -5.270 1.00 93.44 331 VAL A N 1
ATOM 2699 C CA . VAL A 1 331 ? -7.305 -9.835 -4.308 1.00 93.44 331 VAL A CA 1
ATOM 2700 C C . VAL A 1 331 ? -7.947 -9.819 -2.926 1.00 93.44 331 VAL A C 1
ATOM 2702 O O . VAL A 1 331 ? -7.241 -10.041 -1.947 1.00 93.44 331 VAL A O 1
ATOM 2705 N N . GLU A 1 332 ? -9.254 -9.582 -2.827 1.00 90.62 332 GLU A N 1
ATOM 2706 C CA . GLU A 1 332 ? -9.987 -9.590 -1.558 1.00 90.62 332 GLU A CA 1
ATOM 2707 C C . GLU A 1 332 ? -9.931 -10.966 -0.884 1.00 90.62 332 GLU A C 1
ATOM 2709 O O . GLU A 1 332 ? -9.599 -11.051 0.301 1.00 90.62 332 GLU A O 1
ATOM 2714 N N . GLU A 1 333 ? -10.132 -12.046 -1.642 1.00 93.25 333 GLU A N 1
ATOM 2715 C CA . GLU A 1 333 ? -9.948 -13.415 -1.153 1.00 93.25 333 GLU A CA 1
ATOM 2716 C C . GLU A 1 333 ? -8.523 -13.627 -0.625 1.00 93.25 333 GLU A C 1
ATOM 2718 O O . GLU A 1 333 ? -8.334 -14.093 0.503 1.00 93.25 333 GLU A O 1
ATOM 2723 N N . LYS A 1 334 ? -7.510 -13.172 -1.375 1.00 94.88 334 LYS A N 1
ATOM 2724 C CA . LYS A 1 334 ? -6.117 -13.283 -0.936 1.00 94.88 334 LYS A CA 1
ATOM 2725 C C . LYS A 1 334 ? -5.815 -12.459 0.316 1.00 94.88 334 LYS A C 1
ATOM 2727 O O . LYS A 1 334 ? -5.037 -12.896 1.162 1.00 94.88 334 LYS A O 1
ATOM 2732 N N . MET A 1 335 ? -6.418 -11.278 0.467 1.00 93.75 335 MET A N 1
ATOM 2733 C CA . MET A 1 335 ? -6.292 -10.472 1.686 1.00 93.75 335 MET A CA 1
ATOM 2734 C C . MET A 1 335 ? -6.888 -11.199 2.896 1.00 93.75 335 MET A C 1
ATOM 2736 O O . MET A 1 335 ? -6.292 -11.155 3.973 1.00 93.75 335 MET A O 1
ATOM 2740 N N . ASN A 1 336 ? -8.002 -11.913 2.723 1.00 89.50 336 ASN A N 1
ATOM 2741 C CA . ASN A 1 336 ? -8.611 -12.702 3.795 1.00 89.50 336 ASN A CA 1
ATOM 2742 C C . ASN A 1 336 ? -7.702 -13.855 4.249 1.00 89.50 336 ASN A C 1
ATOM 2744 O O . ASN A 1 336 ? -7.609 -14.117 5.449 1.00 89.50 336 ASN A O 1
ATOM 2748 N N . GLU A 1 337 ? -6.958 -14.490 3.334 1.00 91.94 337 GLU A N 1
ATOM 2749 C CA . GLU A 1 337 ? -5.951 -15.505 3.693 1.00 91.94 337 GLU A CA 1
ATOM 2750 C C . GLU A 1 337 ? -4.827 -14.946 4.584 1.00 91.94 337 GLU A C 1
ATOM 2752 O O . GLU A 1 337 ? -4.310 -15.653 5.450 1.00 91.94 337 GLU A O 1
ATOM 2757 N N . PHE A 1 338 ? -4.461 -13.669 4.419 1.00 90.31 338 PHE A N 1
ATOM 2758 C CA . PHE A 1 338 ? -3.487 -12.991 5.287 1.00 90.31 338 PHE A CA 1
ATOM 2759 C C . PHE A 1 338 ? -4.063 -12.585 6.657 1.00 90.31 338 PHE A C 1
ATOM 2761 O O . PHE A 1 338 ? -3.339 -12.044 7.503 1.00 90.31 338 PHE A O 1
ATOM 2768 N N . GLY A 1 339 ? -5.355 -12.830 6.899 1.00 86.94 339 GLY A N 1
ATOM 2769 C CA . GLY A 1 339 ? -6.045 -12.530 8.150 1.00 86.94 339 GLY A CA 1
ATOM 2770 C C . GLY A 1 339 ? -5.860 -11.074 8.583 1.00 86.94 339 GLY A C 1
ATOM 2771 O O . GLY A 1 339 ? -6.035 -10.139 7.801 1.00 86.94 339 GLY A O 1
ATOM 2772 N N . LYS A 1 340 ? -5.434 -10.870 9.836 1.00 84.06 340 LYS A N 1
ATOM 2773 C CA . LYS A 1 340 ? -5.250 -9.527 10.419 1.00 84.06 340 LYS A CA 1
ATOM 2774 C C . LYS A 1 340 ? -4.304 -8.628 9.620 1.00 84.06 340 LYS A C 1
ATOM 2776 O O . LYS A 1 340 ? -4.468 -7.408 9.636 1.00 84.06 340 LYS A O 1
ATOM 2781 N N . GLU A 1 341 ? -3.295 -9.193 8.957 1.00 88.75 341 GLU A N 1
ATOM 2782 C CA . GLU A 1 341 ? -2.377 -8.379 8.158 1.00 88.75 341 GLU A CA 1
ATOM 2783 C C . GLU A 1 341 ? -3.048 -7.882 6.870 1.00 88.75 341 GLU A C 1
ATOM 2785 O O . GLU A 1 341 ? -2.859 -6.721 6.504 1.00 88.75 341 GLU A O 1
ATOM 2790 N N . GLY A 1 342 ? -3.898 -8.701 6.242 1.00 90.81 342 GLY A N 1
ATOM 2791 C CA . GLY A 1 342 ? -4.705 -8.299 5.088 1.00 90.81 342 GLY A CA 1
ATOM 2792 C C . GLY A 1 342 ? -5.722 -7.209 5.429 1.00 90.81 342 GLY A C 1
ATOM 2793 O O . GLY A 1 342 ? -5.818 -6.206 4.715 1.00 90.81 342 GLY A O 1
ATOM 2794 N N . GLU A 1 343 ? -6.413 -7.330 6.567 1.00 88.94 343 GLU A N 1
ATOM 2795 C CA . GLU A 1 343 ? -7.318 -6.287 7.081 1.00 88.94 343 GLU A CA 1
ATOM 2796 C C . GLU A 1 343 ? -6.574 -4.964 7.319 1.00 88.94 343 GLU A C 1
ATOM 2798 O O . GLU A 1 343 ? -7.006 -3.889 6.882 1.00 88.94 343 GLU A O 1
ATOM 2803 N N . LYS A 1 344 ? -5.407 -5.041 7.970 1.00 90.19 344 LYS A N 1
ATOM 2804 C CA . LYS A 1 344 ? -4.546 -3.888 8.253 1.00 90.19 344 LYS A CA 1
ATOM 2805 C C . LYS A 1 344 ? -4.052 -3.220 6.971 1.00 90.19 344 LYS A C 1
ATOM 2807 O O . LYS A 1 344 ? -4.117 -1.992 6.877 1.00 90.19 344 LYS A O 1
ATOM 2812 N N . TYR A 1 345 ? -3.572 -3.990 5.995 1.00 90.75 345 TYR A N 1
ATOM 2813 C CA . TYR A 1 345 ? -3.136 -3.461 4.702 1.00 90.75 345 TYR A CA 1
ATOM 2814 C C . TYR A 1 345 ? -4.293 -2.791 3.956 1.00 90.75 345 TYR A C 1
ATOM 2816 O O . TYR A 1 345 ? -4.165 -1.652 3.501 1.00 90.75 345 TYR A O 1
ATOM 2824 N N . THR A 1 346 ? -5.446 -3.460 3.893 1.00 91.62 346 THR A N 1
ATOM 2825 C CA . THR A 1 346 ? -6.649 -2.958 3.217 1.00 91.62 346 THR A CA 1
ATOM 2826 C C . THR A 1 346 ? -7.101 -1.631 3.810 1.00 91.62 346 THR A C 1
ATOM 2828 O O . THR A 1 346 ? -7.378 -0.685 3.067 1.00 91.62 346 THR A O 1
ATOM 2831 N N . LYS A 1 347 ? -7.112 -1.520 5.144 1.00 92.38 347 LYS A N 1
ATOM 2832 C CA . LYS A 1 347 ? -7.419 -0.261 5.824 1.00 92.38 347 LYS A CA 1
ATOM 2833 C C . LYS A 1 347 ? -6.414 0.833 5.468 1.00 92.38 347 LYS A C 1
ATOM 2835 O O . LYS A 1 347 ? -6.834 1.899 5.030 1.00 92.38 347 LYS A O 1
ATOM 2840 N N . LYS A 1 348 ? -5.108 0.561 5.583 1.00 91.50 348 LYS A N 1
ATOM 2841 C CA . LYS A 1 348 ? -4.057 1.532 5.229 1.00 91.50 348 LYS A CA 1
ATOM 2842 C C . LYS A 1 348 ? -4.187 2.025 3.788 1.00 91.50 348 LYS A C 1
ATOM 2844 O O . LYS A 1 348 ? -4.109 3.221 3.530 1.00 91.50 348 LYS A O 1
ATOM 2849 N N . SER A 1 349 ? -4.420 1.110 2.850 1.00 89.56 349 SER A N 1
ATOM 2850 C CA . SER A 1 349 ? -4.577 1.431 1.430 1.00 89.56 349 SER A CA 1
ATOM 2851 C C . SER A 1 349 ? -5.809 2.307 1.173 1.00 89.56 349 SER A C 1
ATOM 2853 O O . SER A 1 349 ? -5.696 3.343 0.517 1.00 89.56 349 SER A O 1
ATOM 2855 N N . LYS A 1 350 ? -6.975 1.949 1.736 1.00 92.31 350 LYS A N 1
ATOM 2856 C CA . LYS A 1 350 ? -8.213 2.745 1.619 1.00 92.31 350 LYS A CA 1
ATOM 2857 C C . LYS A 1 350 ? -8.049 4.141 2.224 1.00 92.31 350 LYS A C 1
ATOM 2859 O O . LYS A 1 350 ? -8.380 5.133 1.573 1.00 92.31 350 LYS A O 1
ATOM 2864 N N . ASP A 1 351 ? -7.482 4.217 3.423 1.00 95.12 351 ASP A N 1
ATOM 2865 C CA . ASP A 1 351 ? -7.256 5.468 4.141 1.00 95.12 351 ASP A CA 1
ATOM 2866 C C . ASP A 1 351 ? -6.309 6.401 3.358 1.00 95.12 351 ASP A C 1
ATOM 2868 O O . ASP A 1 351 ? -6.635 7.565 3.120 1.00 95.12 351 ASP A O 1
ATOM 2872 N N . MET A 1 352 ? -5.165 5.897 2.880 1.00 93.44 352 MET A N 1
ATOM 2873 C CA . MET A 1 352 ? -4.185 6.698 2.129 1.00 93.44 352 MET A CA 1
ATOM 2874 C C . MET A 1 352 ? -4.682 7.130 0.750 1.00 93.44 352 MET A C 1
ATOM 2876 O O . MET A 1 352 ? -4.399 8.255 0.317 1.00 93.44 352 MET A O 1
ATOM 2880 N N . LYS A 1 353 ? -5.487 6.293 0.079 1.00 91.06 353 LYS A N 1
ATOM 2881 C CA . LYS A 1 353 ? -6.206 6.697 -1.137 1.00 91.06 353 LYS A CA 1
ATOM 2882 C C . LYS A 1 353 ? -7.133 7.874 -0.848 1.00 91.06 353 LYS A C 1
ATOM 2884 O O . LYS A 1 353 ? -7.084 8.860 -1.583 1.00 91.06 353 LYS A O 1
ATOM 2889 N N . LYS A 1 354 ? -7.906 7.823 0.244 1.00 95.56 354 LYS A N 1
ATOM 2890 C CA . LYS A 1 354 ? -8.835 8.903 0.597 1.00 95.56 354 LYS A CA 1
ATOM 2891 C C . LYS A 1 354 ? -8.116 10.196 0.986 1.00 95.56 354 LYS A C 1
ATOM 2893 O O . LYS A 1 354 ? -8.499 11.257 0.501 1.00 95.56 354 LYS A O 1
ATOM 2898 N N . VAL A 1 355 ? -7.035 10.128 1.772 1.00 95.56 355 VAL A N 1
ATOM 2899 C CA . VAL A 1 355 ? -6.195 11.309 2.075 1.00 95.56 355 VAL A CA 1
ATOM 2900 C C . VAL A 1 355 ? -5.650 11.933 0.787 1.00 95.56 355 VAL A C 1
ATOM 2902 O O . VAL A 1 355 ? -5.715 13.148 0.615 1.00 95.56 355 VAL A O 1
ATOM 2905 N N . THR A 1 356 ? -5.151 11.112 -0.140 1.00 91.75 356 THR A N 1
ATOM 2906 C CA . THR A 1 356 ? -4.594 11.583 -1.418 1.00 91.75 356 THR A CA 1
ATOM 2907 C C . THR A 1 356 ? -5.659 12.211 -2.321 1.00 91.75 356 THR A C 1
ATOM 2909 O O . THR A 1 356 ? -5.399 13.233 -2.953 1.00 91.75 356 THR A O 1
ATOM 2912 N N . GLU A 1 357 ? -6.859 11.633 -2.378 1.00 95.00 357 GLU A N 1
ATOM 2913 C CA . GLU A 1 357 ? -8.005 12.193 -3.104 1.00 95.00 357 GLU A CA 1
ATOM 2914 C C . GLU A 1 357 ? -8.396 13.569 -2.547 1.00 95.00 357 GLU A C 1
ATOM 2916 O O . GLU A 1 357 ? -8.509 14.532 -3.307 1.00 95.00 357 GLU A O 1
ATOM 2921 N N . ILE A 1 358 ? -8.535 13.679 -1.221 1.00 96.56 358 ILE A N 1
ATOM 2922 C CA . ILE A 1 358 ? -8.872 14.936 -0.547 1.00 96.56 358 ILE A CA 1
ATOM 2923 C C . ILE A 1 358 ? -7.784 15.987 -0.797 1.00 96.56 358 ILE A C 1
ATOM 2925 O O . ILE A 1 358 ? -8.103 17.109 -1.177 1.00 96.56 358 ILE A O 1
ATOM 2929 N N . ASP A 1 359 ? -6.504 15.639 -0.646 1.00 94.12 359 ASP A N 1
ATOM 2930 C CA . ASP A 1 359 ? -5.383 16.556 -0.900 1.00 94.12 359 ASP A CA 1
ATOM 2931 C C . ASP A 1 359 ? -5.378 17.085 -2.344 1.00 94.12 359 ASP A C 1
ATOM 2933 O O . ASP A 1 359 ? -5.236 18.290 -2.568 1.00 94.12 359 ASP A O 1
ATOM 2937 N N . LYS A 1 360 ? -5.621 16.213 -3.332 1.00 93.12 360 LYS A 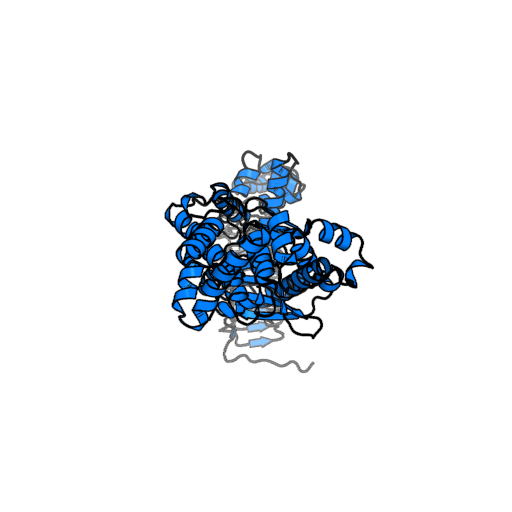N 1
ATOM 2938 C CA . LYS A 1 360 ? -5.744 16.616 -4.743 1.00 93.12 360 LYS A CA 1
ATOM 2939 C C . LYS A 1 360 ? -6.914 17.577 -4.962 1.00 93.12 360 LYS A C 1
ATOM 2941 O O . LYS A 1 360 ? -6.713 18.635 -5.558 1.00 93.12 360 LYS A O 1
ATOM 2946 N N . ARG A 1 361 ? -8.102 17.252 -4.440 1.00 96.06 361 ARG A N 1
ATOM 2947 C CA . ARG A 1 361 ? -9.300 18.110 -4.524 1.00 96.06 361 ARG A CA 1
ATOM 2948 C C . ARG A 1 361 ? -9.074 19.468 -3.852 1.00 96.06 361 ARG A C 1
ATOM 2950 O O . ARG A 1 361 ? -9.403 20.510 -4.415 1.00 96.06 361 ARG A O 1
ATOM 2957 N N . ARG A 1 362 ? -8.411 19.485 -2.691 1.00 94.31 362 ARG A N 1
ATOM 2958 C CA . ARG A 1 362 ? -8.072 20.721 -1.968 1.00 94.31 362 ARG A CA 1
ATOM 2959 C C . ARG A 1 362 ? -7.075 21.594 -2.717 1.00 94.31 362 ARG A C 1
ATOM 2961 O O . ARG A 1 362 ? -7.267 22.807 -2.762 1.00 94.31 362 ARG A O 1
ATOM 2968 N N . LYS A 1 363 ? -6.066 21.003 -3.359 1.00 92.69 363 LYS A N 1
ATOM 2969 C CA . LYS A 1 363 ? -5.138 21.729 -4.247 1.00 92.69 363 LYS A CA 1
ATOM 2970 C C . LYS A 1 363 ? -5.831 22.293 -5.490 1.00 92.69 363 LYS A C 1
ATOM 2972 O O . LYS A 1 363 ? -5.399 23.325 -5.994 1.00 92.69 363 LYS A O 1
ATOM 2977 N N . ALA A 1 364 ? -6.912 21.661 -5.949 1.00 94.94 364 ALA A N 1
ATOM 2978 C CA . ALA A 1 364 ? -7.764 22.163 -7.028 1.00 94.94 364 ALA A CA 1
ATOM 2979 C C . ALA A 1 364 ? -8.779 23.239 -6.578 1.00 94.94 364 ALA A C 1
ATOM 2981 O O . ALA A 1 364 ? -9.467 23.813 -7.417 1.00 94.94 364 ALA A O 1
ATOM 2982 N N . GLY A 1 365 ? -8.856 23.547 -5.277 1.00 94.12 365 GLY A N 1
ATOM 2983 C CA . GLY A 1 365 ? -9.724 24.592 -4.723 1.00 94.12 365 GLY A CA 1
ATOM 2984 C C . GLY A 1 365 ? -11.122 24.131 -4.294 1.00 94.12 365 GLY A C 1
ATOM 2985 O O . GLY A 1 365 ? -11.911 24.964 -3.857 1.00 94.12 365 GLY A O 1
ATOM 2986 N N . GLU A 1 366 ? -11.439 22.835 -4.364 1.00 96.69 366 GLU A N 1
ATOM 2987 C CA . GLU A 1 366 ? -12.748 22.298 -3.958 1.00 96.69 366 GLU A CA 1
ATOM 2988 C C . GLU A 1 366 ? -12.937 22.304 -2.441 1.00 96.69 366 GLU A C 1
ATOM 2990 O O . GLU A 1 366 ? -12.025 21.914 -1.718 1.00 96.69 366 GLU A O 1
ATOM 2995 N N . GLU A 1 367 ? -14.114 22.673 -1.933 1.00 94.81 367 GLU A N 1
ATOM 2996 C CA . GLU A 1 367 ? -14.425 22.652 -0.495 1.00 94.81 367 GLU A CA 1
ATOM 2997 C C . GLU A 1 367 ? -14.498 21.233 0.105 1.00 94.81 367 GLU A C 1
ATOM 2999 O O . GLU A 1 367 ? -14.712 20.241 -0.594 1.00 94.81 367 GLU A O 1
ATOM 3004 N N . PHE A 1 368 ? -14.312 21.137 1.427 1.00 96.81 368 PHE A N 1
ATOM 3005 C CA . PHE A 1 368 ? -14.472 19.872 2.145 1.00 96.81 368 PHE A CA 1
ATOM 3006 C C . PHE A 1 368 ? -15.948 19.485 2.243 1.00 96.81 368 PHE A C 1
ATOM 3008 O O . PHE A 1 368 ? -16.788 20.293 2.637 1.00 96.81 368 PHE A O 1
ATOM 3015 N N . THR A 1 369 ? -16.245 18.221 1.957 1.00 97.06 369 THR A N 1
ATOM 3016 C CA . THR A 1 369 ? -17.559 17.633 2.233 1.00 97.06 369 THR A CA 1
ATOM 3017 C C . THR A 1 369 ? -17.700 17.256 3.710 1.00 97.06 369 THR A C 1
ATOM 3019 O O . THR A 1 369 ? -16.727 17.255 4.474 1.00 97.06 369 THR A O 1
ATOM 3022 N N . LYS A 1 370 ? -18.926 16.906 4.119 1.00 95.88 370 LYS A N 1
ATOM 3023 C CA . LYS A 1 370 ? -19.216 16.395 5.465 1.00 95.88 370 LYS A CA 1
ATOM 3024 C C . LYS A 1 370 ? -18.374 15.150 5.756 1.00 95.88 370 LYS A C 1
ATOM 3026 O O . LYS A 1 370 ? -17.778 15.032 6.825 1.00 95.88 370 LYS A O 1
ATOM 3031 N N . GLU A 1 371 ? -18.294 14.255 4.779 1.00 96.62 371 GLU A N 1
ATOM 3032 C CA . GLU A 1 371 ? -17.561 12.996 4.830 1.00 96.62 371 GLU A CA 1
ATOM 3033 C C . GLU A 1 371 ? -16.048 13.230 4.894 1.00 96.62 371 GLU A C 1
ATOM 3035 O O . GLU A 1 371 ? -15.368 12.551 5.662 1.00 96.62 371 GLU A O 1
ATOM 3040 N N . ASP A 1 372 ? -15.526 14.222 4.161 1.00 97.38 372 ASP A N 1
ATOM 3041 C CA 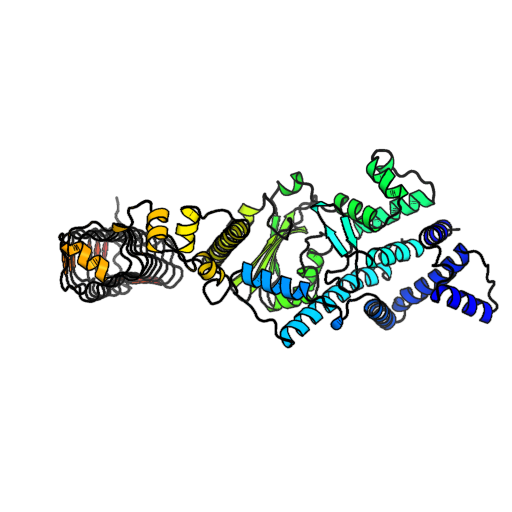. ASP A 1 372 ? -14.100 14.568 4.202 1.00 97.38 372 ASP A CA 1
ATOM 3042 C C . ASP A 1 372 ? -13.684 15.011 5.615 1.00 97.38 372 ASP A C 1
ATOM 3044 O O . ASP A 1 372 ? -12.701 14.505 6.157 1.00 97.38 372 ASP A O 1
ATOM 3048 N N . LEU A 1 373 ? -14.447 15.908 6.254 1.00 97.12 373 LEU A N 1
ATOM 3049 C CA . LEU A 1 373 ? -14.148 16.355 7.623 1.00 97.12 373 LEU A CA 1
ATOM 3050 C C . LEU A 1 373 ? -14.377 15.250 8.655 1.00 97.12 373 LEU A C 1
ATOM 3052 O O . LEU A 1 373 ? -13.595 15.120 9.597 1.00 97.12 373 LEU A O 1
ATOM 3056 N N . ARG A 1 374 ? -15.410 14.423 8.471 1.00 95.81 374 ARG A N 1
ATOM 3057 C CA . ARG A 1 374 ? -15.681 13.273 9.340 1.00 95.81 374 ARG A CA 1
ATOM 3058 C C . ARG A 1 374 ? -14.537 12.256 9.312 1.00 95.81 374 ARG A C 1
ATOM 3060 O O . ARG A 1 374 ? -14.171 11.729 10.363 1.00 95.81 374 ARG A O 1
ATOM 3067 N N . PHE A 1 375 ? -13.948 12.036 8.137 1.00 96.81 375 PHE A N 1
ATOM 3068 C CA . PHE A 1 375 ? -12.758 11.212 7.949 1.00 96.81 375 PHE A CA 1
ATOM 3069 C C . PHE A 1 375 ? -11.509 11.866 8.558 1.00 96.81 375 PHE A C 1
ATOM 3071 O O . PHE A 1 375 ? -10.877 11.262 9.420 1.00 96.81 375 PHE A O 1
ATOM 3078 N N . LEU A 1 376 ? -11.184 13.110 8.183 1.00 96.56 376 LEU A N 1
ATOM 3079 C CA . LEU A 1 376 ? -9.963 13.805 8.625 1.00 96.56 376 LEU A CA 1
ATOM 3080 C C . LEU A 1 376 ? -9.894 14.045 10.140 1.00 96.56 376 LEU A C 1
ATOM 3082 O O . LEU A 1 376 ? -8.802 14.027 10.708 1.00 96.56 376 LEU A O 1
ATOM 3086 N N . HIS A 1 377 ? -11.038 14.254 10.799 1.00 95.00 377 HIS A N 1
ATOM 3087 C CA . HIS A 1 377 ? -11.125 14.368 12.262 1.00 95.00 377 HIS A CA 1
ATOM 3088 C C . HIS A 1 377 ? -11.255 13.013 12.973 1.00 95.00 377 HIS A C 1
ATOM 3090 O O . HIS A 1 377 ? -11.451 12.986 14.188 1.00 95.00 377 HIS A O 1
ATOM 3096 N N . GLU A 1 378 ? -11.140 11.900 12.238 1.00 93.12 378 GLU A N 1
ATOM 3097 C CA . GLU A 1 378 ? -11.161 10.527 12.765 1.00 93.12 378 GLU A CA 1
ATOM 3098 C C . GLU A 1 378 ? -12.401 10.245 13.634 1.00 93.12 378 GLU A C 1
ATOM 3100 O O . GLU A 1 378 ? -12.338 9.536 14.642 1.00 93.12 378 GLU A O 1
ATOM 3105 N N . ILE A 1 379 ? -13.552 10.818 13.250 1.00 92.44 379 ILE A N 1
ATOM 3106 C CA . ILE A 1 379 ? -14.809 10.702 14.009 1.00 92.44 379 ILE A CA 1
ATOM 3107 C C . ILE A 1 379 ? -15.272 9.243 14.054 1.00 92.44 379 ILE A C 1
ATOM 3109 O O . ILE A 1 379 ? -15.805 8.788 15.066 1.00 92.44 379 ILE A O 1
ATOM 3113 N N . ASP A 1 380 ? -15.057 8.501 12.969 1.00 88.06 380 ASP A N 1
ATOM 3114 C CA . ASP A 1 380 ? -15.488 7.108 12.855 1.00 88.06 380 ASP A CA 1
ATOM 3115 C C . ASP A 1 380 ? -14.417 6.087 13.177 1.00 88.06 380 ASP A C 1
ATOM 3117 O O . ASP A 1 380 ? -14.697 5.088 13.841 1.00 88.06 380 ASP A O 1
ATOM 3121 N N . SER A 1 381 ? -13.216 6.303 12.665 1.00 87.88 381 SER A N 1
ATOM 3122 C CA . SER A 1 381 ? -12.100 5.392 12.849 1.00 87.88 381 SER A CA 1
ATOM 3123 C C . SER A 1 381 ? -10.797 6.150 12.674 1.00 87.88 381 SER A C 1
ATOM 3125 O O . SER A 1 381 ? -10.749 7.150 11.958 1.00 87.88 381 SER A O 1
ATOM 3127 N N . GLU A 1 382 ? -9.746 5.646 13.309 1.00 90.12 382 GLU A N 1
ATOM 3128 C CA . GLU A 1 382 ? -8.396 6.171 13.141 1.00 90.12 382 GLU A CA 1
ATOM 3129 C C . GLU A 1 382 ? -7.912 5.974 11.698 1.00 90.12 382 GLU A C 1
ATOM 3131 O O . GLU A 1 382 ? -8.125 4.909 11.110 1.00 90.12 382 GLU A O 1
ATOM 3136 N N . ILE A 1 383 ? -7.229 6.973 11.148 1.00 93.38 383 ILE A N 1
ATOM 3137 C CA . ILE A 1 383 ? -6.585 6.917 9.838 1.00 93.38 383 ILE A CA 1
ATOM 3138 C C . ILE A 1 383 ? -5.246 6.192 9.980 1.00 93.38 383 ILE A C 1
ATOM 3140 O O . ILE A 1 383 ? -4.387 6.581 10.775 1.00 93.38 383 ILE A O 1
ATOM 3144 N N . LYS A 1 384 ? -5.034 5.140 9.185 1.00 91.56 384 LYS A N 1
ATOM 3145 C CA . LYS A 1 384 ? -3.787 4.365 9.183 1.00 91.56 384 LYS A CA 1
ATOM 3146 C C . LYS A 1 384 ? -3.009 4.585 7.888 1.00 91.56 384 LYS A C 1
ATOM 3148 O O . LYS A 1 384 ? -3.565 4.477 6.804 1.00 91.56 384 LYS A O 1
ATOM 3153 N N . GLY A 1 385 ? -1.708 4.846 8.010 1.00 88.62 385 GLY A N 1
ATOM 3154 C CA . GLY A 1 385 ? -0.765 4.929 6.890 1.00 88.62 385 GLY A CA 1
ATOM 3155 C C . GLY A 1 385 ? 0.273 3.804 6.903 1.00 88.62 385 GLY A C 1
ATOM 3156 O O . GLY A 1 385 ? 0.293 2.952 7.802 1.00 88.62 385 GLY A O 1
ATOM 3157 N N . PHE A 1 386 ? 1.153 3.793 5.902 1.00 86.38 386 PHE A N 1
ATOM 3158 C CA . PHE A 1 386 ? 2.279 2.856 5.840 1.00 86.38 386 PHE A CA 1
ATOM 3159 C C . PHE A 1 386 ? 3.496 3.317 6.660 1.00 86.38 386 PHE A C 1
ATOM 3161 O O . PHE A 1 386 ? 4.369 2.499 6.934 1.00 86.38 386 PHE A O 1
ATOM 3168 N N . GLY A 1 387 ? 3.525 4.576 7.112 1.00 82.00 387 GLY A N 1
ATOM 3169 C CA . GLY A 1 387 ? 4.552 5.112 8.007 1.00 82.00 387 GLY A CA 1
ATOM 3170 C C . GLY A 1 387 ? 4.371 4.781 9.487 1.00 82.00 387 GLY A C 1
ATOM 3171 O O . GLY A 1 387 ? 3.381 4.188 9.915 1.00 82.00 387 GLY A O 1
ATOM 3172 N N . HIS A 1 388 ? 5.351 5.213 10.285 1.00 79.31 388 HIS A N 1
ATOM 3173 C CA . HIS A 1 388 ? 5.365 5.035 11.742 1.00 79.31 388 HIS A CA 1
ATOM 3174 C C . HIS A 1 388 ? 4.447 6.008 12.497 1.00 79.31 388 HIS A C 1
ATOM 3176 O O . HIS A 1 388 ? 4.081 5.740 13.640 1.00 79.31 388 HIS A O 1
ATOM 3182 N N . GLY A 1 389 ? 4.097 7.140 11.884 1.00 84.56 389 GLY A N 1
ATOM 3183 C CA . GLY A 1 389 ? 3.287 8.195 12.489 1.00 84.56 389 GLY A CA 1
ATOM 3184 C C . GLY A 1 389 ? 2.029 8.511 11.687 1.00 84.56 389 GLY A C 1
ATOM 3185 O O . GLY A 1 389 ? 1.744 7.884 10.667 1.00 84.56 389 GLY A O 1
ATOM 3186 N N . LYS A 1 390 ? 1.277 9.515 12.151 1.00 86.62 390 LYS A N 1
ATOM 3187 C CA . LYS A 1 390 ? 0.168 10.074 11.372 1.00 86.62 390 LYS A CA 1
ATOM 3188 C C . LYS A 1 390 ? 0.704 10.749 10.117 1.00 86.62 390 LYS A C 1
ATOM 3190 O O . LYS A 1 390 ? 1.726 11.432 10.171 1.00 86.62 390 LYS A O 1
ATOM 3195 N N . ASP A 1 391 ? -0.026 10.594 9.020 1.00 90.31 391 ASP A N 1
ATOM 3196 C CA . ASP A 1 391 ? 0.304 11.260 7.767 1.00 90.31 391 ASP A CA 1
ATOM 3197 C C . ASP A 1 391 ? 0.314 12.792 7.970 1.00 90.31 391 ASP A C 1
ATOM 3199 O O . ASP A 1 391 ? -0.690 13.351 8.435 1.00 90.31 391 ASP A O 1
ATOM 3203 N N . PRO A 1 392 ? 1.422 13.489 7.646 1.00 91.25 392 PRO A N 1
ATOM 3204 C CA . PRO A 1 392 ? 1.544 14.929 7.864 1.00 91.25 392 PRO A CA 1
ATOM 3205 C C . PRO A 1 392 ? 0.485 15.733 7.101 1.00 91.25 392 PRO A C 1
ATOM 3207 O O . PRO A 1 392 ? 0.033 16.767 7.603 1.00 91.25 392 PRO A O 1
ATOM 3210 N N . ARG A 1 393 ? 0.010 15.227 5.953 1.00 94.12 393 ARG A N 1
ATOM 3211 C CA . ARG A 1 393 ? -1.022 15.881 5.138 1.00 94.12 393 ARG A CA 1
ATOM 3212 C C . ARG A 1 393 ? -2.321 16.064 5.904 1.00 94.12 393 ARG A C 1
ATOM 3214 O O . ARG A 1 393 ? -2.998 17.061 5.705 1.00 94.12 393 ARG A O 1
ATOM 3221 N N . ILE A 1 394 ? -2.666 15.163 6.826 1.00 94.44 394 ILE A N 1
ATOM 3222 C CA . ILE A 1 394 ? -3.888 15.304 7.635 1.00 94.44 394 ILE A CA 1
ATOM 3223 C C . ILE A 1 394 ? -3.826 16.600 8.448 1.00 94.44 394 ILE A C 1
ATOM 3225 O O . ILE A 1 394 ? -4.772 17.385 8.431 1.00 94.44 394 ILE A O 1
ATOM 3229 N N . LYS A 1 395 ? -2.688 16.858 9.109 1.00 93.56 395 LYS A N 1
ATOM 3230 C CA . LYS A 1 395 ? -2.467 18.079 9.897 1.00 93.56 395 LYS A CA 1
ATOM 3231 C C . LYS A 1 395 ? -2.479 19.329 9.018 1.00 93.56 395 LYS A C 1
ATOM 3233 O O . LYS A 1 395 ? -2.989 20.357 9.449 1.00 93.56 395 LYS A O 1
ATOM 3238 N N . GLU A 1 396 ? -1.916 19.250 7.817 1.00 94.25 396 GLU A N 1
ATOM 3239 C CA . GLU A 1 396 ? -1.927 20.351 6.848 1.00 94.25 396 GLU A CA 1
ATOM 3240 C C . GLU A 1 396 ? -3.349 20.662 6.365 1.00 94.25 396 GLU A C 1
ATOM 3242 O O . GLU A 1 396 ? -3.743 21.825 6.337 1.00 94.25 396 GLU A O 1
ATOM 3247 N N . LEU A 1 397 ? -4.141 19.631 6.052 1.00 95.31 397 LEU A N 1
ATOM 3248 C CA . LEU A 1 397 ? -5.505 19.754 5.531 1.00 95.31 397 LEU A CA 1
ATOM 3249 C C . LEU A 1 397 ? -6.469 20.389 6.539 1.00 95.31 397 LEU A C 1
ATOM 3251 O O . LEU A 1 397 ? -7.293 21.222 6.158 1.00 95.31 397 LEU A O 1
ATOM 3255 N N . ILE A 1 398 ? -6.363 20.016 7.816 1.00 94.31 398 ILE A N 1
ATOM 3256 C CA . ILE A 1 398 ? -7.195 20.587 8.890 1.00 94.31 398 ILE A CA 1
ATOM 3257 C C . ILE A 1 398 ? -6.544 21.800 9.573 1.00 94.31 398 ILE A C 1
ATOM 3259 O O . ILE A 1 398 ? -7.130 22.401 10.475 1.00 94.31 398 ILE A O 1
ATOM 3263 N N . GLY A 1 399 ? -5.327 22.170 9.166 1.00 93.50 399 GLY A N 1
ATOM 3264 C CA . GLY A 1 399 ? -4.551 23.246 9.769 1.00 93.50 399 GLY A CA 1
ATOM 3265 C C . GLY A 1 399 ? -5.238 24.605 9.636 1.00 93.50 399 GLY A C 1
ATOM 3266 O O . GLY A 1 399 ? -5.665 24.999 8.555 1.00 93.50 399 GLY A O 1
ATOM 3267 N N . GLY A 1 400 ? -5.349 25.339 10.748 1.00 89.44 400 GLY A N 1
ATOM 3268 C CA . GLY A 1 400 ? -5.951 26.679 10.780 1.00 89.44 400 GLY A CA 1
ATOM 3269 C C . GLY A 1 400 ? -7.481 26.712 10.686 1.00 89.44 400 GLY A C 1
ATOM 3270 O O . GLY A 1 400 ? -8.056 27.800 10.680 1.00 89.44 400 GLY A O 1
ATOM 3271 N N . ARG A 1 401 ? -8.149 25.552 10.631 1.00 94.31 401 ARG A N 1
ATOM 3272 C CA . ARG A 1 401 ? -9.613 25.458 10.661 1.00 94.31 401 ARG A CA 1
ATOM 3273 C C . ARG A 1 401 ? -10.155 25.550 12.086 1.00 94.31 401 ARG A C 1
ATOM 3275 O O . ARG A 1 401 ? -9.480 25.192 13.052 1.00 94.31 401 ARG A O 1
ATOM 3282 N N . ASP A 1 402 ? -11.401 25.998 12.203 1.00 96.38 402 ASP A N 1
ATOM 3283 C CA . ASP A 1 402 ? -12.142 25.960 13.461 1.00 96.38 402 ASP A CA 1
ATOM 3284 C C . ASP A 1 402 ? -12.701 24.553 13.678 1.00 96.38 402 ASP A C 1
ATOM 3286 O O . ASP A 1 402 ? -13.610 24.099 12.980 1.00 96.38 402 ASP A O 1
ATOM 3290 N N . ILE A 1 403 ? -12.147 23.861 14.668 1.00 95.31 403 ILE A N 1
ATOM 3291 C CA . ILE A 1 403 ? -12.514 22.479 14.946 1.00 95.31 403 ILE A CA 1
ATOM 3292 C C . ILE A 1 403 ? -13.960 22.314 15.410 1.00 95.31 403 ILE A C 1
ATOM 3294 O O . ILE A 1 403 ? -14.573 21.294 15.112 1.00 95.31 403 ILE A O 1
ATOM 3298 N N . ARG A 1 404 ? -14.531 23.289 16.124 1.00 96.88 404 ARG A N 1
ATOM 3299 C CA . ARG A 1 404 ? -15.916 23.192 16.600 1.00 96.88 404 ARG A CA 1
ATOM 3300 C C . ARG A 1 404 ? -16.873 23.243 15.417 1.00 96.88 404 ARG A C 1
ATOM 3302 O O . ARG A 1 404 ? -17.773 22.409 15.332 1.00 96.88 404 ARG A O 1
ATOM 3309 N N . LYS A 1 405 ? -16.617 24.156 14.479 1.00 97.25 405 LYS A N 1
ATOM 3310 C CA . LYS A 1 405 ? -17.381 24.285 13.230 1.00 97.25 405 LYS A CA 1
ATOM 3311 C C . LYS A 1 405 ? -17.246 23.061 12.345 1.00 97.25 405 LYS A C 1
ATOM 3313 O O . LYS A 1 405 ? -18.248 22.559 11.843 1.00 97.25 405 LYS A O 1
ATOM 3318 N N . ASP A 1 406 ? -16.027 22.550 12.200 1.00 97.25 406 ASP A N 1
ATOM 3319 C CA . ASP A 1 406 ? -15.784 21.334 11.429 1.00 97.25 406 ASP A CA 1
ATOM 3320 C C . ASP A 1 406 ? -16.553 20.142 12.003 1.00 97.25 406 ASP A C 1
ATOM 3322 O O . ASP A 1 406 ? -17.211 19.425 11.255 1.00 97.25 406 ASP A O 1
ATOM 3326 N N . LEU A 1 407 ? -16.504 19.943 13.325 1.00 97.00 407 LEU A N 1
ATOM 3327 C CA . LEU A 1 407 ? -17.211 18.850 13.993 1.00 97.00 407 LEU A CA 1
ATOM 3328 C C . LEU A 1 407 ? -18.731 19.017 13.902 1.00 97.00 407 LEU A C 1
ATOM 3330 O O . LEU A 1 407 ? -19.425 18.058 13.572 1.00 97.00 407 LEU A O 1
ATOM 3334 N N . SER A 1 408 ? -19.242 20.226 14.135 1.00 97.62 408 SER A N 1
ATOM 3335 C CA . SER A 1 408 ? -20.662 20.563 13.978 1.00 97.62 408 SER A CA 1
ATOM 3336 C C . SER A 1 408 ? -21.165 20.225 12.572 1.00 97.62 408 SER A C 1
ATOM 3338 O O . SER A 1 408 ? -22.151 19.498 12.426 1.00 97.62 408 SER A O 1
ATOM 3340 N N . PHE A 1 409 ? -20.433 20.639 11.533 1.00 97.75 409 PHE A N 1
ATOM 3341 C CA . PHE A 1 409 ? -20.763 20.331 10.143 1.00 97.75 409 PHE A CA 1
ATOM 3342 C C . PHE A 1 409 ? -20.651 18.830 9.832 1.00 97.75 409 PHE A C 1
ATOM 3344 O O . PHE A 1 409 ? -21.590 18.233 9.300 1.00 97.75 409 PHE A O 1
ATOM 3351 N N . ALA A 1 410 ? -19.538 18.196 10.218 1.00 96.81 410 ALA A N 1
ATOM 3352 C CA . ALA A 1 410 ? -19.251 16.779 9.979 1.00 96.81 410 ALA A CA 1
ATOM 3353 C C . ALA A 1 410 ? -20.268 15.837 10.642 1.00 96.81 410 ALA A C 1
ATOM 3355 O O . ALA A 1 410 ? -20.526 14.737 10.149 1.00 96.81 410 ALA A O 1
ATOM 3356 N N . ILE A 1 411 ? -20.858 16.251 11.763 1.00 94.88 411 ILE A N 1
ATOM 3357 C CA . ILE A 1 411 ? -21.845 15.467 12.513 1.00 94.88 411 ILE A CA 1
ATOM 3358 C C . ILE A 1 411 ? -23.264 15.845 12.076 1.00 94.88 411 ILE A C 1
ATOM 3360 O O . ILE A 1 411 ? -24.121 14.970 11.927 1.00 94.88 411 ILE A O 1
ATOM 3364 N N . GLY A 1 412 ? -23.496 17.112 11.733 1.00 95.88 412 GLY A N 1
ATOM 3365 C CA . GLY A 1 412 ? -24.824 17.663 11.473 1.00 95.88 412 GLY A CA 1
ATOM 3366 C C . GLY A 1 412 ? -25.544 18.004 12.777 1.00 95.88 412 GLY A C 1
ATOM 3367 O O . GLY A 1 412 ? -26.677 17.574 12.990 1.00 95.88 412 GLY A O 1
ATOM 3368 N N . CYS A 1 413 ? -24.857 18.714 13.670 1.00 95.56 413 CYS A N 1
ATOM 3369 C CA . CYS A 1 413 ? -25.385 19.197 14.944 1.00 95.56 413 CYS A CA 1
ATOM 3370 C C . CYS A 1 413 ? -25.002 20.658 15.167 1.00 95.56 413 CYS A C 1
ATOM 3372 O O . CYS A 1 413 ? -24.117 21.167 14.479 1.00 95.56 413 CYS A O 1
ATOM 3374 N N . ASP A 1 414 ? -25.622 21.318 16.138 1.00 97.00 414 ASP A N 1
ATOM 3375 C CA . ASP A 1 414 ? -25.251 22.691 16.472 1.00 97.00 414 ASP A CA 1
ATOM 3376 C C . ASP A 1 414 ? -23.863 22.726 17.146 1.00 97.00 414 ASP A C 1
ATOM 3378 O O . ASP A 1 414 ? -23.441 21.768 17.803 1.00 97.00 414 ASP A O 1
ATOM 3382 N N . GLU A 1 415 ? -23.115 23.824 16.972 1.00 96.94 415 GLU A N 1
ATOM 3383 C CA . GLU A 1 415 ? -21.761 24.006 17.545 1.00 96.94 415 GLU A CA 1
ATOM 3384 C C . GLU A 1 415 ? -21.725 23.846 19.070 1.00 96.94 415 GLU A C 1
ATOM 3386 O O . GLU A 1 415 ? -20.698 23.528 19.679 1.00 96.94 415 GLU A O 1
ATOM 3391 N N . ASP A 1 416 ? -22.864 24.104 19.686 1.00 95.56 416 ASP A N 1
ATOM 3392 C CA . ASP A 1 416 ? -23.065 24.180 21.109 1.00 95.56 416 ASP A CA 1
ATOM 3393 C C . ASP A 1 416 ? -23.449 22.794 21.694 1.00 95.56 416 ASP A C 1
ATOM 3395 O O . ASP A 1 416 ? -23.328 22.594 22.903 1.00 95.56 416 ASP A O 1
ATOM 3399 N N . GLU A 1 417 ? -23.790 21.820 20.837 1.00 97.19 417 GLU A N 1
ATOM 3400 C CA . GLU A 1 417 ? -23.924 20.382 21.130 1.00 97.19 417 GLU A CA 1
ATOM 3401 C C . GLU A 1 417 ? -22.574 19.629 21.046 1.00 97.19 417 GLU A C 1
ATOM 3403 O O . GLU A 1 417 ? -22.527 18.401 21.186 1.00 97.19 417 GLU A O 1
ATOM 3408 N N . ILE A 1 418 ? -21.469 20.346 20.813 1.00 97.62 418 ILE A N 1
ATOM 3409 C CA . ILE A 1 418 ? -20.098 19.823 20.814 1.00 97.62 418 ILE A CA 1
ATOM 3410 C C . ILE A 1 418 ? -19.409 20.184 22.132 1.00 97.62 418 ILE A C 1
ATOM 3412 O O . ILE A 1 418 ? -19.459 21.330 22.573 1.00 97.62 418 ILE A O 1
ATOM 3416 N N . SER A 1 419 ? -18.683 19.235 22.718 1.00 97.69 419 SER A N 1
ATOM 3417 C CA . SER A 1 419 ? -17.703 19.524 23.775 1.00 97.69 419 SER A CA 1
ATOM 3418 C C . SER A 1 419 ? -16.298 19.177 23.292 1.00 97.69 419 SER A C 1
ATOM 3420 O O . SER A 1 419 ? -16.082 18.134 22.668 1.00 97.69 419 SER A O 1
ATOM 3422 N N . LEU A 1 420 ? -15.341 20.073 23.530 1.00 96.62 420 LEU A N 1
ATOM 3423 C CA . LEU A 1 420 ? -13.954 19.922 23.074 1.00 96.62 420 LEU A CA 1
ATOM 3424 C C . LEU A 1 420 ? -13.009 19.374 24.147 1.00 96.62 420 LEU A C 1
ATOM 3426 O O . LEU A 1 420 ? -11.868 19.034 23.831 1.00 96.62 420 LEU A O 1
ATOM 3430 N N . ASN A 1 421 ? -13.465 19.341 25.397 1.00 95.88 421 ASN A N 1
ATOM 3431 C CA . ASN A 1 421 ? -12.729 18.867 26.561 1.00 95.88 421 ASN A CA 1
ATOM 3432 C C . ASN A 1 421 ? -13.708 18.482 27.687 1.00 95.88 421 ASN A C 1
ATOM 3434 O O . ASN A 1 421 ? -14.916 18.726 27.598 1.00 95.88 421 ASN A O 1
ATOM 3438 N N . SER A 1 422 ? -13.182 17.850 28.740 1.00 95.44 422 SER A N 1
ATOM 3439 C CA . SER A 1 422 ? -13.981 17.350 29.869 1.00 95.44 422 SER A CA 1
ATOM 3440 C C . SER A 1 422 ? -14.668 18.457 30.676 1.00 95.44 422 SER A C 1
ATOM 3442 O O . SER A 1 422 ? -15.764 18.227 31.179 1.00 95.44 422 SER A O 1
ATOM 3444 N N . GLU A 1 423 ? -14.077 19.651 30.771 1.00 95.19 423 GLU A N 1
ATOM 3445 C CA . GLU A 1 423 ? -14.658 20.785 31.505 1.00 95.19 423 GLU A CA 1
ATOM 3446 C C . GLU A 1 423 ? -15.953 21.259 30.835 1.00 95.19 423 GLU A C 1
ATOM 3448 O O . GLU A 1 423 ? -16.994 21.300 31.485 1.00 95.19 423 GLU A O 1
ATOM 3453 N N . GLU A 1 424 ? -15.936 21.468 29.514 1.00 96.19 424 GLU A N 1
ATOM 3454 C CA . GLU A 1 424 ? -17.135 21.840 28.747 1.00 96.19 424 GLU A CA 1
ATOM 3455 C C . GLU A 1 424 ? -18.256 20.793 28.872 1.00 96.19 424 GLU A C 1
ATOM 3457 O O . GLU A 1 424 ? -19.440 21.130 28.945 1.00 96.19 424 GLU A O 1
ATOM 3462 N N . PHE A 1 425 ? -17.905 19.501 28.910 1.00 96.19 425 PHE A N 1
ATOM 3463 C CA . PHE A 1 425 ? -18.897 18.453 29.150 1.00 96.19 425 PHE A CA 1
ATOM 3464 C C . PHE A 1 425 ? -19.476 18.533 30.569 1.00 96.19 425 PHE A C 1
ATOM 3466 O O . PHE A 1 425 ? -20.687 18.402 30.745 1.00 96.19 425 PHE A O 1
ATOM 3473 N N . LEU A 1 426 ? -18.650 18.765 31.587 1.00 93.81 426 LEU A N 1
ATOM 3474 C CA . LEU A 1 426 ? -19.122 18.898 32.966 1.00 93.81 426 LEU A CA 1
ATOM 3475 C C . LEU A 1 426 ? -20.058 20.106 33.134 1.00 93.81 426 LEU A C 1
ATOM 3477 O O . LEU A 1 426 ? -21.126 19.958 33.728 1.00 93.81 426 LEU A O 1
ATOM 3481 N N . GLU A 1 427 ? -19.729 21.249 32.533 1.00 94.44 427 GLU A N 1
ATOM 3482 C CA . GLU A 1 427 ? -20.601 22.434 32.491 1.00 94.44 427 GLU A CA 1
ATOM 3483 C C . GLU A 1 427 ? -21.942 22.142 31.793 1.00 94.44 427 GLU A C 1
ATOM 3485 O O . GLU A 1 427 ? -23.004 22.635 32.198 1.00 94.44 427 GLU A O 1
ATOM 3490 N N . SER A 1 428 ? -21.929 21.288 30.763 1.00 94.19 428 SER A N 1
ATOM 3491 C CA . SER A 1 428 ? -23.154 20.856 30.080 1.00 94.19 428 SER A CA 1
ATOM 3492 C C . SER A 1 428 ? -24.101 20.078 31.003 1.00 94.19 428 SER A C 1
ATOM 3494 O O . SER A 1 428 ? -25.319 20.232 30.907 1.00 94.19 428 SER A O 1
ATOM 3496 N N . LEU A 1 429 ? -23.564 19.305 31.958 1.00 92.38 429 LEU A N 1
ATOM 3497 C CA . LEU A 1 429 ? -24.376 18.578 32.937 1.00 92.38 429 LEU A CA 1
ATOM 3498 C C . LEU A 1 429 ? -25.071 19.534 33.915 1.00 92.38 429 LEU A C 1
ATOM 3500 O O . LEU A 1 429 ? -26.234 19.318 34.260 1.00 92.38 429 LEU A O 1
ATOM 3504 N N . GLU A 1 430 ? -24.389 20.599 34.340 1.00 90.31 430 GLU A N 1
ATOM 3505 C CA . GLU A 1 430 ? -24.954 21.615 35.240 1.00 90.31 430 GLU A CA 1
ATOM 3506 C C . GLU A 1 430 ? -26.042 22.440 34.547 1.00 90.31 430 GLU A C 1
ATOM 3508 O O . GLU A 1 430 ? -27.124 22.660 35.097 1.00 90.31 430 GLU A O 1
ATOM 3513 N N . SER A 1 431 ? -25.783 22.830 33.298 1.00 91.44 431 SER A N 1
ATOM 3514 C CA . SER A 1 431 ? -26.723 23.576 32.454 1.00 91.44 431 SER A CA 1
ATOM 3515 C C . SER A 1 431 ? -27.819 22.706 31.823 1.00 91.44 431 SER A C 1
ATOM 3517 O O . SER A 1 431 ? -28.717 23.236 31.167 1.00 91.44 431 SER A O 1
ATOM 3519 N N . LYS A 1 432 ? -27.784 21.381 32.041 1.00 89.81 432 LYS A N 1
ATOM 3520 C CA . LYS A 1 432 ? -28.684 20.377 31.439 1.00 89.81 432 LYS A CA 1
ATOM 3521 C C . LYS A 1 432 ? -28.724 20.443 29.912 1.00 89.81 432 LYS A C 1
ATOM 3523 O O . LYS A 1 432 ? -29.747 20.159 29.284 1.00 89.81 432 LYS A O 1
ATOM 3528 N N . LYS A 1 433 ? -27.604 20.830 29.316 1.00 91.62 433 LYS A N 1
ATOM 3529 C CA . LYS A 1 433 ? -27.441 20.918 27.878 1.00 91.62 433 LYS A CA 1
ATOM 3530 C C . LYS A 1 433 ? -27.071 19.555 27.314 1.00 91.62 433 LYS A C 1
ATOM 3532 O O . LYS A 1 433 ? -26.177 18.883 27.821 1.00 91.62 433 LYS A O 1
ATOM 3537 N N . LYS A 1 434 ? -27.741 19.149 26.237 1.00 93.88 434 LYS A N 1
ATOM 3538 C CA . LYS A 1 434 ? -27.428 17.892 25.563 1.00 93.88 434 LYS A CA 1
ATOM 3539 C C . LYS A 1 434 ? -26.200 18.068 24.672 1.00 93.88 434 LYS A C 1
ATOM 3541 O O . LYS A 1 434 ? -26.228 18.839 23.721 1.00 93.88 434 LYS A O 1
ATOM 3546 N N . ILE A 1 435 ? -25.153 17.302 24.954 1.00 96.81 435 ILE A N 1
ATOM 3547 C CA . ILE A 1 435 ? -24.002 17.153 24.064 1.00 96.81 435 ILE A CA 1
ATOM 3548 C C . ILE A 1 435 ? -24.250 15.947 23.161 1.00 96.81 435 ILE A C 1
ATOM 3550 O O . ILE A 1 435 ? -24.692 14.900 23.629 1.00 96.81 435 ILE A O 1
ATOM 3554 N N . LYS A 1 436 ? -23.973 16.077 21.864 1.00 96.88 436 LYS A N 1
ATOM 3555 C CA . LYS A 1 436 ? -24.005 14.958 20.908 1.00 96.88 436 LYS A CA 1
ATOM 3556 C C . LYS A 1 436 ? -22.623 14.355 20.700 1.00 96.88 436 LYS A C 1
ATOM 3558 O O . LYS A 1 436 ? -22.504 13.143 20.549 1.00 96.88 436 LYS A O 1
ATOM 3563 N N . TYR A 1 437 ? -21.573 15.171 20.736 1.00 97.38 437 TYR A N 1
ATOM 3564 C CA . TYR A 1 437 ? -20.211 14.705 20.498 1.00 97.38 437 TYR A CA 1
ATOM 3565 C C . TYR A 1 437 ? -19.208 15.326 21.456 1.00 97.38 437 TYR A C 1
ATOM 3567 O O . TYR A 1 437 ? -19.184 16.540 21.675 1.00 97.38 437 TYR A O 1
ATOM 3575 N N . HIS A 1 438 ? -18.351 14.468 21.991 1.00 97.50 438 HIS A N 1
ATOM 3576 C CA . HIS A 1 438 ? -17.218 14.854 22.804 1.00 97.50 438 HIS A CA 1
ATOM 3577 C C . HIS A 1 438 ? -15.915 14.526 22.086 1.00 97.50 438 HIS A C 1
ATOM 3579 O O . HIS A 1 438 ? -15.650 13.371 21.732 1.00 97.50 438 HIS A O 1
ATOM 3585 N N . ARG A 1 439 ? -15.092 15.554 21.883 1.00 96.00 439 ARG A N 1
ATOM 3586 C CA . ARG A 1 439 ? -13.780 15.413 21.267 1.00 96.00 439 ARG A CA 1
ATOM 3587 C C . ARG A 1 439 ? -12.740 15.025 22.313 1.00 96.00 439 ARG A C 1
ATOM 3589 O O . ARG A 1 439 ? -12.524 15.755 23.271 1.00 96.00 439 ARG A O 1
ATOM 3596 N N . GLY A 1 440 ? -11.987 13.971 22.022 1.00 95.06 440 GLY A N 1
ATOM 3597 C CA . GLY A 1 440 ? -10.869 13.551 22.855 1.00 95.06 440 GLY A CA 1
ATOM 3598 C C . GLY A 1 440 ? -11.328 12.759 24.071 1.00 95.06 440 GLY A C 1
ATOM 3599 O O . GLY A 1 440 ? -12.382 12.120 24.048 1.00 95.06 440 GLY A O 1
ATOM 3600 N N . ASP A 1 441 ? -10.471 12.730 25.083 1.00 97.06 441 ASP A N 1
ATOM 3601 C CA . ASP A 1 441 ? -10.676 11.904 26.264 1.00 97.06 441 ASP A CA 1
ATOM 3602 C C . ASP A 1 441 ? -11.655 12.590 27.228 1.00 97.06 441 ASP A C 1
ATOM 3604 O O . ASP A 1 441 ? -11.473 13.753 27.602 1.00 97.06 441 ASP A O 1
ATOM 3608 N N . LEU A 1 442 ? -12.680 11.840 27.635 1.00 97.50 442 LEU A N 1
ATOM 3609 C CA . LEU A 1 442 ? -13.692 12.263 28.590 1.00 97.50 442 LEU A CA 1
ATOM 3610 C C . LEU A 1 442 ? -13.402 11.659 29.962 1.00 97.50 442 LEU A C 1
ATOM 3612 O O . LEU A 1 442 ? -13.432 10.438 30.131 1.00 97.50 442 LEU A O 1
ATOM 3616 N N . GLU A 1 443 ? -13.182 12.513 30.954 1.00 95.56 443 GLU A N 1
ATOM 3617 C CA . GLU A 1 443 ? -12.889 12.113 32.326 1.00 95.56 443 GLU A CA 1
ATOM 3618 C C . GLU A 1 443 ? -14.015 12.521 33.274 1.00 95.56 443 GLU A C 1
ATOM 3620 O O . GLU A 1 443 ? -14.444 13.675 33.288 1.00 95.56 443 GLU A O 1
ATOM 3625 N N . LEU A 1 444 ? -14.474 11.586 34.115 1.00 92.75 444 LEU A N 1
ATOM 3626 C CA . LEU A 1 444 ? -15.410 11.892 35.200 1.00 92.75 444 LEU A CA 1
ATOM 3627 C C . LEU A 1 444 ? -14.917 11.330 36.530 1.00 92.75 444 LEU A C 1
ATOM 3629 O O . LEU A 1 444 ? -14.837 10.119 36.747 1.00 92.75 444 LEU A O 1
ATOM 3633 N N . ASN A 1 445 ? -14.683 12.239 37.472 1.00 89.25 445 ASN A N 1
ATOM 3634 C CA . ASN A 1 445 ? -14.263 11.918 38.830 1.00 89.25 445 ASN A CA 1
ATOM 3635 C C . ASN A 1 445 ? -15.467 11.832 39.774 1.00 89.25 445 ASN A C 1
ATOM 3637 O O . ASN A 1 445 ? -15.639 12.656 40.669 1.00 89.25 445 ASN A O 1
ATOM 3641 N N . LYS A 1 446 ? -16.315 10.818 39.570 1.00 90.44 446 LYS A N 1
ATOM 3642 C CA . LYS A 1 446 ? -17.429 10.485 40.473 1.00 90.44 446 LYS A CA 1
ATOM 3643 C C . LYS A 1 446 ? -17.271 9.067 41.014 1.00 90.44 446 LYS A C 1
ATOM 3645 O O . LYS A 1 446 ? -16.819 8.178 40.301 1.00 90.44 446 LYS A O 1
ATOM 3650 N N . SER A 1 447 ? -17.636 8.852 42.277 1.00 90.88 447 SER A N 1
ATOM 3651 C CA . SER A 1 447 ? -17.610 7.520 42.902 1.00 90.88 447 SER A CA 1
ATOM 3652 C C . SER A 1 447 ? -18.804 6.654 42.496 1.00 90.88 447 SER A C 1
ATOM 3654 O O . SER A 1 447 ? -18.685 5.426 42.450 1.00 90.88 447 SER A O 1
ATOM 3656 N N . THR A 1 448 ? -19.932 7.290 42.170 1.00 92.75 448 THR A N 1
ATOM 3657 C CA . THR A 1 448 ? -21.164 6.658 41.693 1.00 92.75 448 THR A CA 1
ATOM 3658 C C . THR A 1 448 ? -21.714 7.395 40.475 1.00 92.75 448 THR A C 1
ATOM 3660 O O . THR A 1 448 ? -21.600 8.620 40.388 1.00 92.75 448 THR A O 1
ATOM 3663 N N . LEU A 1 449 ? -22.323 6.654 39.548 1.00 94.81 449 LEU A N 1
ATOM 3664 C CA . LEU A 1 449 ? -23.063 7.212 38.412 1.00 94.81 449 LEU A CA 1
ATOM 3665 C C . LEU A 1 449 ? -24.531 6.777 38.488 1.00 94.81 449 LEU A C 1
ATOM 3667 O O . LEU A 1 449 ? -24.812 5.625 38.829 1.00 94.81 449 LEU A O 1
ATOM 3671 N N . ASP A 1 450 ? -25.431 7.707 38.175 1.00 93.62 450 ASP A N 1
ATOM 3672 C CA . ASP A 1 450 ? -26.881 7.516 38.148 1.00 93.62 450 ASP A CA 1
ATOM 3673 C C . ASP A 1 450 ? -27.513 8.184 36.912 1.00 93.62 450 ASP A C 1
ATOM 3675 O O . ASP A 1 450 ? -26.813 8.810 36.104 1.00 93.62 450 ASP A O 1
ATOM 3679 N N . GLU A 1 451 ? -28.835 8.081 36.771 1.00 88.38 451 GLU A N 1
ATOM 3680 C CA . GLU A 1 451 ? -29.598 8.609 35.632 1.00 88.38 451 GLU A CA 1
ATOM 3681 C C . GLU A 1 451 ? -29.483 10.127 35.416 1.00 88.38 451 GLU A C 1
ATOM 3683 O O . GLU A 1 451 ? -29.932 10.648 34.394 1.00 88.38 451 GLU A O 1
ATOM 3688 N N . LYS A 1 452 ? -28.878 10.871 36.352 1.00 88.88 452 LYS A N 1
ATOM 3689 C CA . LYS A 1 452 ? -28.663 12.317 36.203 1.00 88.88 452 LYS A CA 1
ATOM 3690 C C . LYS A 1 452 ? -27.552 12.639 35.208 1.00 88.88 452 LYS A C 1
ATOM 3692 O O . LYS A 1 452 ? -27.389 13.802 34.843 1.00 88.88 452 LYS A O 1
ATOM 3697 N N . ILE A 1 453 ? -26.761 11.651 34.796 1.00 91.38 453 ILE A N 1
ATOM 3698 C CA . ILE A 1 453 ? -25.682 11.842 33.828 1.00 91.38 453 ILE A CA 1
ATOM 3699 C C . ILE A 1 453 ? -26.200 11.502 32.436 1.00 91.38 453 ILE A C 1
ATOM 3701 O O . ILE A 1 453 ? -26.468 10.347 32.121 1.00 91.38 453 ILE A O 1
ATOM 3705 N N . THR A 1 454 ? -26.294 12.523 31.587 1.00 93.56 454 THR A N 1
ATOM 3706 C CA . THR A 1 454 ? -26.555 12.350 30.155 1.00 93.56 454 THR A CA 1
ATOM 3707 C C . THR A 1 454 ? -25.226 12.405 29.412 1.00 93.56 454 THR A C 1
ATOM 3709 O O . THR A 1 454 ? -24.637 13.473 29.262 1.00 93.56 454 THR A O 1
ATOM 3712 N N . PHE A 1 455 ? -24.729 11.245 28.990 1.00 96.12 455 PHE A N 1
ATOM 3713 C CA . PHE A 1 455 ? -23.516 11.147 28.180 1.00 96.12 455 PHE A CA 1
ATOM 3714 C C . PHE A 1 455 ? -23.742 11.663 26.746 1.00 96.12 455 PHE A C 1
ATOM 3716 O O . PHE A 1 455 ? -24.881 11.663 26.270 1.00 96.12 455 PHE A O 1
ATOM 3723 N N . PRO A 1 456 ? -22.674 12.088 26.042 1.00 96.62 456 PRO A N 1
ATOM 3724 C CA . PRO A 1 456 ? -22.758 12.390 24.620 1.00 96.62 456 PRO A CA 1
ATOM 3725 C C . PRO A 1 456 ? -23.044 11.123 23.811 1.00 96.62 456 PRO A C 1
ATOM 3727 O O . PRO A 1 456 ? -22.720 10.024 24.256 1.00 96.62 456 PRO A O 1
ATOM 3730 N N . ASP A 1 457 ? -23.586 11.258 22.597 1.00 95.56 457 ASP A N 1
ATOM 3731 C CA . ASP A 1 457 ? -23.804 10.101 21.718 1.00 95.56 457 ASP A CA 1
ATOM 3732 C C . ASP A 1 457 ? -22.467 9.442 21.321 1.00 95.56 457 ASP A C 1
ATOM 3734 O O . ASP A 1 457 ? -22.389 8.216 21.215 1.00 95.56 457 ASP A O 1
ATOM 3738 N N . ILE A 1 458 ? -21.407 10.239 21.127 1.00 96.00 458 ILE A N 1
ATOM 3739 C CA . ILE A 1 458 ? -20.071 9.766 20.731 1.00 96.00 458 ILE A CA 1
ATOM 3740 C C . ILE A 1 458 ? -18.982 10.421 21.591 1.00 96.00 458 ILE A C 1
ATOM 3742 O O . ILE A 1 458 ? -18.973 11.640 21.775 1.00 96.00 458 ILE A O 1
ATOM 3746 N N . VAL A 1 459 ? -18.019 9.612 22.041 1.00 97.31 459 VAL A N 1
ATOM 3747 C CA . VAL A 1 459 ? -16.737 10.056 22.617 1.00 97.31 459 VAL A CA 1
ATOM 3748 C C . VAL A 1 459 ? -15.606 9.613 21.689 1.00 97.31 459 VAL A C 1
ATOM 3750 O O . VAL A 1 459 ? -15.413 8.414 21.474 1.00 97.31 459 VAL A O 1
ATOM 3753 N N . SER A 1 460 ? -14.853 10.560 21.122 1.00 95.25 460 SER A N 1
ATOM 3754 C CA . SER A 1 460 ? -13.801 10.224 20.147 1.00 95.25 460 SER A CA 1
ATOM 3755 C C . SER A 1 460 ? -12.468 9.789 20.761 1.00 95.25 460 SER A C 1
ATOM 3757 O O . SER A 1 460 ? -11.600 9.267 20.059 1.00 95.25 460 SER A O 1
ATOM 3759 N N . GLY A 1 461 ? -12.291 9.986 22.065 1.00 95.50 461 GLY A N 1
ATOM 3760 C CA . GLY A 1 461 ? -11.152 9.490 22.826 1.00 95.50 461 GLY A CA 1
ATOM 3761 C C . GLY A 1 461 ? -11.526 8.387 23.809 1.00 95.50 461 GLY A C 1
ATOM 3762 O O . GLY A 1 461 ? -12.432 7.586 23.571 1.00 95.50 461 GLY A O 1
ATOM 3763 N N . ASN A 1 462 ? -10.768 8.326 24.899 1.00 97.38 462 ASN A N 1
ATOM 3764 C CA . ASN A 1 462 ? -11.012 7.415 26.009 1.00 97.38 462 ASN A CA 1
ATOM 3765 C C . ASN A 1 462 ? -12.171 7.913 26.878 1.00 97.38 462 ASN A C 1
ATOM 3767 O O . ASN A 1 462 ? -12.328 9.113 27.079 1.00 97.38 462 ASN A O 1
ATOM 3771 N N . LEU A 1 463 ? -12.937 6.990 27.454 1.00 97.88 463 LEU A N 1
ATOM 3772 C CA . LEU A 1 463 ? -13.876 7.279 28.531 1.00 97.88 463 LEU A CA 1
ATOM 3773 C C . LEU A 1 463 ? -13.277 6.803 29.860 1.00 97.88 463 LEU A C 1
ATOM 3775 O O . LEU A 1 463 ? -13.297 5.612 30.188 1.00 97.88 463 LEU A O 1
ATOM 3779 N N . ASN A 1 464 ? -12.728 7.746 30.620 1.00 97.38 464 ASN A N 1
ATOM 3780 C CA . ASN A 1 464 ? -11.983 7.494 31.846 1.00 97.38 464 ASN A CA 1
ATOM 3781 C C . ASN A 1 464 ? -12.870 7.695 33.078 1.00 97.38 464 ASN A C 1
ATOM 3783 O O . ASN A 1 464 ? -13.165 8.816 33.493 1.00 97.38 464 ASN A O 1
ATOM 3787 N N . LEU A 1 465 ? -13.262 6.581 33.699 1.00 96.06 465 LEU A N 1
ATOM 3788 C CA . LEU A 1 465 ? -14.169 6.530 34.848 1.00 96.06 465 LEU A CA 1
ATOM 3789 C C . LEU A 1 465 ? -13.525 5.781 36.020 1.00 96.06 465 LEU A C 1
ATOM 3791 O O . LEU A 1 465 ? -14.163 4.995 36.720 1.00 96.06 465 LEU A O 1
ATOM 3795 N N . PHE A 1 466 ? -12.229 6.015 36.237 1.00 90.31 466 PHE A N 1
ATOM 3796 C CA . PHE A 1 466 ? -11.414 5.230 37.166 1.00 90.31 466 PHE A CA 1
ATOM 3797 C C . PHE A 1 466 ? -11.937 5.249 38.607 1.00 90.31 466 PHE A C 1
ATOM 3799 O O . PHE A 1 466 ? -11.777 4.269 39.327 1.00 90.31 466 PHE A O 1
ATOM 3806 N N . SER A 1 467 ? -12.561 6.346 39.038 1.00 94.25 467 SER A N 1
ATOM 3807 C CA . SER A 1 467 ? -13.075 6.503 40.404 1.00 94.25 467 SER A CA 1
ATOM 3808 C C . SER A 1 467 ? -14.429 5.829 40.639 1.00 94.25 467 SER A C 1
ATOM 3810 O O . SER A 1 467 ? -14.839 5.692 41.794 1.00 94.25 467 SER A O 1
ATOM 3812 N N . VAL A 1 468 ? -15.118 5.396 39.580 1.00 97.38 468 VAL A N 1
ATOM 3813 C CA . VAL A 1 468 ? -16.471 4.844 39.674 1.00 97.38 468 VAL A CA 1
ATOM 3814 C C . VAL A 1 468 ? -16.423 3.445 40.278 1.00 97.38 468 VAL A C 1
ATOM 3816 O O . VAL A 1 468 ? -15.735 2.554 39.787 1.00 97.38 468 VAL A O 1
ATOM 3819 N N . THR A 1 469 ? -17.192 3.249 41.347 1.00 97.31 469 THR A N 1
ATOM 3820 C CA . THR A 1 469 ? -17.297 1.971 42.073 1.00 97.31 469 THR A CA 1
ATOM 3821 C C . THR A 1 469 ? -18.674 1.325 41.945 1.00 97.31 469 THR A C 1
ATOM 3823 O O . THR A 1 469 ? -18.774 0.102 42.068 1.00 97.31 469 THR A O 1
ATOM 3826 N N . SER A 1 470 ? -19.714 2.110 41.639 1.00 97.25 470 SER A N 1
ATOM 3827 C CA . SER A 1 470 ? -21.087 1.639 41.433 1.00 97.25 470 SER A CA 1
ATOM 3828 C C . SER A 1 470 ? -21.800 2.454 40.350 1.00 97.25 470 SER A C 1
ATOM 3830 O O . SER A 1 470 ? -21.699 3.682 40.335 1.00 97.25 470 SER A O 1
ATOM 3832 N N . ILE A 1 471 ? -22.558 1.778 39.486 1.00 97.81 471 ILE A N 1
ATOM 3833 C CA . ILE A 1 471 ? -23.398 2.392 38.444 1.00 97.81 471 ILE A CA 1
ATOM 3834 C C . ILE A 1 471 ? -24.822 1.851 38.576 1.00 97.81 471 ILE A C 1
ATOM 3836 O O . ILE A 1 471 ? -25.004 0.638 38.706 1.00 97.81 471 ILE A O 1
ATOM 3840 N N . ASN A 1 472 ? -25.814 2.741 38.533 1.00 97.31 472 ASN A N 1
ATOM 3841 C CA . ASN A 1 472 ? -27.226 2.375 38.550 1.00 97.31 472 ASN A CA 1
ATOM 3842 C C . ASN A 1 472 ? -28.013 3.216 37.536 1.00 97.31 472 ASN A C 1
ATOM 3844 O O . ASN A 1 472 ? -27.962 4.433 37.625 1.00 97.31 472 ASN A O 1
ATOM 3848 N N . ASN A 1 473 ? -28.755 2.590 36.621 1.00 97.19 473 ASN A N 1
ATOM 3849 C CA . ASN A 1 473 ? -29.653 3.283 35.685 1.00 97.19 473 ASN A CA 1
ATOM 3850 C C . ASN A 1 473 ? -28.941 4.303 34.767 1.00 97.19 473 ASN A C 1
ATOM 3852 O O . ASN A 1 473 ? -29.346 5.459 34.655 1.00 97.19 473 ASN A O 1
ATOM 3856 N N . VAL A 1 474 ? -27.847 3.882 34.122 1.00 97.31 474 VAL A N 1
ATOM 3857 C CA . VAL A 1 474 ? -27.022 4.747 33.257 1.00 97.31 474 VAL A CA 1
ATOM 3858 C C . VAL A 1 474 ? -26.980 4.215 31.832 1.00 97.31 474 VAL A C 1
ATOM 3860 O O . VAL A 1 474 ? -26.694 3.039 31.599 1.00 97.31 474 VAL A O 1
ATOM 3863 N N . VAL A 1 475 ? -27.181 5.123 30.878 1.00 97.06 475 VAL A N 1
ATOM 3864 C CA . VAL A 1 475 ? -26.959 4.888 29.449 1.00 97.06 475 VAL A CA 1
ATOM 3865 C C . VAL A 1 475 ? -25.666 5.589 29.047 1.00 97.06 475 VAL A C 1
ATOM 3867 O O . VAL A 1 475 ? -25.549 6.809 29.148 1.00 97.06 475 VAL A O 1
ATOM 3870 N N . PHE A 1 476 ? -24.677 4.802 28.638 1.00 97.56 476 PHE A N 1
ATOM 3871 C CA . PHE A 1 476 ? -23.392 5.287 28.142 1.00 97.56 476 PHE A CA 1
ATOM 3872 C C . PHE A 1 476 ? -23.514 5.857 26.718 1.00 97.56 476 PHE A C 1
ATOM 3874 O O . PHE A 1 476 ? -24.559 5.690 26.084 1.00 97.56 476 PHE A O 1
ATOM 3881 N N . PRO A 1 477 ? -22.459 6.516 26.189 1.00 96.94 477 PRO A N 1
ATOM 3882 C CA . PRO A 1 477 ? -22.419 6.906 24.782 1.00 96.94 477 PRO A CA 1
ATOM 3883 C C . PRO A 1 477 ? -22.772 5.743 23.861 1.00 96.94 477 PRO A C 1
ATOM 3885 O O . PRO A 1 477 ? -22.452 4.605 24.175 1.00 96.94 477 PRO A O 1
ATOM 3888 N N . LYS A 1 478 ? -23.342 6.004 22.685 1.00 96.00 478 LYS A N 1
ATOM 3889 C CA . LYS A 1 478 ? -23.541 4.945 21.680 1.00 96.00 478 LYS A CA 1
ATOM 3890 C C . LYS A 1 478 ? -22.206 4.393 21.187 1.00 96.00 478 LYS A C 1
ATOM 3892 O O . LYS A 1 478 ? -22.106 3.206 20.894 1.00 96.00 478 LYS A O 1
ATOM 3897 N N . LYS A 1 479 ? -21.176 5.242 21.122 1.00 95.75 479 LYS A N 1
ATOM 3898 C CA . LYS A 1 479 ? -19.837 4.871 20.656 1.00 95.75 479 LYS A CA 1
ATOM 3899 C C . LYS A 1 479 ? -18.732 5.528 21.477 1.00 95.75 479 LYS A C 1
ATOM 3901 O O . LYS A 1 479 ? -18.788 6.724 21.768 1.00 95.75 479 LYS A O 1
ATOM 3906 N N . VAL A 1 480 ? -17.698 4.746 21.780 1.00 97.38 480 VAL A N 1
ATOM 3907 C CA . VAL A 1 480 ? -16.418 5.229 22.316 1.00 97.38 480 VAL A CA 1
ATOM 3908 C C . VAL A 1 480 ? -15.312 4.753 21.379 1.00 97.38 480 VAL A C 1
ATOM 3910 O O . VAL A 1 480 ? -15.126 3.552 21.201 1.00 97.38 480 VAL A O 1
ATOM 3913 N N . ASN A 1 481 ? -14.585 5.675 20.744 1.00 94.94 481 ASN A N 1
ATOM 3914 C CA . ASN A 1 481 ? -13.607 5.312 19.707 1.00 94.94 481 ASN A CA 1
ATOM 3915 C C . ASN A 1 481 ? -12.327 4.681 20.267 1.00 94.94 481 ASN A C 1
ATOM 3917 O O . ASN A 1 481 ? -11.608 4.017 19.524 1.00 94.94 481 ASN A O 1
ATOM 3921 N N . LYS A 1 482 ? -12.023 4.894 21.551 1.00 95.75 482 LYS A N 1
ATOM 3922 C CA . LYS A 1 482 ? -10.863 4.294 22.220 1.00 95.75 482 LYS A CA 1
ATOM 3923 C C . LYS A 1 482 ? -11.305 3.441 23.409 1.00 95.75 482 LYS A C 1
ATOM 3925 O O . LYS A 1 482 ? -12.233 2.650 23.275 1.00 95.75 482 LYS A O 1
ATOM 3930 N N . THR A 1 483 ? -10.630 3.566 24.547 1.00 97.19 483 THR A N 1
ATOM 3931 C CA . THR A 1 483 ? -10.800 2.689 25.703 1.00 97.19 483 THR A CA 1
ATOM 3932 C C . THR A 1 483 ? -11.882 3.196 26.649 1.00 97.19 483 THR A C 1
ATOM 3934 O O . THR A 1 483 ? -11.985 4.396 26.901 1.00 97.19 483 THR A O 1
ATOM 3937 N N . ILE A 1 484 ? -12.642 2.275 27.245 1.00 97.94 484 ILE A N 1
ATOM 3938 C CA . ILE A 1 484 ? -13.457 2.548 28.435 1.00 97.94 484 ILE A CA 1
ATOM 3939 C C . ILE A 1 484 ? -12.741 1.984 29.656 1.00 97.94 484 ILE A C 1
ATOM 3941 O O . ILE A 1 484 ? -12.520 0.776 29.773 1.00 97.94 484 ILE A O 1
ATOM 3945 N N . ASN A 1 485 ? -12.411 2.862 30.599 1.00 96.75 485 ASN A N 1
ATOM 3946 C CA . ASN A 1 485 ? -11.714 2.494 31.822 1.00 96.75 485 ASN A CA 1
ATOM 3947 C C . ASN A 1 485 ? -12.649 2.590 33.032 1.00 96.75 485 ASN A C 1
ATOM 3949 O O . ASN A 1 485 ? -12.867 3.668 33.584 1.00 96.75 485 ASN A O 1
ATOM 3953 N N . LEU A 1 486 ? -13.151 1.432 33.460 1.00 97.06 486 LEU A N 1
ATOM 3954 C CA . LEU A 1 486 ? -14.009 1.240 34.631 1.00 97.06 486 LEU A CA 1
ATOM 3955 C C . LEU A 1 486 ? -13.394 0.210 35.588 1.00 97.06 486 LEU A C 1
ATOM 3957 O O . LEU A 1 486 ? -14.097 -0.553 36.250 1.00 97.06 486 LEU A O 1
ATOM 3961 N N . ARG A 1 487 ? -12.058 0.183 35.686 1.00 95.50 487 ARG A N 1
ATOM 3962 C CA . ARG A 1 487 ? -11.334 -0.856 36.431 1.00 95.50 487 ARG A CA 1
ATOM 3963 C C . ARG A 1 487 ? -11.837 -1.040 37.859 1.00 95.50 487 ARG A C 1
ATOM 3965 O O . ARG A 1 487 ? -11.928 -2.174 38.301 1.00 95.50 487 ARG A O 1
ATOM 3972 N N . ARG A 1 488 ? -12.177 0.040 38.574 1.00 96.62 488 ARG A N 1
ATOM 3973 C CA . ARG A 1 488 ? -12.625 -0.005 39.982 1.00 96.62 488 ARG A CA 1
ATOM 3974 C C . ARG A 1 488 ? -14.122 -0.272 40.163 1.00 96.62 488 ARG A C 1
ATOM 3976 O O . ARG A 1 488 ? -14.569 -0.340 41.309 1.00 96.62 488 ARG A O 1
ATOM 3983 N N . LEU A 1 489 ? -14.883 -0.434 39.082 1.00 97.94 489 LEU A N 1
ATOM 3984 C CA . LEU A 1 489 ? -16.312 -0.711 39.154 1.00 97.94 489 LEU A CA 1
ATOM 3985 C C . LEU A 1 489 ? -16.538 -2.053 39.848 1.00 97.94 489 LEU A C 1
ATOM 3987 O O . LEU A 1 489 ? -15.982 -3.057 39.426 1.00 97.94 489 LEU A O 1
ATOM 3991 N N . THR A 1 490 ? -17.358 -2.077 40.897 1.00 97.75 490 THR A N 1
ATOM 3992 C CA . THR A 1 490 ? -17.670 -3.302 41.656 1.00 97.75 490 THR A CA 1
ATOM 3993 C C . THR A 1 490 ? -19.086 -3.810 41.401 1.00 97.75 490 THR A C 1
ATOM 3995 O O . THR A 1 490 ? -19.307 -5.024 41.446 1.00 97.75 490 THR A O 1
ATOM 3998 N N . SER A 1 491 ? -20.017 -2.906 41.071 1.00 97.19 491 SER A N 1
ATOM 3999 C CA . SER A 1 491 ? -21.430 -3.201 40.820 1.00 97.19 491 SER A CA 1
ATOM 4000 C C . SER A 1 491 ? -21.990 -2.380 39.654 1.00 97.19 491 SER A C 1
ATOM 4002 O O . SER A 1 491 ? -21.799 -1.162 39.608 1.00 97.19 491 SER A O 1
ATOM 4004 N N . ALA A 1 492 ? -22.692 -3.045 38.736 1.00 97.56 492 ALA A N 1
ATOM 4005 C CA . ALA A 1 492 ? -23.407 -2.438 37.617 1.00 97.56 492 ALA A CA 1
ATOM 4006 C C . ALA A 1 492 ? -24.855 -2.945 37.585 1.00 97.56 492 ALA A C 1
ATOM 4008 O O . ALA A 1 492 ? -25.085 -4.152 37.460 1.00 97.56 492 ALA A O 1
ATOM 4009 N N . LYS A 1 493 ? -25.814 -2.019 37.687 1.00 97.69 493 LYS A N 1
ATOM 4010 C CA . LYS A 1 493 ? -27.252 -2.302 37.656 1.00 97.69 493 LYS A CA 1
ATOM 4011 C C . LYS A 1 493 ? -27.972 -1.436 36.622 1.00 97.69 493 LYS A C 1
ATOM 4013 O O . LYS A 1 493 ? -27.784 -0.222 36.634 1.00 97.69 493 LYS A O 1
ATOM 4018 N N . MET A 1 494 ? -28.814 -2.032 35.775 1.00 97.44 494 MET A N 1
ATOM 4019 C CA . MET A 1 494 ? -29.583 -1.319 34.738 1.00 97.44 494 MET A CA 1
ATOM 4020 C C . MET A 1 494 ? -28.668 -0.420 33.887 1.00 97.44 494 MET A C 1
ATOM 4022 O O . MET A 1 494 ? -28.831 0.799 33.840 1.00 97.44 494 MET A O 1
ATOM 4026 N N . VAL A 1 495 ? -27.629 -1.013 33.294 1.00 97.75 495 VAL A N 1
ATOM 4027 C CA . VAL A 1 495 ? -26.594 -0.277 32.548 1.00 97.75 495 VAL A CA 1
ATOM 4028 C C . VAL A 1 495 ? -26.644 -0.650 31.080 1.00 97.75 495 VAL A C 1
ATOM 4030 O O . VAL A 1 495 ? -26.608 -1.829 30.734 1.00 97.75 495 VAL A O 1
ATOM 4033 N N . VAL A 1 496 ? -26.652 0.356 30.213 1.00 97.94 496 VAL A N 1
ATOM 4034 C CA . VAL A 1 496 ? -26.462 0.169 28.772 1.00 97.94 496 VAL A CA 1
ATOM 4035 C C . VAL A 1 496 ? -25.095 0.728 28.413 1.00 97.94 496 VAL A C 1
ATOM 4037 O O . VAL A 1 496 ? -24.908 1.943 28.447 1.00 97.94 496 VAL A O 1
ATOM 4040 N N . PHE A 1 497 ? -24.129 -0.150 28.133 1.00 97.94 497 PHE A N 1
ATOM 4041 C CA . PHE A 1 497 ? -22.818 0.238 27.609 1.00 97.94 497 PHE A CA 1
ATOM 4042 C C . PHE A 1 497 ? -22.897 0.598 26.112 1.00 97.94 497 PHE A C 1
ATOM 4044 O O . PHE A 1 497 ? -23.916 0.315 25.479 1.00 97.94 497 PHE A O 1
ATOM 4051 N N . PRO A 1 498 ? -21.851 1.227 25.537 1.00 97.31 498 PRO A N 1
ATOM 4052 C CA . PRO A 1 498 ? -21.848 1.609 24.125 1.00 97.31 498 PRO A CA 1
ATOM 4053 C C . PRO A 1 498 ? -22.050 0.428 23.187 1.00 97.31 498 PRO A C 1
ATOM 4055 O O . PRO A 1 498 ? -21.613 -0.670 23.500 1.00 97.31 498 PRO A O 1
ATOM 4058 N N . GLU A 1 499 ? -22.629 0.660 22.009 1.00 96.38 499 GLU A N 1
ATOM 4059 C CA . GLU A 1 499 ? -22.779 -0.371 20.973 1.00 96.38 499 GLU A CA 1
ATOM 4060 C C . GLU A 1 499 ? -21.410 -0.875 20.488 1.00 96.38 499 GLU A C 1
ATOM 4062 O O . GLU A 1 499 ? -21.245 -2.072 20.248 1.00 96.38 499 GLU A O 1
ATOM 4067 N N . SER A 1 500 ? -20.415 0.018 20.405 1.00 95.25 500 SER A N 1
ATOM 4068 C CA . SER A 1 500 ? -19.039 -0.310 20.012 1.00 95.25 500 SER A CA 1
ATOM 4069 C C . SER A 1 500 ? -17.996 0.443 20.841 1.00 95.25 500 SER A C 1
ATOM 4071 O O . SER A 1 500 ? -18.135 1.654 21.070 1.00 95.25 500 SER A O 1
ATOM 4073 N N . VAL A 1 501 ? -16.916 -0.255 21.198 1.00 97.38 501 VAL A N 1
ATOM 4074 C CA . VAL A 1 501 ? -15.717 0.296 21.850 1.00 97.38 501 VAL A CA 1
ATOM 4075 C C . VAL A 1 501 ? -14.511 0.033 20.955 1.00 97.38 501 VAL A C 1
ATOM 4077 O O . VAL A 1 501 ? -14.180 -1.119 20.700 1.00 97.38 501 VAL A O 1
ATOM 4080 N N . GLY A 1 502 ? -13.856 1.077 20.447 1.00 94.00 502 GLY A N 1
ATOM 4081 C CA . GLY A 1 502 ? -12.751 0.907 19.494 1.00 94.00 502 GLY A CA 1
ATOM 4082 C C . GLY A 1 502 ? -11.442 0.414 20.123 1.00 94.00 502 GLY A C 1
ATOM 4083 O O . GLY A 1 502 ? -10.629 -0.195 19.434 1.00 94.00 502 GLY A O 1
ATOM 4084 N N . GLY A 1 503 ? -11.243 0.656 21.421 1.00 95.56 503 GLY A N 1
ATOM 4085 C CA . GLY A 1 503 ? -10.092 0.192 22.196 1.00 95.56 503 GLY A CA 1
ATOM 4086 C C . GLY A 1 503 ? -10.462 -0.879 23.218 1.00 95.56 503 GLY A C 1
ATOM 4087 O O . GLY A 1 503 ? -11.345 -1.706 22.989 1.00 95.56 503 GLY A O 1
ATOM 4088 N N . ASP A 1 504 ? -9.776 -0.854 24.358 1.00 97.69 504 ASP A N 1
ATOM 4089 C CA . ASP A 1 504 ? -10.014 -1.815 25.431 1.00 97.69 504 ASP A CA 1
ATOM 4090 C C . ASP A 1 504 ? -11.269 -1.466 26.241 1.00 97.69 504 ASP A C 1
ATOM 4092 O O . ASP A 1 504 ? -11.678 -0.307 26.355 1.00 97.69 504 ASP A O 1
ATOM 4096 N N . PHE A 1 505 ? -11.845 -2.468 26.893 1.00 97.81 505 PHE A N 1
ATOM 4097 C CA . PHE A 1 505 ? -12.904 -2.280 27.868 1.00 97.81 505 PHE A CA 1
ATOM 4098 C C . PHE A 1 505 ? -12.543 -2.970 29.189 1.00 97.81 505 PHE A C 1
ATOM 4100 O O . PHE A 1 505 ? -12.567 -4.195 29.327 1.00 97.81 505 PHE A O 1
ATOM 4107 N N . TRP A 1 506 ? -12.178 -2.166 30.188 1.00 96.94 506 TRP A N 1
ATOM 4108 C CA . TRP A 1 506 ? -11.653 -2.665 31.458 1.00 96.94 506 TRP A CA 1
ATOM 4109 C C . TRP A 1 506 ? -12.690 -2.611 32.580 1.00 96.94 506 TRP A C 1
ATOM 4111 O O . TRP A 1 506 ? -13.115 -1.528 32.990 1.00 96.94 506 TRP A O 1
ATOM 4121 N N . LEU A 1 507 ? -13.036 -3.786 33.116 1.00 96.56 507 LEU A N 1
ATOM 4122 C CA . LEU A 1 507 ? -13.987 -4.002 34.215 1.00 96.56 507 LEU A CA 1
ATOM 4123 C C . LEU A 1 507 ? -13.374 -4.902 35.302 1.00 96.56 507 LEU A C 1
ATOM 4125 O O . LEU A 1 507 ? -14.032 -5.774 35.873 1.00 96.56 507 LEU A O 1
ATOM 4129 N N . ASP A 1 508 ? -12.084 -4.700 35.575 1.00 94.88 508 ASP A N 1
ATOM 4130 C CA . ASP A 1 508 ? -11.234 -5.598 36.360 1.00 94.88 508 ASP A CA 1
ATOM 4131 C C . ASP A 1 508 ? -11.847 -6.031 37.701 1.00 94.88 508 ASP A C 1
ATOM 4133 O O . ASP A 1 508 ? -11.727 -7.203 38.063 1.00 94.88 508 ASP A O 1
ATOM 4137 N N . TYR A 1 509 ? -12.496 -5.116 38.435 1.00 96.88 509 TYR A N 1
ATOM 4138 C CA . TYR A 1 509 ? -13.066 -5.364 39.766 1.00 96.88 509 TYR A CA 1
ATOM 4139 C C . TYR A 1 509 ? -14.577 -5.643 39.787 1.00 96.88 509 TYR A C 1
ATOM 4141 O O . TYR A 1 509 ? -15.143 -5.763 40.877 1.00 96.88 509 TYR A O 1
ATOM 4149 N N . LEU A 1 510 ? -15.228 -5.795 38.630 1.00 97.50 510 LEU A N 1
ATOM 4150 C CA . LEU A 1 510 ? -16.676 -5.996 38.574 1.00 97.50 510 LEU A CA 1
ATOM 4151 C C . LEU A 1 510 ? -17.057 -7.339 39.204 1.00 97.50 510 LEU A C 1
ATOM 4153 O O . LEU A 1 510 ? -16.491 -8.382 38.871 1.00 97.50 510 LEU A O 1
ATOM 4157 N N . THR A 1 511 ? -18.015 -7.303 40.132 1.00 96.31 511 THR A N 1
ATOM 4158 C CA . THR A 1 511 ? -18.503 -8.489 40.859 1.00 96.31 511 THR A CA 1
ATOM 4159 C C . THR A 1 511 ? -20.004 -8.703 40.719 1.00 96.31 511 THR A C 1
ATOM 4161 O O . THR A 1 511 ? -20.444 -9.850 40.711 1.00 96.31 511 THR A O 1
ATOM 4164 N N . VAL A 1 512 ? -20.778 -7.622 40.583 1.00 94.25 512 VAL A N 1
ATOM 4165 C CA . VAL A 1 512 ? -22.241 -7.659 40.474 1.00 94.25 512 VAL A CA 1
ATOM 4166 C C . VAL A 1 512 ? -22.668 -7.107 39.117 1.00 94.25 512 VAL A C 1
ATOM 4168 O O . VAL A 1 512 ? -22.278 -5.999 38.750 1.00 94.25 512 VAL A O 1
ATOM 4171 N N . ILE A 1 513 ? -23.464 -7.894 38.388 1.00 95.31 513 ILE A N 1
ATOM 4172 C CA . ILE A 1 513 ? -24.042 -7.562 37.081 1.00 95.31 513 ILE A CA 1
ATOM 4173 C C . ILE A 1 513 ? -25.546 -7.836 37.166 1.00 95.31 513 ILE A C 1
ATOM 4175 O O . ILE A 1 513 ? -25.951 -8.990 37.302 1.00 95.31 513 ILE A O 1
ATOM 4179 N N . GLU A 1 514 ? -26.362 -6.788 37.080 1.00 95.50 514 GLU A N 1
ATOM 4180 C CA . GLU A 1 514 ? -27.826 -6.874 37.058 1.00 95.50 514 GLU A CA 1
ATOM 4181 C C . GLU A 1 514 ? -28.362 -6.042 35.890 1.00 95.50 514 GLU A C 1
ATOM 4183 O O . GLU A 1 514 ? -28.177 -4.830 35.869 1.00 95.50 514 GLU A O 1
ATOM 4188 N N . GLU A 1 515 ? -29.028 -6.668 34.916 1.00 95.94 515 GLU A N 1
ATOM 4189 C CA . GLU A 1 515 ? -29.634 -5.953 33.776 1.00 95.94 515 GLU A CA 1
ATOM 4190 C C . GLU A 1 515 ? -28.622 -5.057 33.027 1.00 95.94 515 GLU A C 1
ATOM 4192 O O . GLU A 1 515 ? -28.814 -3.854 32.858 1.00 95.94 515 GLU A O 1
ATOM 4197 N N . VAL A 1 516 ? -27.495 -5.647 32.614 1.00 97.00 516 VAL A N 1
ATOM 4198 C CA . VAL A 1 516 ? -26.425 -4.952 31.885 1.00 97.00 516 VAL A CA 1
ATOM 4199 C C . VAL A 1 516 ? -26.425 -5.372 30.420 1.00 97.00 516 VAL A C 1
ATOM 4201 O O . VAL A 1 516 ? -26.369 -6.561 30.113 1.00 97.00 516 VAL A O 1
ATOM 4204 N N . THR A 1 517 ? -26.424 -4.387 29.525 1.00 97.69 517 THR A N 1
ATOM 4205 C CA . THR A 1 517 ? -26.185 -4.577 28.090 1.00 97.69 517 THR A CA 1
ATOM 4206 C C . THR A 1 517 ? -24.734 -4.226 27.787 1.00 97.69 517 THR A C 1
ATOM 4208 O O . THR A 1 517 ? -24.326 -3.082 27.990 1.00 97.69 517 THR A O 1
ATOM 4211 N N . PHE A 1 518 ? -23.948 -5.208 27.345 1.00 97.81 518 PHE A N 1
ATOM 4212 C CA . PHE A 1 518 ? -22.563 -5.011 26.911 1.00 97.81 518 PHE A CA 1
ATOM 4213 C C . PHE A 1 518 ? -22.484 -4.544 25.445 1.00 97.81 518 PHE A C 1
ATOM 4215 O O . PHE A 1 518 ? -23.463 -4.698 24.712 1.00 97.81 518 PHE A O 1
ATOM 4222 N N . PRO A 1 519 ? -21.334 -3.992 25.006 1.00 97.44 519 PRO A N 1
ATOM 4223 C CA . PRO A 1 519 ? -21.099 -3.672 23.601 1.00 97.44 519 PRO A CA 1
ATOM 4224 C C . PRO A 1 519 ? -21.243 -4.885 22.697 1.00 97.44 519 PRO A C 1
ATOM 4226 O O . PRO A 1 519 ? -20.986 -6.003 23.134 1.00 97.44 519 PRO A O 1
ATOM 4229 N N . LYS A 1 520 ? -21.580 -4.662 21.425 1.00 97.25 520 LYS A N 1
ATOM 4230 C CA . LYS A 1 520 ? -21.515 -5.711 20.398 1.00 97.25 520 LYS A CA 1
ATOM 4231 C C . LYS A 1 520 ? -20.076 -5.981 19.977 1.00 97.25 520 LYS A C 1
ATOM 4233 O O . LYS A 1 520 ? -19.697 -7.132 19.798 1.00 97.25 520 LYS A O 1
ATOM 4238 N N . GLU A 1 521 ? -19.263 -4.931 19.869 1.00 95.94 521 GLU A N 1
ATOM 4239 C CA . GLU A 1 521 ? -17.869 -5.031 19.434 1.00 95.94 521 GLU A CA 1
ATOM 4240 C C . GLU A 1 521 ? -16.922 -4.299 20.396 1.00 95.94 521 GLU A C 1
ATOM 4242 O O . GLU A 1 521 ? -17.192 -3.171 20.825 1.00 95.94 521 GLU A O 1
ATOM 4247 N N . VAL A 1 522 ? -15.794 -4.944 20.710 1.00 97.69 522 VAL A N 1
ATOM 4248 C CA . VAL A 1 522 ? -14.665 -4.365 21.455 1.00 97.69 522 VAL A CA 1
ATOM 4249 C C . VAL A 1 522 ? -13.390 -4.560 20.634 1.00 97.69 522 VAL A C 1
ATOM 4251 O O . VAL A 1 522 ? -12.974 -5.687 20.382 1.00 97.69 522 VAL A O 1
ATOM 4254 N N . GLY A 1 523 ? -12.752 -3.476 20.196 1.00 94.56 523 GLY A N 1
ATOM 4255 C CA . GLY A 1 523 ? -11.560 -3.544 19.344 1.00 94.56 523 GLY A CA 1
ATOM 4256 C C . GLY A 1 523 ? -10.310 -4.057 20.069 1.00 94.56 523 GLY A C 1
ATOM 4257 O O . GLY A 1 523 ? -9.449 -4.673 19.443 1.00 94.56 523 GLY A O 1
ATOM 4258 N N . GLY A 1 524 ? -10.221 -3.836 21.382 1.00 96.31 524 GLY A N 1
ATOM 4259 C CA . GLY A 1 524 ? -9.116 -4.267 22.236 1.00 96.31 524 GLY A CA 1
ATOM 4260 C C . GLY A 1 524 ? -9.466 -5.427 23.171 1.00 96.31 524 GLY A C 1
ATOM 4261 O O . GLY A 1 524 ? -10.236 -6.327 22.830 1.00 96.31 524 GLY A O 1
ATOM 4262 N N . ASP A 1 525 ? -8.869 -5.414 24.359 1.00 97.81 525 ASP A N 1
ATOM 4263 C CA . ASP A 1 525 ? -9.086 -6.397 25.417 1.00 97.81 525 ASP A CA 1
ATOM 4264 C C . ASP A 1 525 ? -10.397 -6.139 26.174 1.00 97.81 525 ASP A C 1
ATOM 4266 O O . ASP A 1 525 ? -10.727 -5.001 26.509 1.00 97.81 525 ASP A O 1
ATOM 4270 N N . PHE A 1 526 ? -11.103 -7.209 26.544 1.00 98.00 526 PHE A N 1
ATOM 4271 C CA . PHE A 1 526 ? -12.266 -7.160 27.429 1.00 98.00 526 PHE A CA 1
ATOM 4272 C C . PHE A 1 526 ? -12.042 -8.027 28.672 1.00 98.00 526 PHE A C 1
ATOM 4274 O O . PHE A 1 526 ? -12.021 -9.264 28.615 1.00 98.00 526 PHE A O 1
ATOM 4281 N N . LEU A 1 527 ? -11.837 -7.364 29.812 1.00 95.19 527 LEU A N 1
ATOM 4282 C CA . LEU A 1 527 ? -11.257 -7.979 31.009 1.00 95.19 527 LEU A CA 1
ATOM 4283 C C . LEU A 1 527 ? -12.194 -7.858 32.215 1.00 95.19 527 LEU A C 1
ATOM 4285 O O . LEU A 1 527 ? -12.542 -6.754 32.637 1.00 95.19 527 LEU A O 1
ATOM 4289 N N . LEU A 1 528 ? -12.561 -9.004 32.799 1.00 95.56 528 LEU A N 1
ATOM 4290 C CA . LEU A 1 528 ? -13.436 -9.116 33.971 1.00 95.56 528 LEU A CA 1
ATOM 4291 C C . LEU A 1 528 ? -12.834 -10.095 34.993 1.00 95.56 528 LEU A C 1
ATOM 4293 O O . LEU A 1 528 ? -13.145 -11.286 35.035 1.00 95.56 528 LEU A O 1
ATOM 4297 N N . TYR A 1 529 ? -11.945 -9.613 35.860 1.00 95.50 529 TYR A N 1
ATOM 4298 C CA . TYR A 1 529 ? -11.127 -10.501 36.695 1.00 95.50 529 TYR A CA 1
ATOM 4299 C C . TYR A 1 529 ? -11.776 -10.981 37.995 1.00 95.50 529 TYR A C 1
ATOM 4301 O O . TYR A 1 529 ? -11.244 -11.897 38.633 1.00 95.50 529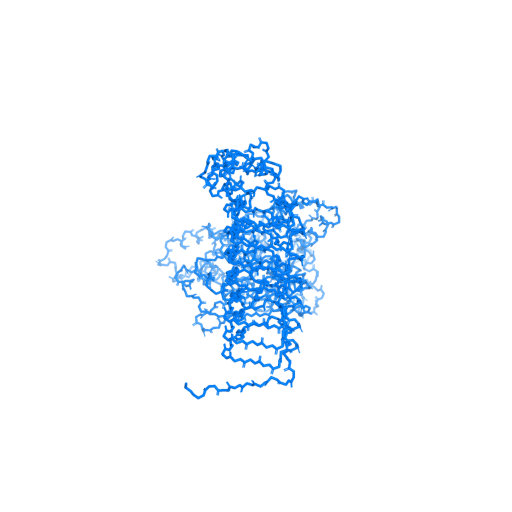 TYR A O 1
ATOM 4309 N N . LYS A 1 530 ? -12.890 -10.379 38.427 1.00 97.44 530 LYS A N 1
ATOM 4310 C CA . LYS A 1 530 ? -13.540 -10.712 39.710 1.00 97.44 530 LYS A CA 1
ATOM 4311 C C . LYS A 1 530 ? -14.907 -11.381 39.585 1.00 97.44 530 LYS A C 1
ATOM 4313 O O . LYS A 1 530 ? -15.452 -11.776 40.613 1.00 97.44 530 LYS A O 1
ATOM 4318 N N . ILE A 1 531 ? -15.427 -11.589 38.378 1.00 96.25 531 ILE A N 1
ATOM 4319 C CA . ILE A 1 531 ? -16.690 -12.307 38.184 1.00 96.25 531 ILE A CA 1
ATOM 4320 C C . ILE A 1 531 ? -16.504 -13.788 38.537 1.00 96.25 531 ILE A C 1
ATOM 4322 O O . ILE A 1 531 ? -15.669 -14.476 37.953 1.00 96.25 531 ILE A O 1
ATOM 4326 N N . ILE A 1 532 ? -17.295 -14.278 39.497 1.00 96.38 532 ILE A N 1
ATOM 4327 C CA . ILE A 1 532 ? -17.259 -15.674 39.975 1.00 96.38 532 ILE A CA 1
ATOM 4328 C C . ILE A 1 532 ? -18.376 -16.512 39.341 1.00 96.38 532 ILE A C 1
ATOM 4330 O O . ILE A 1 532 ? -18.197 -17.711 39.111 1.00 96.38 532 ILE A O 1
ATOM 4334 N N . SER A 1 533 ? -19.512 -15.891 39.018 1.00 94.50 533 SER A N 1
ATOM 4335 C CA . SER A 1 533 ? -20.660 -16.538 38.380 1.00 94.50 533 SER A CA 1
ATOM 4336 C C . SER A 1 533 ? -21.343 -15.611 37.380 1.00 94.50 533 SER A C 1
ATOM 4338 O O . SER A 1 533 ? -21.461 -14.419 37.649 1.00 94.50 533 SER A O 1
ATOM 4340 N N . ALA A 1 534 ? -21.849 -16.168 36.281 1.00 94.88 534 ALA A N 1
ATOM 4341 C CA . ALA A 1 534 ? -22.589 -15.441 35.250 1.00 94.88 534 ALA A CA 1
ATOM 4342 C C . ALA A 1 534 ? -23.913 -16.153 34.929 1.00 94.88 534 ALA A C 1
ATOM 4344 O O . ALA A 1 534 ? -23.949 -17.380 34.776 1.00 94.88 534 ALA A O 1
ATOM 4345 N N . LYS A 1 535 ? -25.007 -15.390 34.827 1.00 95.62 535 LYS A N 1
ATOM 4346 C CA . LYS A 1 535 ? -26.342 -15.910 34.510 1.00 95.62 535 LYS A CA 1
ATOM 4347 C C . LYS A 1 535 ? -27.067 -14.953 33.568 1.00 95.62 535 LYS A C 1
ATOM 4349 O O . LYS A 1 535 ? -27.190 -13.792 33.923 1.00 95.62 535 LYS A O 1
ATOM 4354 N N . GLU A 1 536 ? -27.591 -15.462 32.451 1.00 96.12 536 GLU A N 1
ATOM 4355 C CA . GLU A 1 536 ? -28.400 -14.671 31.496 1.00 96.12 536 GLU A CA 1
ATOM 4356 C C . GLU A 1 536 ? -27.627 -13.459 30.942 1.00 96.12 536 GLU A C 1
ATOM 4358 O O . GLU A 1 536 ? -28.160 -12.361 30.843 1.00 96.12 536 GLU A O 1
ATOM 4363 N N . ILE A 1 537 ? -26.346 -13.660 30.608 1.00 96.06 537 ILE A N 1
ATOM 4364 C CA . ILE A 1 537 ? -25.446 -12.603 30.119 1.00 96.06 537 ILE A CA 1
ATOM 4365 C C . ILE A 1 537 ? -25.064 -12.872 28.666 1.00 96.06 537 ILE A C 1
ATOM 4367 O O . ILE A 1 537 ? -24.677 -13.987 28.313 1.00 96.06 537 ILE A O 1
ATOM 4371 N N . ILE A 1 538 ? -25.115 -11.821 27.854 1.00 97.38 538 ILE A N 1
ATOM 4372 C CA . ILE A 1 538 ? -24.589 -11.796 26.490 1.00 97.38 538 ILE A CA 1
ATOM 4373 C C . ILE A 1 538 ? -23.351 -10.902 26.508 1.00 97.38 538 ILE A C 1
ATOM 4375 O O . ILE A 1 538 ? -23.442 -9.721 26.842 1.00 97.38 538 ILE A O 1
ATOM 4379 N N . PHE A 1 539 ? -22.189 -11.484 26.228 1.00 97.56 539 PHE A N 1
ATOM 4380 C CA . PHE A 1 539 ? -20.940 -10.746 26.054 1.00 97.56 539 PHE A CA 1
ATOM 4381 C C . PHE A 1 539 ? -20.805 -10.243 24.602 1.00 97.56 539 PHE A C 1
ATOM 4383 O O . PHE A 1 539 ? -21.573 -10.690 23.751 1.00 97.56 539 PHE A O 1
ATOM 4390 N N . PRO A 1 540 ? -19.863 -9.320 24.311 1.00 97.94 540 PRO A N 1
ATOM 4391 C CA . PRO A 1 540 ? -19.659 -8.801 22.960 1.00 97.94 540 PRO A CA 1
ATOM 4392 C C . PRO A 1 540 ? -19.473 -9.902 21.924 1.00 97.94 540 PRO A C 1
ATOM 4394 O O . PRO A 1 540 ? -18.763 -10.864 22.194 1.00 97.94 540 PRO A O 1
ATOM 4397 N N . GLU A 1 541 ? -20.073 -9.735 20.746 1.00 97.12 541 GLU A N 1
ATOM 4398 C CA . GLU A 1 541 ? -20.000 -10.665 19.613 1.00 97.12 541 GLU A CA 1
ATOM 4399 C C . GLU A 1 541 ? -18.561 -10.773 19.081 1.00 97.12 541 GLU A C 1
ATOM 4401 O O . GLU A 1 541 ? -18.075 -11.873 18.815 1.00 97.12 541 GLU A O 1
ATOM 4406 N N . LYS A 1 542 ? -17.842 -9.644 18.985 1.00 96.12 542 LYS A N 1
ATOM 4407 C CA . LYS A 1 542 ? -16.453 -9.600 18.495 1.00 96.12 542 LYS A CA 1
ATOM 4408 C C . LYS A 1 542 ? -15.519 -8.885 19.455 1.00 96.12 542 LYS A C 1
ATOM 4410 O O . LYS A 1 542 ? -15.823 -7.794 19.943 1.00 96.12 542 LYS A O 1
ATOM 4415 N N . ILE A 1 543 ? -14.351 -9.485 19.672 1.00 97.38 543 ILE A N 1
ATOM 4416 C CA . ILE A 1 543 ? -13.290 -8.929 20.515 1.00 97.38 543 ILE A CA 1
ATOM 4417 C C . ILE A 1 543 ? -11.962 -8.995 19.767 1.00 97.38 543 ILE A C 1
ATOM 4419 O O . ILE A 1 543 ? -11.471 -10.081 19.478 1.00 97.38 543 ILE A O 1
ATOM 4423 N N . GLY A 1 544 ? -11.354 -7.850 19.456 1.00 94.00 544 GLY A N 1
ATOM 4424 C CA . GLY A 1 544 ? -10.093 -7.803 18.703 1.00 94.00 544 GLY A CA 1
ATOM 4425 C C . GLY A 1 544 ? -8.865 -8.246 19.513 1.00 94.00 544 GLY A C 1
ATOM 4426 O O . GLY A 1 544 ? -7.901 -8.773 18.937 1.00 94.00 544 GLY A O 1
ATOM 4427 N N . GLY A 1 545 ? -8.915 -8.079 20.839 1.00 96.00 545 GLY A N 1
ATOM 4428 C CA . GLY A 1 545 ? -7.886 -8.487 21.795 1.00 96.00 545 GLY A CA 1
ATOM 4429 C C . GLY A 1 545 ? -8.219 -9.775 22.556 1.00 96.00 545 GLY A C 1
ATOM 4430 O O . GLY A 1 545 ? -8.663 -10.774 21.987 1.00 96.00 545 GLY A O 1
ATOM 4431 N N . THR A 1 546 ? -7.940 -9.766 23.856 1.00 96.88 546 THR A N 1
ATOM 4432 C CA . THR A 1 546 ? -8.162 -10.863 24.802 1.00 96.88 546 THR A CA 1
ATOM 4433 C C . THR A 1 546 ? -9.513 -10.738 25.493 1.00 96.88 546 THR A C 1
ATOM 4435 O O . THR A 1 546 ? -9.853 -9.686 26.028 1.00 96.88 546 THR A O 1
ATOM 4438 N N . PHE A 1 547 ? -10.235 -11.851 25.597 1.00 98.06 547 PHE A N 1
ATOM 4439 C CA . PHE A 1 547 ? -11.384 -11.996 26.488 1.00 98.06 547 PHE A CA 1
ATOM 4440 C C . PHE A 1 547 ? -10.998 -12.810 27.725 1.00 98.06 547 PHE A C 1
ATOM 4442 O O . PHE A 1 547 ? -10.520 -13.942 27.599 1.00 98.06 547 PHE A O 1
ATOM 4449 N N . SER A 1 548 ? -11.199 -12.267 28.930 1.00 97.00 548 SER A N 1
ATOM 4450 C CA . SER A 1 548 ? -10.708 -12.922 30.152 1.00 97.00 548 SER A CA 1
ATOM 4451 C C . SER A 1 548 ? -11.651 -12.811 31.348 1.00 97.00 548 SER A C 1
ATOM 4453 O O . SER A 1 548 ? -11.930 -11.723 31.853 1.00 97.00 548 SER A O 1
ATOM 4455 N N . LEU A 1 549 ? -12.067 -13.978 31.847 1.00 96.94 549 LEU A N 1
ATOM 4456 C CA . LEU A 1 549 ? -12.870 -14.197 33.054 1.00 96.94 549 LEU A CA 1
ATOM 4457 C C . LEU A 1 549 ? -12.218 -15.315 33.900 1.00 96.94 549 LEU A C 1
ATOM 4459 O O . LEU A 1 549 ? -12.800 -16.381 34.120 1.00 96.94 549 LEU A O 1
ATOM 4463 N N . PRO A 1 550 ? -10.989 -15.109 34.405 1.00 95.62 550 PRO A N 1
ATOM 4464 C CA . PRO A 1 550 ? -10.168 -16.169 34.985 1.00 95.62 550 PRO A CA 1
ATOM 4465 C C . PRO A 1 550 ? -10.723 -16.716 36.302 1.00 95.62 550 PRO A C 1
ATOM 4467 O O . PRO A 1 550 ? -10.306 -17.789 36.722 1.00 95.62 550 PRO A O 1
ATOM 4470 N N . LYS A 1 551 ? -11.641 -16.002 36.970 1.00 96.62 551 LYS A N 1
ATOM 4471 C CA . LYS A 1 551 ? -12.287 -16.426 38.225 1.00 96.62 551 LYS A CA 1
ATOM 4472 C C . LYS A 1 551 ? -13.697 -16.984 38.048 1.00 96.62 551 LYS A C 1
ATOM 4474 O O . LYS A 1 551 ? -14.303 -17.388 39.040 1.00 96.62 551 LYS A O 1
ATOM 4479 N N . LEU A 1 552 ? -14.215 -17.029 36.822 1.00 96.75 552 LEU A N 1
ATOM 4480 C CA . LEU A 1 552 ? -15.558 -17.531 36.567 1.00 96.75 552 LEU A CA 1
ATOM 4481 C C . LEU A 1 552 ? -15.597 -19.034 36.848 1.00 96.75 552 LEU A C 1
ATOM 4483 O O . LEU A 1 552 ? -14.935 -19.806 36.166 1.00 96.75 552 LEU A O 1
ATOM 4487 N N . THR A 1 553 ? -16.377 -19.447 37.845 1.00 95.81 553 THR A N 1
ATOM 4488 C CA . THR A 1 553 ? -16.518 -20.856 38.252 1.00 95.81 553 THR A CA 1
ATOM 4489 C C . THR A 1 553 ? -17.796 -21.501 37.720 1.00 95.81 553 THR A C 1
ATOM 4491 O O . THR A 1 553 ? -17.813 -22.716 37.504 1.00 95.81 553 THR A O 1
ATOM 4494 N N . SER A 1 554 ? -18.841 -20.701 37.469 1.00 94.56 554 SER A N 1
ATOM 4495 C CA . SER A 1 554 ? -20.165 -21.159 37.035 1.00 94.56 554 SER A CA 1
ATOM 4496 C C . SER A 1 554 ? -20.800 -20.215 36.006 1.00 94.56 554 SER A C 1
ATOM 4498 O O . SER A 1 554 ? -20.856 -19.006 36.229 1.00 94.56 554 SER A O 1
ATOM 4500 N N . ALA A 1 555 ? -21.322 -20.764 34.906 1.00 95.81 555 ALA A N 1
ATOM 4501 C CA . ALA A 1 555 ? -22.027 -20.024 33.857 1.00 95.81 555 ALA A CA 1
ATOM 4502 C C . ALA A 1 555 ? -23.357 -20.702 33.483 1.00 95.81 555 ALA A C 1
ATOM 4504 O O . ALA A 1 555 ? -23.401 -21.910 33.229 1.00 95.81 555 ALA A O 1
ATOM 4505 N N . LYS A 1 556 ? -24.454 -19.937 33.419 1.00 96.06 556 LYS A N 1
ATOM 4506 C CA . LYS A 1 556 ? -25.780 -20.437 33.016 1.00 96.06 556 LYS A CA 1
ATOM 4507 C C . LYS A 1 556 ? -26.457 -19.491 32.024 1.00 96.06 556 LYS A C 1
ATOM 4509 O O . LYS A 1 556 ? -26.734 -18.358 32.391 1.00 96.06 556 LYS A O 1
ATOM 4514 N N . MET A 1 557 ? -26.825 -19.972 30.835 1.00 96.56 557 MET A N 1
ATOM 4515 C CA . MET A 1 557 ? -27.451 -19.139 29.789 1.00 96.56 557 MET A CA 1
ATOM 4516 C C . MET A 1 557 ? -26.559 -17.938 29.448 1.00 96.56 557 MET A C 1
ATOM 4518 O O . MET A 1 557 ? -26.971 -16.793 29.588 1.00 96.56 557 MET A O 1
ATOM 4522 N N . VAL A 1 558 ? -25.298 -18.222 29.109 1.00 97.00 558 VAL A N 1
ATOM 4523 C CA . VAL A 1 558 ? -24.280 -17.209 28.792 1.00 97.00 558 VAL A CA 1
ATOM 4524 C C . VAL A 1 558 ? -23.847 -17.366 27.341 1.00 97.00 558 VAL A C 1
ATOM 4526 O O . VAL A 1 558 ? -23.535 -18.480 26.917 1.00 97.00 558 VAL A O 1
ATOM 4529 N N . ILE A 1 559 ? -23.807 -16.263 26.602 1.00 97.75 559 ILE A N 1
ATOM 4530 C CA . ILE A 1 559 ? -23.261 -16.211 25.242 1.00 97.75 559 ILE A CA 1
ATOM 4531 C C . ILE A 1 559 ? -21.904 -15.513 25.325 1.00 97.75 559 ILE A C 1
ATOM 4533 O O . ILE A 1 559 ? -21.832 -14.350 25.721 1.00 97.75 559 ILE A O 1
ATOM 4537 N N . PHE A 1 560 ? -20.833 -16.253 25.040 1.00 97.56 560 PHE A N 1
ATOM 4538 C CA . PHE A 1 560 ? -19.486 -15.704 24.885 1.00 97.56 560 PHE A CA 1
ATOM 4539 C C . PHE A 1 560 ? -19.281 -15.161 23.458 1.00 97.56 560 PHE A C 1
ATOM 4541 O O . PHE A 1 560 ? -20.098 -15.470 22.592 1.00 97.56 560 PHE A O 1
ATOM 4548 N N . PRO A 1 561 ? -18.217 -14.371 23.211 1.00 97.31 561 PRO A N 1
ATOM 4549 C CA . PRO A 1 561 ? -17.945 -13.805 21.890 1.00 97.31 561 PRO A CA 1
ATOM 4550 C C . PRO A 1 561 ? -17.874 -14.860 20.795 1.00 97.31 561 PRO A C 1
ATOM 4552 O O . PRO A 1 561 ? -17.324 -15.928 21.039 1.00 97.31 561 PRO A O 1
ATOM 4555 N N . GLU A 1 562 ? -18.358 -14.544 19.595 1.00 95.81 562 GLU A N 1
ATOM 4556 C CA . GLU A 1 562 ? -18.231 -15.390 18.403 1.00 95.81 562 GLU A CA 1
ATOM 4557 C C . GLU A 1 562 ? -16.774 -15.439 17.920 1.00 95.81 562 GLU A C 1
ATOM 4559 O O . GLU A 1 562 ? -16.271 -16.503 17.551 1.00 95.81 562 GLU A O 1
ATOM 4564 N N . SER A 1 563 ? -16.064 -14.305 17.983 1.00 93.62 563 SER A N 1
ATOM 4565 C CA . SER A 1 563 ? -14.654 -14.201 17.585 1.00 93.62 563 SER A CA 1
ATOM 4566 C C . SER A 1 563 ? -13.799 -13.454 18.608 1.00 93.62 563 SER A C 1
ATOM 4568 O O . SER A 1 563 ? -14.188 -12.409 19.141 1.00 93.62 563 SER A O 1
ATOM 4570 N N . VAL A 1 564 ? -12.607 -13.997 18.874 1.00 94.44 564 VAL A N 1
ATOM 4571 C CA . VAL A 1 564 ? -11.604 -13.398 19.766 1.00 94.44 564 VAL A CA 1
ATOM 4572 C C . VAL A 1 564 ? -10.251 -13.343 19.070 1.00 94.44 564 VAL A C 1
ATOM 4574 O O . VAL A 1 564 ? -9.658 -14.362 18.724 1.00 94.44 564 VAL A O 1
ATOM 4577 N N . GLY A 1 565 ? -9.727 -12.140 18.876 1.00 90.69 565 GLY A N 1
ATOM 4578 C CA . GLY A 1 565 ? -8.535 -11.922 18.075 1.00 90.69 565 GLY A CA 1
ATOM 4579 C C . GLY A 1 565 ? -7.237 -12.368 18.746 1.00 90.69 565 GLY A C 1
ATOM 4580 O O . GLY A 1 565 ? -6.269 -12.614 18.024 1.00 90.69 565 GLY A O 1
ATOM 4581 N N . TRP A 1 566 ? -7.167 -12.453 20.078 1.00 92.69 566 TRP A N 1
ATOM 4582 C CA . TRP A 1 566 ? -5.975 -12.938 20.782 1.00 92.69 566 TRP A CA 1
ATOM 4583 C C . TRP A 1 566 ? -6.286 -14.122 21.697 1.00 92.69 566 TRP A C 1
ATOM 4585 O O . TRP A 1 566 ? -6.426 -15.229 21.194 1.00 92.69 566 TRP A O 1
ATOM 4595 N N . ASN A 1 567 ? -6.390 -13.954 23.015 1.00 95.44 567 ASN A N 1
ATOM 4596 C CA . ASN A 1 567 ? -6.609 -15.091 23.914 1.00 95.44 567 ASN A CA 1
ATOM 4597 C C . ASN A 1 567 ? -8.031 -15.124 24.487 1.00 95.44 567 ASN A C 1
ATOM 4599 O O . ASN A 1 567 ? -8.635 -14.086 24.746 1.00 95.44 567 ASN A O 1
ATOM 4603 N N . PHE A 1 568 ? -8.531 -16.324 24.770 1.00 97.31 568 PHE A N 1
ATOM 4604 C CA . PHE A 1 568 ? -9.795 -16.557 25.466 1.00 97.31 568 PHE A CA 1
ATOM 4605 C C . PHE A 1 568 ? -9.537 -17.321 26.772 1.00 97.31 568 PHE A C 1
ATOM 4607 O O . PHE A 1 568 ? -9.032 -18.444 26.742 1.00 97.31 568 PHE A O 1
ATOM 4614 N N . ASN A 1 569 ? -9.855 -16.729 27.932 1.00 97.12 569 ASN A N 1
ATOM 4615 C CA . ASN A 1 569 ? -9.517 -17.297 29.245 1.00 97.12 569 ASN A CA 1
ATOM 4616 C C . ASN A 1 569 ? -10.724 -17.499 30.172 1.00 97.12 569 ASN A C 1
ATOM 4618 O O . ASN A 1 569 ? -11.223 -16.546 30.771 1.00 97.12 569 ASN A O 1
ATOM 4622 N N . LEU A 1 570 ? -11.085 -18.768 30.382 1.00 96.50 570 LEU A N 1
ATOM 4623 C CA . LEU A 1 570 ? -12.053 -19.273 31.364 1.00 96.50 570 LEU A CA 1
ATOM 4624 C C . LEU A 1 570 ? -11.443 -20.389 32.235 1.00 96.50 570 LEU A C 1
ATOM 4626 O O . LEU A 1 570 ? -12.072 -21.413 32.516 1.00 96.50 570 LEU A O 1
ATOM 4630 N N . SER A 1 571 ? -10.191 -20.209 32.654 1.00 94.81 571 SER A N 1
ATOM 4631 C CA . SER A 1 571 ? -9.387 -21.230 33.352 1.00 94.81 571 SER A CA 1
ATOM 4632 C C . SER A 1 571 ? -9.995 -21.794 34.646 1.00 94.81 571 SER A C 1
ATOM 4634 O O . SER A 1 571 ? -9.689 -22.933 34.997 1.00 94.81 571 SER A O 1
ATOM 4636 N N . SER A 1 572 ? -10.877 -21.062 35.338 1.00 95.75 572 SER A N 1
ATOM 4637 C CA . SER A 1 572 ? -11.540 -21.541 36.569 1.00 95.75 572 SER A CA 1
ATOM 4638 C C . SER A 1 572 ? -12.934 -22.141 36.358 1.00 95.75 572 SER A C 1
ATOM 4640 O O . SER A 1 572 ? -13.580 -22.526 37.336 1.00 95.75 572 SER A O 1
ATOM 4642 N N . LEU A 1 573 ? -13.430 -22.227 35.119 1.00 95.25 573 LEU A N 1
ATOM 4643 C CA . LEU A 1 573 ? -14.807 -22.650 34.863 1.00 95.25 573 LEU A CA 1
ATOM 4644 C C . LEU A 1 573 ? -14.994 -24.142 35.163 1.00 95.25 573 LEU A C 1
ATOM 4646 O O . LEU A 1 573 ? -14.361 -24.997 34.549 1.00 95.25 573 LEU A O 1
ATOM 4650 N N . THR A 1 574 ? -15.893 -24.464 36.097 1.00 93.62 574 THR A N 1
ATOM 4651 C CA . THR A 1 574 ? -16.182 -25.853 36.515 1.00 93.62 574 THR A CA 1
ATOM 4652 C C . THR A 1 574 ? -17.603 -26.301 36.165 1.00 93.62 574 THR A C 1
ATOM 4654 O O . THR A 1 574 ? -17.859 -27.496 35.991 1.00 93.62 574 THR A O 1
ATOM 4657 N N . SER A 1 575 ? -18.525 -25.350 35.997 1.00 91.38 575 SER A N 1
ATOM 4658 C CA . SER A 1 575 ? -19.928 -25.601 35.666 1.00 91.38 575 SER A CA 1
ATOM 4659 C C . SER A 1 575 ? -20.395 -24.679 34.540 1.00 91.38 575 SER A C 1
ATOM 4661 O O . SER A 1 575 ? -20.279 -23.459 34.644 1.00 91.38 575 SER A O 1
ATOM 4663 N N . ALA A 1 576 ? -20.939 -25.255 33.466 1.00 92.19 576 ALA A N 1
ATOM 4664 C CA . ALA A 1 576 ? -21.511 -24.514 32.344 1.00 92.19 576 ALA A CA 1
ATOM 4665 C C . ALA A 1 576 ? -22.823 -25.164 31.891 1.00 92.19 576 ALA A C 1
ATOM 4667 O O . ALA A 1 576 ? -22.864 -26.352 31.567 1.00 92.19 576 ALA A O 1
ATOM 4668 N N . LYS A 1 577 ? -23.908 -24.385 31.848 1.00 92.81 577 LYS A N 1
ATOM 4669 C CA . LYS A 1 577 ? -25.230 -24.847 31.406 1.00 92.81 577 LYS A CA 1
ATOM 4670 C C . LYS A 1 577 ? -25.820 -23.887 30.381 1.00 92.81 577 LYS A C 1
ATOM 4672 O O . LYS A 1 577 ? -26.077 -22.737 30.715 1.00 92.81 577 LYS A O 1
ATOM 4677 N N . MET A 1 578 ? -26.127 -24.386 29.181 1.00 93.50 578 MET A N 1
ATOM 4678 C CA . MET A 1 578 ? -26.663 -23.573 28.074 1.00 93.50 578 MET A CA 1
ATOM 4679 C C . MET A 1 578 ? -25.732 -22.392 27.762 1.00 93.50 578 MET A C 1
ATOM 4681 O O . MET A 1 578 ? -26.116 -21.238 27.897 1.00 93.50 578 MET A O 1
ATOM 4685 N N . VAL A 1 579 ? -24.475 -22.701 27.449 1.00 94.44 579 VAL A N 1
ATOM 4686 C CA . VAL A 1 579 ? -23.429 -21.717 27.157 1.00 94.44 579 VAL A CA 1
ATOM 4687 C C . VAL A 1 579 ? -23.018 -21.845 25.694 1.00 94.44 579 VAL A C 1
ATOM 4689 O O . VAL A 1 579 ? -22.889 -22.972 25.212 1.00 94.44 579 VAL A O 1
ATOM 4692 N N . VAL A 1 580 ? -22.808 -20.715 25.019 1.00 95.00 580 VAL A N 1
ATOM 4693 C CA . VAL A 1 580 ? -22.230 -20.641 23.666 1.00 95.00 580 VAL A CA 1
ATOM 4694 C C . VAL A 1 580 ? -20.785 -20.164 23.791 1.00 95.00 580 VAL A C 1
ATOM 4696 O O . VAL A 1 580 ? -20.538 -19.195 24.503 1.00 95.00 580 VAL A O 1
ATOM 4699 N N . PHE A 1 581 ? -19.849 -20.874 23.160 1.00 94.56 581 PHE A N 1
ATOM 4700 C CA . PHE A 1 581 ? -18.416 -20.551 23.133 1.00 94.56 581 PHE A CA 1
ATOM 4701 C C . PHE A 1 581 ? -18.021 -19.949 21.772 1.00 94.56 581 PHE A C 1
ATOM 4703 O O . PHE A 1 581 ? -18.777 -20.133 20.820 1.00 94.56 581 PHE A O 1
ATOM 4710 N N . PRO A 1 582 ? -16.851 -19.288 21.671 1.00 94.00 582 PRO A N 1
ATOM 4711 C CA . PRO A 1 582 ? -16.371 -18.724 20.411 1.00 94.00 582 PRO A CA 1
ATOM 4712 C C . PRO A 1 582 ? -16.220 -19.736 19.277 1.00 94.00 582 PRO A C 1
ATOM 4714 O O . PRO A 1 582 ? -15.794 -20.871 19.505 1.00 94.00 582 PRO A O 1
ATOM 4717 N N . GLU A 1 583 ? -16.497 -19.281 18.055 1.00 92.31 583 GLU A N 1
ATOM 4718 C CA . GLU A 1 583 ? -16.229 -20.008 16.811 1.00 92.31 583 GLU A CA 1
ATOM 4719 C C . GLU A 1 583 ? -14.756 -19.889 16.402 1.00 92.31 583 GLU A C 1
ATOM 4721 O O . GLU A 1 583 ? -14.178 -20.838 15.872 1.00 92.31 583 GLU A O 1
ATOM 4726 N N . SER A 1 584 ? -14.125 -18.742 16.685 1.00 89.50 584 SER A N 1
ATOM 4727 C CA . SER A 1 584 ? -12.719 -18.489 16.356 1.00 89.50 584 SER A CA 1
ATOM 4728 C C . SER A 1 584 ? -11.960 -17.798 17.491 1.00 89.50 584 SER A C 1
ATOM 4730 O O . SER A 1 584 ? -12.437 -16.843 18.108 1.00 89.50 584 SER A O 1
ATOM 4732 N N . VAL A 1 585 ? -10.742 -18.281 17.757 1.00 90.19 585 VAL A N 1
ATOM 4733 C CA . VAL A 1 585 ? -9.785 -17.656 18.679 1.00 90.19 585 VAL A CA 1
ATOM 4734 C C . VAL A 1 585 ? -8.413 -17.619 18.013 1.00 90.19 585 VAL A C 1
ATOM 4736 O O . VAL A 1 585 ? -7.881 -18.661 17.643 1.00 90.19 585 VAL A O 1
ATOM 4739 N N . GLY A 1 586 ? -7.847 -16.421 17.848 1.00 85.44 586 GLY A N 1
ATOM 4740 C CA . GLY A 1 586 ? -6.570 -16.228 17.146 1.00 85.44 586 GLY A CA 1
ATOM 4741 C C . GLY A 1 586 ? -5.334 -16.705 17.920 1.00 85.44 586 GLY A C 1
ATOM 4742 O O . GLY A 1 586 ? -4.271 -16.893 17.335 1.00 85.44 586 GLY A O 1
ATOM 4743 N N . GLY A 1 587 ? -5.455 -16.877 19.234 1.00 90.75 587 GLY A N 1
ATOM 4744 C CA . GLY A 1 587 ? -4.397 -17.305 20.147 1.00 90.75 587 GLY A CA 1
ATOM 4745 C C . GLY A 1 587 ? -4.845 -18.456 21.046 1.00 90.75 587 GLY A C 1
ATOM 4746 O O . GLY A 1 587 ? -5.464 -19.417 20.597 1.00 90.75 587 GLY A O 1
ATOM 4747 N N . ASN A 1 588 ? -4.503 -18.392 22.334 1.00 93.12 588 ASN A N 1
ATOM 4748 C CA . ASN A 1 588 ? -4.755 -19.502 23.251 1.00 93.12 588 ASN A CA 1
ATOM 4749 C C . ASN A 1 588 ? -6.200 -19.524 23.759 1.00 93.12 588 ASN A C 1
ATOM 4751 O O . ASN A 1 588 ? -6.764 -18.493 24.130 1.00 93.12 588 ASN A O 1
ATOM 4755 N N . PHE A 1 589 ? -6.747 -20.734 23.878 1.00 94.62 589 PHE A N 1
ATOM 4756 C CA . PHE A 1 589 ? -8.041 -21.011 24.493 1.00 94.62 589 PHE A CA 1
ATOM 4757 C C . PHE A 1 589 ? -7.838 -21.764 25.817 1.00 94.62 589 PHE A C 1
ATOM 4759 O O . PHE A 1 589 ? -7.443 -22.931 25.819 1.00 94.62 589 PHE A O 1
ATOM 4766 N N . TRP A 1 590 ? -8.120 -21.124 26.955 1.00 93.56 590 TRP A N 1
ATOM 4767 C CA . TRP A 1 590 ? -8.002 -21.737 28.284 1.00 93.56 590 TRP A CA 1
ATOM 4768 C C . TRP A 1 590 ? -9.371 -22.020 28.899 1.00 93.56 590 TRP A C 1
ATOM 4770 O O . TRP A 1 590 ? -10.158 -21.104 29.133 1.00 93.56 590 TRP A O 1
ATOM 4780 N N . LEU A 1 591 ? -9.624 -23.285 29.236 1.00 91.38 591 LEU A N 1
ATOM 4781 C CA . LEU A 1 591 ? -10.865 -23.756 29.856 1.00 91.38 591 LEU A CA 1
ATOM 4782 C C . LEU A 1 591 ? -10.556 -24.606 31.093 1.00 91.38 591 LEU A C 1
ATOM 4784 O O . LEU A 1 591 ? -9.575 -25.350 31.108 1.00 91.38 591 LEU A O 1
ATOM 4788 N N . GLY A 1 592 ? -11.388 -24.508 32.131 1.00 82.81 592 GLY A N 1
ATOM 4789 C CA . GLY A 1 592 ? -11.201 -25.274 33.364 1.00 82.81 592 GLY A CA 1
ATOM 4790 C C . GLY A 1 592 ? -11.278 -26.794 33.157 1.00 82.81 592 GLY A C 1
ATOM 4791 O O . GLY A 1 592 ? -12.228 -27.323 32.582 1.00 82.81 592 GLY A O 1
ATOM 4792 N N . GLY A 1 593 ? -10.283 -27.520 33.678 1.00 58.97 593 GLY A N 1
ATOM 4793 C CA . GLY A 1 593 ? -10.051 -28.950 33.406 1.00 58.97 593 GLY A CA 1
ATOM 4794 C C . GLY A 1 593 ? -11.070 -29.951 33.978 1.00 58.97 593 GLY A C 1
ATOM 4795 O O . GLY A 1 593 ? -10.854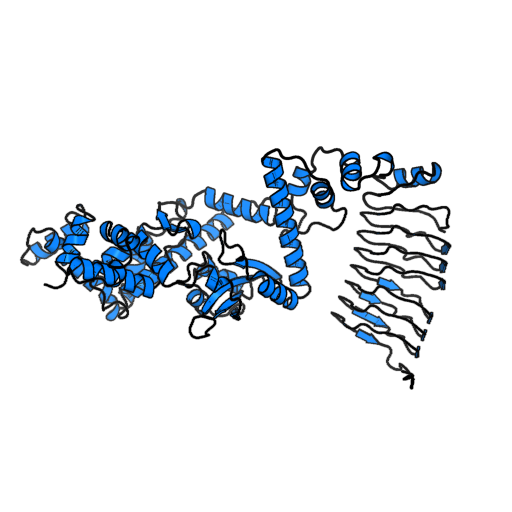 -31.155 33.879 1.00 58.97 593 GLY A O 1
ATOM 4796 N N . LYS A 1 594 ? -12.169 -29.491 34.591 1.00 62.53 594 LYS A N 1
ATOM 4797 C CA . LYS A 1 594 ? -13.257 -30.338 35.126 1.00 62.53 594 LYS A CA 1
ATOM 4798 C C . LYS A 1 594 ? -14.640 -29.857 34.676 1.00 62.53 594 LYS A C 1
ATOM 4800 O O . LYS A 1 594 ? -15.596 -29.923 35.447 1.00 62.53 594 LYS A O 1
ATOM 4805 N N . LEU A 1 595 ? -14.751 -29.326 33.459 1.00 68.62 595 LEU A N 1
ATOM 4806 C CA . LEU A 1 595 ? -16.016 -28.788 32.973 1.00 68.62 595 LEU A CA 1
ATOM 4807 C C . LEU A 1 595 ? -17.071 -29.897 32.833 1.00 68.62 595 LEU A C 1
ATOM 4809 O O . LEU A 1 595 ? -16.980 -30.775 31.975 1.00 68.62 595 LEU A O 1
ATOM 4813 N N . SER A 1 596 ? -18.099 -29.842 33.677 1.00 59.00 596 SER A N 1
ATOM 4814 C CA . SER A 1 596 ? -19.261 -30.727 33.578 1.00 59.00 596 SER A CA 1
ATOM 4815 C C . SER A 1 596 ? -20.210 -30.226 32.483 1.00 59.00 596 SER A C 1
ATOM 4817 O O . SER A 1 596 ? -21.100 -29.413 32.718 1.00 59.00 596 SER A O 1
ATOM 4819 N N . LEU A 1 597 ? -20.010 -30.693 31.247 1.00 53.53 597 LEU A N 1
ATOM 4820 C CA . LEU A 1 597 ? -20.915 -30.394 30.136 1.00 53.53 597 LEU A CA 1
ATOM 4821 C C . LEU A 1 597 ? -22.196 -31.225 30.277 1.00 53.53 597 LEU A C 1
ATOM 4823 O O . LEU A 1 597 ? -22.255 -32.389 29.877 1.00 53.53 597 LEU A O 1
ATOM 4827 N N . ILE A 1 598 ? -23.249 -30.628 30.834 1.00 49.97 598 ILE A N 1
ATOM 4828 C CA . ILE A 1 598 ? -24.582 -31.237 30.812 1.00 49.97 598 ILE A CA 1
ATOM 4829 C C . ILE A 1 598 ? -25.128 -31.085 29.388 1.00 49.97 598 ILE A C 1
ATOM 4831 O O . ILE A 1 598 ? -25.733 -30.066 29.048 1.00 49.97 598 ILE A O 1
ATOM 4835 N N . LYS A 1 599 ? -24.901 -32.096 28.537 1.00 34.12 599 LYS A N 1
ATOM 4836 C CA . LYS A 1 599 ? -25.576 -32.207 27.236 1.00 34.12 599 LYS A CA 1
ATOM 4837 C C . LYS A 1 599 ? -27.087 -32.207 27.473 1.00 34.12 599 LYS A C 1
ATOM 4839 O O . LYS A 1 599 ? -27.621 -33.115 28.109 1.00 34.12 599 LYS A O 1
ATOM 4844 N N . LYS A 1 600 ? -27.782 -31.196 26.953 1.00 33.19 600 LYS A N 1
ATOM 4845 C CA . LYS A 1 600 ? -29.243 -31.190 26.891 1.00 33.19 600 LYS A CA 1
ATOM 4846 C C . LYS A 1 600 ? -29.661 -32.245 25.856 1.00 33.19 600 LYS A C 1
ATOM 4848 O O . LYS A 1 600 ? -29.352 -32.103 24.678 1.00 33.19 600 LYS A O 1
ATOM 4853 N N . LYS A 1 601 ? -30.320 -33.322 26.293 1.00 33.91 601 LYS A N 1
ATOM 4854 C CA . LYS A 1 601 ? -31.247 -34.068 25.430 1.00 33.91 601 LYS A CA 1
ATOM 4855 C C . LYS A 1 601 ? -32.515 -33.212 25.383 1.00 33.91 601 LYS A C 1
ATOM 4857 O O . LYS A 1 601 ? -33.215 -33.200 26.386 1.00 33.91 601 LYS A O 1
ATOM 4862 N N . ASN A 1 602 ? -32.720 -32.499 24.271 1.00 26.70 602 ASN A N 1
ATOM 4863 C CA . ASN A 1 602 ? -33.882 -31.662 23.912 1.00 26.70 602 ASN A CA 1
ATOM 4864 C C . ASN A 1 602 ? -34.337 -30.620 24.955 1.00 26.70 602 ASN A C 1
ATOM 4866 O O . ASN A 1 602 ? -34.940 -30.968 25.988 1.00 26.70 602 ASN A O 1
#

Radius of gyration: 34.58 Å; chains: 1; bounding box: 79×61×96 Å